Protein AF-A0AAD3H7U6-F1 (afdb_monomer)

Sequence (459 aa):
MSSILGSNFASPPKQENPKHHSEYPTRPTHEPAERKLKEIYSEMRSRQIKAITNQGTMRSDPFFIPDQKAQQAAQSLTDPVQKSAVSLNGDVTVDDRRCLAISAILNSPKMNRWTPEFYKLQERLKNEFGEYGLTFSEEQPEVGGGQLHWTLMQLVGFPDYEAEIESKQDPVYFSQEYLDCVKDSLMVGGLDSAMHITYVGVIAVGTGLLMVGVPSLDINEARDIVRNRLADHDLPLKEPFVNDIVHSTLYRVVGDAENMPKDLHVRLLALAKEYEDVVLGKTILSKFQIGPASWRVQREEIEKTPPALQWSVPVNTAHENYQQSVLDEEGHLGRQHHTISGALGVTLAKELRQKLSRQTSKYETNDGVVITPSPSKETKEGKEITEMQNVEHEVREMIDEVKIHDAVPHVDQAVGDVNMQDNAATITGVSGANLALELRKRLEEEQNQLNNLYYTDFY

Nearest PDB structures (foldseek):
  7aor-assembly1_ar  TM=6.256E-01  e=1.747E-05  Trypanosoma cruzi strain CL Brener
  2vfy-assembly1_A  TM=5.760E-01  e=9.917E-05  Homo sapiens
  3j4r-assembly1_A  TM=5.147E-01  e=3.929E-05  Homo sapiens
  8tuk-assembly1_A  TM=4.693E-01  e=2.776E-05  Alvinella pompejana
  6pfq-assembly1_C  TM=4.522E-01  e=6.039E-03  Kluyveromyces marxianus DMKU3-1042

Structure (mmCIF, N/CA/C/O backbone):
data_AF-A0AAD3H7U6-F1
#
_entry.id   AF-A0AAD3H7U6-F1
#
loop_
_atom_site.group_PDB
_atom_site.id
_atom_site.type_symbol
_atom_site.label_atom_id
_atom_site.label_alt_id
_atom_site.label_comp_id
_atom_site.label_asym_id
_atom_site.label_entity_id
_atom_site.label_seq_id
_atom_site.pdbx_PDB_ins_code
_atom_site.Cartn_x
_atom_site.Cartn_y
_atom_site.Cartn_z
_atom_site.occupancy
_atom_site.B_iso_or_equiv
_atom_site.auth_seq_id
_atom_site.auth_comp_id
_atom_site.auth_asym_id
_atom_site.auth_atom_id
_atom_site.pdbx_PDB_model_num
ATOM 1 N N . MET A 1 1 ? -51.188 63.583 -24.723 1.00 39.34 1 MET A N 1
ATOM 2 C CA . MET A 1 1 ? -50.008 64.316 -25.225 1.00 39.34 1 MET A CA 1
ATOM 3 C C . MET A 1 1 ? -48.839 63.343 -25.225 1.00 39.34 1 MET A C 1
ATOM 5 O O . MET A 1 1 ? -48.597 62.776 -24.174 1.00 39.34 1 MET A O 1
ATOM 9 N N . SER A 1 2 ? -48.278 63.101 -26.419 1.00 35.28 2 SER A N 1
ATOM 10 C CA . SER A 1 2 ? -46.917 62.662 -26.815 1.00 35.28 2 SER A CA 1
ATOM 11 C C . SER A 1 2 ? -46.059 61.826 -25.839 1.00 35.28 2 SER A C 1
ATOM 13 O O . SER A 1 2 ? -45.952 62.171 -24.678 1.00 35.28 2 SER A O 1
ATOM 15 N N . SER A 1 3 ? -45.313 60.786 -26.223 1.00 33.12 3 SER A N 1
ATOM 16 C CA . SER A 1 3 ? -44.928 60.263 -27.536 1.00 33.12 3 SER A CA 1
ATOM 17 C C . SER A 1 3 ? -44.481 58.804 -27.419 1.00 33.12 3 SER A C 1
ATOM 19 O O . SER A 1 3 ? -43.868 58.394 -26.437 1.00 33.12 3 SER A O 1
ATOM 21 N N . ILE A 1 4 ? -44.750 58.082 -28.496 1.00 45.19 4 ILE A N 1
ATOM 22 C CA . ILE A 1 4 ? -44.331 56.731 -28.845 1.00 45.19 4 ILE A CA 1
ATOM 23 C C . ILE A 1 4 ? -42.851 56.740 -29.254 1.00 45.19 4 ILE A C 1
ATOM 25 O O . ILE A 1 4 ? -42.471 57.550 -30.095 1.00 45.19 4 ILE A O 1
ATOM 29 N N . LEU A 1 5 ? -42.055 55.799 -28.745 1.00 44.91 5 LEU A N 1
ATOM 30 C CA . LEU A 1 5 ? -40.862 55.295 -29.431 1.00 44.91 5 LEU A CA 1
ATOM 31 C C . LEU A 1 5 ? -40.834 53.773 -29.289 1.00 44.91 5 LEU A C 1
ATOM 33 O O . LEU A 1 5 ? -40.579 53.234 -28.215 1.00 44.91 5 LEU A O 1
ATOM 37 N N . GLY A 1 6 ? -41.163 53.104 -30.392 1.00 40.69 6 GLY A N 1
ATOM 38 C CA . GLY A 1 6 ? -40.975 51.674 -30.574 1.00 40.69 6 GLY A CA 1
ATOM 39 C C . GLY A 1 6 ? -39.565 51.378 -31.075 1.00 40.69 6 GLY A C 1
ATOM 40 O O . GLY A 1 6 ? -39.030 52.101 -31.915 1.00 40.69 6 GLY A O 1
ATOM 41 N N . SER A 1 7 ? -38.991 50.285 -30.586 1.00 37.88 7 SER A N 1
ATOM 42 C CA . SER A 1 7 ? -37.808 49.651 -31.155 1.00 37.88 7 SER A CA 1
ATOM 43 C C . SER A 1 7 ? -38.177 48.236 -31.604 1.00 37.88 7 SER A C 1
ATOM 45 O O . SER A 1 7 ? -38.456 47.347 -30.805 1.00 37.88 7 SER A O 1
ATOM 47 N N . ASN A 1 8 ? -38.202 48.055 -32.924 1.00 45.22 8 ASN A N 1
ATOM 48 C CA . ASN A 1 8 ? -38.233 46.755 -33.581 1.00 45.22 8 ASN A CA 1
ATOM 49 C C . ASN A 1 8 ? -36.844 46.117 -33.459 1.00 45.22 8 ASN A C 1
ATOM 51 O O . ASN A 1 8 ? -35.895 46.619 -34.059 1.00 45.22 8 ASN A O 1
ATOM 55 N N . PHE A 1 9 ? -36.734 45.000 -32.742 1.00 42.53 9 PHE A N 1
ATOM 56 C CA . PHE A 1 9 ? -35.594 44.093 -32.858 1.00 42.53 9 PHE A CA 1
ATOM 57 C C . PHE A 1 9 ? -36.052 42.812 -33.550 1.00 42.53 9 PHE A C 1
ATOM 59 O O . PHE A 1 9 ? -36.850 42.043 -33.017 1.00 42.53 9 PHE A O 1
ATOM 66 N N . ALA A 1 10 ? -35.555 42.616 -34.770 1.00 43.38 10 ALA A N 1
ATOM 67 C CA . ALA A 1 10 ? -35.680 41.373 -35.509 1.00 43.38 10 ALA A CA 1
ATOM 68 C C . ALA A 1 10 ? -34.921 40.261 -34.770 1.00 43.38 10 ALA A C 1
ATOM 70 O O . ALA A 1 10 ? -33.760 40.433 -34.400 1.00 43.38 10 ALA A O 1
ATOM 71 N N . SER A 1 11 ? -35.577 39.123 -34.549 1.00 42.91 11 SER A N 1
ATOM 72 C CA . SER A 1 11 ? -34.922 37.929 -34.014 1.00 42.91 11 SER A CA 1
ATOM 73 C C . SER A 1 11 ? -34.003 37.310 -35.078 1.00 42.91 11 SER A C 1
ATOM 75 O O . SER A 1 11 ? -34.435 37.174 -36.225 1.00 42.91 11 SER A O 1
ATOM 77 N N . PRO A 1 12 ? -32.765 36.911 -34.736 1.00 43.84 12 PRO A N 1
ATOM 78 C CA . PRO A 1 12 ? -31.913 36.165 -35.654 1.00 43.84 12 PRO A CA 1
ATOM 79 C C . PRO A 1 12 ? -32.442 34.730 -35.845 1.00 43.84 12 PRO A C 1
ATOM 81 O O . PRO A 1 12 ? -33.135 34.203 -34.965 1.00 43.84 12 PRO A O 1
ATOM 84 N N . PRO A 1 13 ? -32.144 34.083 -36.986 1.00 42.72 13 PRO A N 1
ATOM 85 C CA . PRO A 1 13 ? -32.616 32.734 -37.269 1.00 42.72 13 PRO A CA 1
ATOM 86 C C . PRO A 1 13 ? -31.965 31.727 -36.315 1.00 42.72 13 PRO A C 1
ATOM 88 O O . PRO A 1 13 ? -30.764 31.779 -36.052 1.00 42.72 13 PRO A O 1
ATOM 91 N N . LYS A 1 14 ? -32.773 30.796 -35.799 1.00 40.31 14 LYS A N 1
ATOM 92 C CA . LYS A 1 14 ? -32.297 29.651 -35.018 1.00 40.31 14 LYS A CA 1
ATOM 93 C C . LYS A 1 14 ? -31.437 28.764 -35.921 1.00 40.31 14 LYS A C 1
ATOM 95 O O . LYS A 1 14 ? -31.958 28.181 -36.866 1.00 40.31 14 LYS A O 1
ATOM 100 N N . GLN A 1 15 ? -30.145 28.655 -35.621 1.00 36.75 15 GLN A N 1
ATOM 101 C CA . GLN A 1 15 ? -29.317 27.566 -36.134 1.00 36.75 15 GLN A CA 1
ATOM 102 C C . GLN A 1 15 ? -29.682 26.290 -35.370 1.00 36.75 15 GLN A C 1
ATOM 104 O O . GLN A 1 15 ? -29.501 26.204 -34.156 1.00 36.75 15 GLN A O 1
ATOM 109 N N . GLU A 1 16 ? -30.250 25.318 -36.079 1.00 38.75 16 GLU A N 1
ATOM 110 C CA . GLU A 1 16 ? -30.411 23.958 -35.577 1.00 38.75 16 GLU A CA 1
ATOM 111 C C . GLU A 1 16 ? -29.042 23.268 -35.589 1.00 38.75 16 GLU A C 1
ATOM 113 O O . GLU A 1 16 ? -28.446 23.064 -36.644 1.00 38.75 16 GLU A O 1
ATOM 118 N N . ASN A 1 17 ? -28.533 22.930 -34.402 1.00 36.06 17 ASN A N 1
ATOM 119 C CA . ASN A 1 17 ? -27.348 22.087 -34.258 1.00 36.06 17 ASN A CA 1
ATOM 120 C C . ASN A 1 17 ? -27.693 20.645 -34.668 1.00 36.06 17 ASN A C 1
ATOM 122 O O . ASN A 1 17 ? -28.615 20.065 -34.079 1.00 36.06 17 ASN A O 1
ATOM 126 N N . PRO A 1 18 ? -26.955 20.022 -35.604 1.00 37.41 18 PRO A N 1
ATOM 127 C CA . PRO A 1 18 ? -27.119 18.606 -35.883 1.00 37.41 18 PRO A CA 1
ATOM 128 C C . PRO A 1 18 ? -26.598 17.801 -34.687 1.00 37.41 18 PRO A C 1
ATOM 130 O O . PRO A 1 18 ? -25.433 17.892 -34.301 1.00 37.41 18 PRO A O 1
ATOM 133 N N . LYS A 1 19 ? -27.484 17.005 -34.079 1.00 38.34 19 LYS A N 1
ATOM 134 C CA . LYS A 1 19 ? -27.122 16.008 -33.068 1.00 38.34 19 LYS A CA 1
ATOM 135 C C . LYS A 1 19 ? -26.354 14.871 -33.744 1.00 38.34 19 LYS A C 1
ATOM 137 O O . LYS A 1 19 ? -26.955 13.892 -34.177 1.00 38.34 19 LYS A O 1
ATOM 142 N N . HIS A 1 20 ? -25.033 14.992 -33.826 1.00 35.91 20 HIS A N 1
ATOM 143 C CA . HIS A 1 20 ? -24.166 13.850 -34.094 1.00 35.91 20 HIS A CA 1
ATOM 144 C C . HIS A 1 20 ? -24.057 13.010 -32.815 1.00 35.91 20 HIS A C 1
ATOM 146 O O . HIS A 1 20 ? -23.283 13.316 -31.912 1.00 35.91 20 HIS A O 1
ATOM 152 N N . HIS A 1 21 ? -24.870 11.956 -32.721 1.00 35.59 21 HIS A N 1
ATOM 153 C CA . HIS A 1 21 ? -24.623 10.864 -31.785 1.00 35.59 21 HIS A CA 1
ATOM 154 C C . HIS A 1 21 ? -23.443 10.049 -32.323 1.00 35.59 21 HIS A C 1
ATOM 156 O O . HIS A 1 21 ? -23.609 9.196 -33.189 1.00 35.59 21 HIS A O 1
ATOM 162 N N . SER A 1 22 ? -22.240 10.378 -31.853 1.00 33.97 22 SER A N 1
ATOM 163 C CA . SER A 1 22 ? -21.062 9.530 -32.021 1.00 33.97 22 SER A CA 1
ATOM 164 C C . SER A 1 22 ? -21.173 8.364 -31.041 1.00 33.97 22 SER A C 1
ATOM 166 O O . SER A 1 22 ? -20.915 8.520 -29.846 1.00 33.97 22 SER A O 1
ATOM 168 N N . GLU A 1 23 ? -21.630 7.211 -31.525 1.00 35.59 23 GLU A N 1
ATOM 169 C CA . GLU A 1 23 ? -21.566 5.946 -30.793 1.00 35.59 23 GLU A CA 1
ATOM 170 C C . GLU A 1 23 ? -20.117 5.445 -30.815 1.00 35.59 23 GLU A C 1
ATOM 172 O O . GLU A 1 23 ? -19.721 4.651 -31.663 1.00 35.59 23 GLU A O 1
ATOM 177 N N . TYR A 1 24 ? -19.296 5.943 -29.888 1.00 29.42 24 TYR A N 1
ATOM 178 C CA . TYR A 1 24 ? -18.002 5.323 -29.623 1.00 29.42 24 TYR A CA 1
ATOM 179 C C . TYR A 1 24 ? -18.221 3.945 -28.981 1.00 29.42 24 TYR A C 1
ATOM 181 O O . TYR A 1 24 ? -19.062 3.824 -28.083 1.00 29.42 24 TYR A O 1
ATOM 189 N N . PRO A 1 25 ? -17.459 2.912 -29.380 1.00 32.22 25 PRO A N 1
ATOM 190 C CA . PRO A 1 25 ? -17.538 1.603 -28.752 1.00 32.22 25 PRO A CA 1
ATOM 191 C C . PRO A 1 25 ? -17.170 1.724 -27.269 1.00 32.22 25 PRO A C 1
ATOM 193 O O . PRO A 1 25 ? -16.044 2.065 -26.905 1.00 32.22 25 PRO A O 1
ATOM 196 N N . THR A 1 26 ? -18.140 1.455 -26.397 1.00 39.62 26 THR A N 1
ATOM 197 C CA . THR A 1 26 ? -17.927 1.334 -24.954 1.00 39.62 26 THR A CA 1
ATOM 198 C C . THR A 1 26 ? -16.887 0.247 -24.695 1.00 39.62 26 THR A C 1
ATOM 200 O O . THR A 1 26 ? -17.068 -0.884 -25.153 1.00 39.62 26 THR A O 1
ATOM 203 N N . ARG A 1 27 ? -15.803 0.577 -23.967 1.00 41.31 27 ARG A N 1
ATOM 204 C CA . ARG A 1 27 ? -14.823 -0.413 -23.479 1.00 41.31 27 ARG A CA 1
ATOM 205 C C . ARG A 1 27 ? -15.572 -1.603 -22.844 1.00 41.31 27 ARG A C 1
ATOM 207 O O . ARG A 1 27 ? -16.595 -1.367 -22.194 1.00 41.31 27 ARG A O 1
ATOM 214 N N . PRO A 1 28 ? -15.077 -2.847 -23.003 1.00 42.16 28 PRO A N 1
ATOM 215 C CA . PRO A 1 28 ? -15.644 -4.006 -22.323 1.00 42.16 28 PRO A CA 1
ATOM 216 C C . PRO A 1 28 ? -15.823 -3.687 -20.837 1.00 42.16 28 PRO A C 1
ATOM 218 O O . PRO A 1 28 ? -14.908 -3.169 -20.195 1.00 42.16 28 PRO A O 1
ATOM 221 N N . THR A 1 29 ? -17.017 -3.928 -20.305 1.00 45.88 29 THR A N 1
ATOM 222 C CA . THR A 1 29 ? -17.332 -3.636 -18.909 1.00 45.88 29 THR A CA 1
ATOM 223 C C . THR A 1 29 ? -16.407 -4.455 -18.003 1.00 45.88 29 THR A C 1
ATOM 225 O O . THR A 1 29 ? -16.300 -5.671 -18.144 1.00 45.88 29 THR A O 1
ATOM 228 N N . HIS A 1 30 ? -15.735 -3.798 -17.051 1.00 55.81 30 HIS A N 1
ATOM 229 C CA . HIS A 1 30 ? -14.826 -4.390 -16.047 1.00 55.81 30 HIS A CA 1
ATOM 230 C C . HIS A 1 30 ? -15.510 -5.374 -15.062 1.00 55.81 30 HIS A C 1
ATOM 232 O O . HIS A 1 30 ? -14.948 -5.749 -14.033 1.00 55.81 30 HIS A O 1
ATOM 238 N N . GLU A 1 31 ? -16.724 -5.822 -15.373 1.00 57.69 31 GLU A N 1
ATOM 239 C CA . GLU A 1 31 ? -17.605 -6.627 -14.529 1.00 57.69 31 GLU A CA 1
ATOM 240 C C . GLU A 1 31 ? -16.972 -7.949 -14.032 1.00 57.69 31 GLU A C 1
ATOM 242 O O . GLU A 1 31 ? -17.179 -8.297 -12.865 1.00 57.69 31 GLU A O 1
ATOM 247 N N . PRO A 1 32 ? -16.136 -8.669 -14.819 1.00 69.44 32 PRO A N 1
ATOM 248 C CA . PRO A 1 32 ? -15.462 -9.876 -14.331 1.00 69.44 32 PRO A CA 1
ATOM 249 C C . PRO A 1 32 ? -14.437 -9.596 -13.222 1.00 69.44 32 PRO A C 1
ATOM 251 O O . PRO A 1 32 ? -14.347 -10.359 -12.258 1.00 69.44 32 PRO A O 1
ATOM 254 N N . ALA A 1 33 ? -13.686 -8.496 -13.334 1.00 65.44 33 ALA A N 1
ATOM 255 C CA . ALA A 1 33 ? -12.643 -8.136 -12.376 1.00 65.44 33 ALA A CA 1
ATOM 256 C C . ALA A 1 33 ? -13.249 -7.655 -11.051 1.00 65.44 33 ALA A C 1
ATOM 258 O O . ALA A 1 33 ? -12.843 -8.106 -9.981 1.00 65.44 33 ALA A O 1
ATOM 259 N N . GLU A 1 34 ? -14.285 -6.816 -11.114 1.00 67.62 34 GLU A N 1
ATOM 260 C CA . GLU A 1 34 ? -15.003 -6.356 -9.921 1.00 67.62 34 GLU A CA 1
ATOM 261 C C . GLU A 1 34 ? -15.647 -7.513 -9.150 1.00 67.62 34 GLU A C 1
ATOM 263 O O . GLU A 1 34 ? -15.605 -7.544 -7.918 1.00 67.62 34 GLU A O 1
ATOM 268 N N . ARG A 1 35 ? -16.223 -8.493 -9.859 1.00 74.81 35 ARG A N 1
ATOM 269 C CA . ARG A 1 35 ? -16.817 -9.677 -9.231 1.00 74.81 35 ARG A CA 1
ATOM 270 C C . ARG A 1 35 ? -15.764 -10.538 -8.536 1.00 74.81 35 ARG A C 1
ATOM 272 O O . ARG A 1 35 ? -15.957 -10.889 -7.374 1.00 74.81 35 ARG A O 1
ATOM 279 N N . LYS A 1 36 ? -14.643 -10.824 -9.208 1.00 76.69 36 LYS A N 1
ATOM 280 C CA . LYS A 1 36 ? -13.533 -11.598 -8.629 1.00 76.69 36 LYS A CA 1
ATOM 281 C C . LYS A 1 36 ? -12.966 -10.909 -7.383 1.00 76.69 36 LYS A C 1
ATOM 283 O O . LYS A 1 36 ? -12.742 -11.562 -6.369 1.00 76.69 36 LYS A O 1
ATOM 288 N N . LEU A 1 37 ? -12.811 -9.584 -7.417 1.00 71.50 37 LEU A N 1
ATOM 289 C CA . LEU A 1 37 ? -12.345 -8.809 -6.264 1.00 71.50 37 LEU A CA 1
ATOM 290 C C . LEU A 1 37 ? -13.333 -8.855 -5.095 1.00 71.50 37 LEU A C 1
ATOM 292 O O . LEU A 1 37 ? -12.915 -9.076 -3.962 1.00 71.50 37 LEU A O 1
ATOM 296 N N . LYS A 1 38 ? -14.642 -8.736 -5.351 1.00 76.75 38 LYS A N 1
ATOM 297 C CA . LYS A 1 38 ? -15.670 -8.899 -4.307 1.00 76.75 38 LYS A CA 1
ATOM 298 C C . LYS A 1 38 ? -15.612 -10.276 -3.643 1.00 76.75 38 LYS A C 1
ATOM 300 O O . LYS A 1 38 ? -15.768 -10.364 -2.426 1.00 76.75 38 LYS A O 1
ATOM 305 N N . GLU A 1 39 ? -15.373 -11.337 -4.412 1.00 83.75 39 GLU A N 1
ATOM 306 C CA . GLU A 1 39 ? -15.227 -12.700 -3.885 1.00 83.75 39 GLU A CA 1
ATOM 307 C C . GLU A 1 39 ? -13.980 -12.829 -2.993 1.00 83.75 39 GLU A C 1
ATOM 309 O O . GLU A 1 39 ? -14.103 -13.270 -1.848 1.00 83.75 39 GLU A O 1
ATOM 314 N N . ILE A 1 40 ? -12.820 -12.340 -3.454 1.00 81.06 40 ILE A N 1
ATOM 315 C CA . ILE A 1 40 ? -11.568 -12.306 -2.673 1.00 81.06 40 ILE A CA 1
ATOM 316 C C . ILE A 1 40 ? -11.759 -11.514 -1.369 1.00 81.06 40 ILE A C 1
ATOM 318 O O . ILE A 1 40 ? -11.365 -11.960 -0.288 1.00 81.06 40 ILE A O 1
ATOM 322 N N . TYR A 1 41 ? -12.413 -10.352 -1.438 1.00 83.12 41 TYR A N 1
ATOM 323 C CA . TYR A 1 41 ? -12.674 -9.530 -0.256 1.00 83.12 41 TYR A CA 1
ATOM 324 C C . TYR A 1 41 ? -13.616 -10.207 0.727 1.00 83.12 41 TYR A C 1
ATOM 326 O O . TYR A 1 41 ? -13.371 -10.156 1.932 1.00 83.12 41 TYR A O 1
ATOM 334 N N . SER A 1 42 ? -14.669 -10.856 0.235 1.00 85.56 42 SER A N 1
ATOM 335 C CA . SER A 1 42 ? -15.619 -11.590 1.070 1.00 85.56 42 SER A CA 1
ATOM 336 C C . SER A 1 42 ? -14.949 -12.764 1.787 1.00 85.56 42 SER A C 1
ATOM 338 O O . SER A 1 42 ? -15.145 -12.964 2.992 1.00 85.56 42 SER A O 1
ATOM 340 N N . GLU A 1 43 ? -14.093 -13.505 1.082 1.00 87.06 43 GLU A N 1
ATOM 341 C CA . GLU A 1 43 ? -13.328 -14.605 1.659 1.00 87.06 43 GLU A CA 1
ATOM 342 C C . GLU A 1 43 ? -12.374 -14.112 2.754 1.00 87.06 43 GLU A C 1
ATOM 344 O O . GLU A 1 43 ? -12.411 -14.600 3.889 1.00 87.06 43 GLU A O 1
ATOM 349 N N . MET A 1 44 ? -11.536 -13.123 2.442 1.00 83.75 44 MET A N 1
ATOM 350 C CA . MET A 1 44 ? -10.588 -12.561 3.398 1.00 83.75 44 MET A CA 1
ATOM 351 C C . MET A 1 44 ? -11.308 -11.985 4.619 1.00 83.75 44 MET A C 1
ATOM 353 O O . MET A 1 44 ? -10.909 -12.262 5.751 1.00 83.75 44 MET A O 1
ATOM 357 N N . ARG A 1 45 ? -12.389 -11.225 4.409 1.00 86.12 45 ARG A N 1
ATOM 358 C CA . ARG A 1 45 ? -13.237 -10.693 5.482 1.00 86.12 45 ARG A CA 1
ATOM 359 C C . ARG A 1 45 ? -13.720 -11.826 6.383 1.00 86.12 45 ARG A C 1
ATOM 361 O O . ARG A 1 45 ? -13.570 -11.745 7.598 1.00 86.12 45 ARG A O 1
ATOM 368 N N . SER A 1 46 ? -14.223 -12.912 5.801 1.00 86.38 46 SER A N 1
ATOM 369 C CA . SER A 1 46 ? -14.692 -14.082 6.551 1.00 86.38 46 SER A CA 1
ATOM 370 C C . SER A 1 46 ? -13.575 -14.728 7.380 1.00 86.38 46 SER A C 1
ATOM 372 O O . SER A 1 46 ? -13.782 -15.051 8.553 1.00 86.38 46 SER A O 1
ATOM 374 N N . ARG A 1 47 ? -12.371 -14.874 6.808 1.00 84.44 47 ARG A N 1
ATOM 375 C CA . ARG A 1 47 ? -11.190 -15.401 7.514 1.00 84.44 47 ARG A CA 1
ATOM 376 C C . ARG A 1 47 ? -10.775 -14.496 8.681 1.00 84.44 47 ARG A C 1
ATOM 378 O O . ARG A 1 47 ? -10.562 -14.999 9.784 1.00 84.44 47 ARG A O 1
ATOM 385 N N . GLN A 1 48 ? -10.714 -13.181 8.464 1.00 86.38 48 GLN A N 1
ATOM 386 C CA . GLN A 1 48 ? -10.325 -12.200 9.484 1.00 86.38 48 GLN A CA 1
ATOM 387 C C . GLN A 1 48 ? -11.354 -12.106 10.613 1.00 86.38 48 GLN A C 1
ATOM 389 O O . GLN A 1 48 ? -10.982 -12.186 11.781 1.00 86.38 48 GLN A O 1
ATOM 394 N N . ILE A 1 49 ? -12.651 -12.044 10.293 1.00 86.44 49 ILE A N 1
ATOM 395 C CA . ILE A 1 49 ? -13.728 -12.056 11.295 1.00 86.44 49 ILE A CA 1
ATOM 396 C C . ILE A 1 49 ? -13.627 -13.309 12.163 1.00 86.44 49 ILE A C 1
ATOM 398 O O . ILE A 1 49 ? -13.697 -13.211 13.389 1.00 86.44 49 ILE A O 1
ATOM 402 N N . LYS A 1 50 ? -13.423 -14.485 11.553 1.00 86.00 50 LYS A N 1
ATOM 403 C CA . LYS A 1 50 ? -13.262 -15.742 12.292 1.00 86.00 50 LYS A CA 1
ATOM 404 C C . LYS A 1 50 ? -12.044 -15.700 13.219 1.00 86.00 50 LYS A C 1
ATOM 406 O O . LYS A 1 50 ? -12.164 -16.103 14.372 1.00 86.00 50 LYS A O 1
ATOM 411 N N . ALA A 1 51 ? -10.899 -15.207 12.744 1.00 83.12 51 ALA A N 1
ATOM 412 C CA . ALA A 1 51 ? -9.686 -15.083 13.552 1.00 83.12 51 ALA A CA 1
ATOM 413 C C . ALA A 1 51 ? -9.898 -14.149 14.757 1.00 83.12 51 ALA A C 1
ATOM 415 O O . ALA A 1 51 ? -9.740 -14.587 15.897 1.00 83.12 51 ALA A O 1
ATOM 416 N N . ILE A 1 52 ? -10.366 -12.920 14.510 1.00 84.25 52 ILE A N 1
ATOM 417 C CA . ILE A 1 52 ? -10.624 -11.904 15.543 1.00 84.25 52 ILE A CA 1
ATOM 418 C C . ILE A 1 52 ? -11.644 -12.416 16.567 1.00 84.25 52 ILE A C 1
ATOM 420 O O . ILE A 1 52 ? -11.430 -12.284 17.769 1.00 84.25 52 ILE A O 1
ATOM 424 N N . THR A 1 53 ? -12.732 -13.042 16.108 1.00 84.25 53 THR A N 1
ATOM 425 C CA . THR A 1 53 ? -13.784 -13.575 16.991 1.00 84.25 53 THR A CA 1
ATOM 426 C C . THR A 1 53 ? -13.255 -14.707 17.869 1.00 84.25 53 THR A C 1
ATOM 428 O O . THR A 1 53 ? -13.533 -14.733 19.064 1.00 84.25 53 THR A O 1
ATOM 431 N N . ASN A 1 54 ? -12.459 -15.621 17.305 1.00 83.75 54 ASN A N 1
ATOM 432 C CA . ASN A 1 54 ? -11.867 -16.723 18.063 1.00 83.75 54 ASN A CA 1
ATOM 433 C C . ASN A 1 54 ? -10.864 -16.233 19.116 1.00 83.75 54 ASN A C 1
ATOM 435 O O . ASN A 1 54 ? -10.743 -16.840 20.176 1.00 83.75 54 ASN A O 1
ATOM 439 N N . GLN A 1 55 ? -10.131 -15.161 18.818 1.00 83.44 55 GLN A N 1
ATOM 440 C CA . GLN A 1 55 ? -9.133 -14.589 19.722 1.00 83.44 55 GLN A CA 1
ATOM 441 C C . GLN A 1 55 ? -9.733 -13.619 20.741 1.00 83.44 55 GLN A C 1
ATOM 443 O O . GLN A 1 55 ? -9.108 -13.366 21.768 1.00 83.44 55 GLN A O 1
ATOM 448 N N . GLY A 1 56 ? -10.906 -13.046 20.457 1.00 81.69 56 GLY A N 1
ATOM 449 C CA . GLY A 1 56 ? -11.556 -12.036 21.294 1.00 81.69 56 GLY A CA 1
ATOM 450 C C . GLY A 1 56 ? -10.752 -10.739 21.446 1.00 81.69 56 GLY A C 1
ATOM 451 O O . GLY A 1 56 ? -11.011 -9.966 22.366 1.00 81.69 56 GLY A O 1
ATOM 452 N N . THR A 1 57 ? -9.739 -10.508 20.600 1.00 81.19 57 THR A N 1
ATOM 453 C CA . THR A 1 57 ? -8.841 -9.343 20.662 1.00 81.19 57 THR A CA 1
ATOM 454 C C . THR A 1 57 ? -8.344 -8.942 19.267 1.00 81.19 57 THR A C 1
ATOM 456 O O . THR A 1 57 ? -8.261 -9.773 18.365 1.00 81.19 57 THR A O 1
ATOM 459 N N . MET A 1 58 ? -7.975 -7.665 19.099 1.00 74.88 58 MET A N 1
ATOM 460 C CA . MET A 1 58 ? -7.348 -7.107 17.884 1.00 74.88 58 MET A CA 1
ATOM 461 C C . MET A 1 58 ? -5.818 -7.035 18.038 1.00 74.88 58 MET A C 1
ATOM 463 O O . MET A 1 58 ? -5.211 -5.993 17.794 1.00 74.88 58 MET A O 1
ATOM 467 N N . ARG A 1 59 ? -5.188 -8.122 18.510 1.00 65.88 59 ARG A N 1
ATOM 468 C CA . ARG A 1 59 ? -3.719 -8.222 18.673 1.00 65.88 59 ARG A CA 1
ATOM 469 C C . ARG A 1 59 ? -3.131 -9.508 18.128 1.00 65.88 59 ARG A C 1
ATOM 471 O O . ARG A 1 59 ? -2.079 -9.967 18.558 1.00 65.88 59 ARG A O 1
ATOM 478 N N . SER A 1 60 ? -3.829 -10.118 17.192 1.00 52.91 60 SER A N 1
ATOM 479 C CA . SER A 1 60 ? -3.476 -11.438 16.704 1.00 52.91 60 SER A CA 1
ATOM 480 C C . SER A 1 60 ? -2.363 -11.478 15.687 1.00 52.91 60 SER A C 1
ATOM 482 O O . SER A 1 60 ? -2.109 -12.537 15.127 1.00 52.91 60 SER A O 1
ATOM 484 N N . ASP A 1 61 ? -1.710 -10.338 15.498 1.00 58.03 61 ASP A N 1
ATOM 485 C CA . ASP A 1 61 ? -0.418 -10.220 14.869 1.00 58.03 61 ASP A CA 1
ATOM 486 C C . ASP A 1 61 ? 0.624 -11.155 15.543 1.00 58.03 61 ASP A C 1
ATOM 488 O O . ASP A 1 61 ? 1.141 -10.702 16.567 1.00 58.03 61 ASP A O 1
ATOM 492 N N . PRO A 1 62 ? 0.964 -12.405 15.142 1.00 51.59 62 PRO A N 1
ATOM 493 C CA . PRO A 1 62 ? 2.021 -13.139 15.855 1.00 51.59 62 PRO A CA 1
ATOM 494 C C . PRO A 1 62 ? 3.374 -12.410 15.780 1.00 51.59 62 PRO A C 1
ATOM 496 O O . PRO A 1 62 ? 4.218 -12.598 16.653 1.00 51.59 62 PRO A O 1
ATOM 499 N N . PHE A 1 63 ? 3.555 -11.521 14.799 1.00 46.44 63 PHE A N 1
ATOM 500 C CA . PHE A 1 63 ? 4.709 -10.634 14.677 1.00 46.44 63 PHE A CA 1
ATOM 501 C C . PHE A 1 63 ? 4.647 -9.428 15.631 1.00 46.44 63 PHE A C 1
ATOM 503 O O . PHE A 1 63 ? 5.600 -8.657 15.704 1.00 46.44 63 PHE A O 1
ATOM 510 N N . PHE A 1 64 ? 3.536 -9.241 16.349 1.00 51.06 64 PHE A N 1
ATOM 511 C CA . PHE A 1 64 ? 3.264 -8.144 17.286 1.00 51.06 64 PHE A CA 1
ATOM 512 C C . PHE A 1 64 ? 3.243 -8.589 18.749 1.00 51.06 64 PHE A C 1
ATOM 514 O O . PHE A 1 64 ? 2.907 -7.793 19.631 1.00 51.06 64 PHE A O 1
ATOM 521 N N . ILE A 1 65 ? 3.605 -9.842 19.034 1.00 51.97 65 ILE A N 1
ATOM 522 C CA . ILE A 1 65 ? 3.984 -10.214 20.395 1.00 51.97 65 ILE A CA 1
ATOM 523 C C . ILE A 1 65 ? 5.130 -9.262 20.765 1.00 51.97 65 ILE A C 1
ATOM 525 O O . ILE A 1 65 ? 6.104 -9.222 20.010 1.00 51.97 65 ILE A O 1
ATOM 529 N N . PRO A 1 66 ? 5.013 -8.455 21.843 1.00 50.22 66 PRO A N 1
ATOM 530 C CA . PRO A 1 66 ? 6.067 -7.532 22.235 1.00 50.22 66 PRO A CA 1
ATOM 531 C C . PRO A 1 66 ? 7.366 -8.314 22.263 1.00 50.22 66 PRO A C 1
ATOM 533 O O . PRO A 1 66 ? 7.419 -9.357 22.921 1.00 50.22 66 PRO A O 1
ATOM 536 N N . ASP A 1 67 ? 8.337 -7.853 21.477 1.00 51.22 67 ASP A N 1
ATOM 537 C CA . ASP A 1 67 ? 9.583 -8.562 21.239 1.00 51.22 67 ASP A CA 1
ATOM 538 C C . ASP A 1 67 ? 10.088 -9.108 22.577 1.00 51.22 67 ASP A C 1
ATOM 540 O O . ASP A 1 67 ? 10.219 -8.358 23.551 1.00 51.22 67 ASP A O 1
ATOM 544 N N . GLN A 1 68 ? 10.292 -10.424 22.681 1.00 53.19 68 GLN A N 1
ATOM 545 C CA . GLN A 1 68 ? 10.737 -11.019 23.942 1.00 53.19 68 GLN A CA 1
ATOM 546 C C . GLN A 1 68 ? 12.037 -10.351 24.407 1.00 53.19 68 GLN A C 1
ATOM 548 O O . GLN A 1 68 ? 12.266 -10.246 25.609 1.00 53.19 68 GLN A O 1
ATOM 553 N N . LYS A 1 69 ? 12.835 -9.807 23.474 1.00 53.00 69 LYS A N 1
ATOM 554 C CA . LYS A 1 69 ? 13.986 -8.948 23.765 1.00 53.00 69 LYS A CA 1
ATOM 555 C C . LYS A 1 69 ? 13.610 -7.619 24.422 1.00 53.00 69 LYS A C 1
ATOM 557 O O . LYS A 1 69 ? 14.272 -7.235 25.377 1.00 53.00 69 LYS A O 1
ATOM 562 N N . ALA A 1 70 ? 12.553 -6.934 23.982 1.00 52.41 70 ALA A N 1
ATOM 563 C CA . ALA A 1 70 ? 12.057 -5.716 24.629 1.00 52.41 70 ALA A CA 1
ATOM 564 C C . ALA A 1 70 ? 11.492 -6.011 26.029 1.00 52.41 70 ALA A C 1
ATOM 566 O O . ALA A 1 70 ? 11.748 -5.262 26.971 1.00 52.41 70 ALA A O 1
ATOM 567 N N . GLN A 1 71 ? 10.801 -7.144 26.204 1.00 55.78 71 GLN A N 1
ATOM 568 C CA . GLN A 1 71 ? 10.356 -7.602 27.525 1.00 55.78 71 GLN A CA 1
ATOM 569 C C . GLN A 1 71 ? 11.538 -7.974 28.437 1.00 55.78 71 GLN A C 1
ATOM 571 O O . GLN A 1 71 ? 11.538 -7.611 29.611 1.00 55.78 71 GLN A O 1
ATOM 576 N N . GLN A 1 72 ? 12.573 -8.635 27.910 1.00 57.75 72 GLN A N 1
ATOM 577 C CA . GLN A 1 72 ? 13.800 -8.961 28.649 1.00 57.75 72 GLN A CA 1
ATOM 578 C C . GLN A 1 72 ? 14.624 -7.706 28.986 1.00 57.75 72 GLN A C 1
ATOM 580 O O . GLN A 1 72 ? 15.123 -7.584 30.104 1.00 57.75 72 GLN A O 1
ATOM 585 N N . ALA A 1 73 ? 14.708 -6.730 28.077 1.00 56.94 73 ALA A N 1
ATOM 586 C CA . ALA A 1 73 ? 15.370 -5.447 28.311 1.00 56.94 73 ALA A CA 1
ATOM 587 C C . ALA A 1 73 ? 14.631 -4.615 29.373 1.00 56.94 73 ALA A C 1
ATOM 589 O O . ALA A 1 73 ? 15.259 -4.104 30.301 1.00 56.94 73 ALA A O 1
ATOM 590 N N . ALA A 1 74 ? 13.296 -4.561 29.323 1.00 57.50 74 ALA A N 1
ATOM 591 C CA . ALA A 1 74 ? 12.476 -3.900 30.339 1.00 57.50 74 ALA A CA 1
ATOM 592 C C . ALA A 1 74 ? 12.555 -4.585 31.718 1.00 57.50 74 ALA A C 1
ATOM 594 O O . ALA A 1 74 ? 12.461 -3.917 32.750 1.00 57.50 74 ALA A O 1
ATOM 595 N N . GLN A 1 75 ? 12.767 -5.905 31.756 1.00 60.72 75 GLN A N 1
ATOM 596 C CA . GLN A 1 75 ? 13.028 -6.653 32.992 1.00 60.72 75 GLN A CA 1
ATOM 597 C C . GLN A 1 75 ? 14.452 -6.436 33.533 1.00 60.72 75 GLN A C 1
ATOM 599 O O . GLN A 1 75 ? 14.661 -6.564 34.738 1.00 60.72 75 GLN A O 1
ATOM 604 N N . SER A 1 76 ? 15.413 -6.061 32.681 1.00 56.09 76 SER A N 1
ATOM 605 C CA . SER A 1 76 ? 16.796 -5.757 33.085 1.00 56.09 76 SER A CA 1
ATOM 606 C C . SER A 1 76 ? 16.984 -4.361 33.701 1.00 56.09 76 SER A C 1
ATOM 608 O O . SER A 1 76 ? 17.996 -4.105 34.352 1.00 56.09 76 SER A O 1
ATOM 610 N N . LEU A 1 77 ? 15.995 -3.468 33.566 1.00 54.06 77 LEU A N 1
ATOM 611 C CA . LEU A 1 77 ? 15.976 -2.158 34.222 1.00 54.06 77 LEU A CA 1
ATOM 612 C C . LEU A 1 77 ? 15.488 -2.305 35.675 1.00 54.06 77 LEU A C 1
ATOM 614 O O . LEU A 1 77 ? 14.294 -2.230 35.978 1.00 54.06 77 LEU A O 1
ATOM 618 N N . THR A 1 78 ? 16.433 -2.538 36.587 1.00 55.44 78 THR A N 1
ATOM 619 C CA . THR A 1 78 ? 16.182 -2.748 38.024 1.00 55.44 78 THR A CA 1
ATOM 620 C C . THR A 1 78 ? 15.984 -1.462 38.828 1.00 55.44 78 THR A C 1
ATOM 622 O O . THR A 1 78 ? 15.734 -1.549 40.027 1.00 55.44 78 THR A O 1
ATOM 625 N N . ASP A 1 79 ? 16.102 -0.281 38.215 1.00 52.72 79 ASP A N 1
ATOM 626 C CA . ASP A 1 79 ? 16.116 0.989 38.947 1.00 52.72 79 ASP A CA 1
ATOM 627 C C . ASP A 1 79 ? 14.699 1.605 39.080 1.00 52.72 79 ASP A C 1
ATOM 629 O O . ASP A 1 79 ? 14.119 2.058 38.084 1.00 52.72 79 ASP A O 1
ATOM 633 N N . PRO A 1 80 ? 14.093 1.651 40.288 1.00 55.47 80 PRO A N 1
ATOM 634 C CA . PRO A 1 80 ? 12.721 2.140 40.494 1.00 55.47 80 PRO A CA 1
ATOM 635 C C . PRO A 1 80 ? 12.544 3.628 40.156 1.00 55.47 80 PRO A C 1
ATOM 637 O O . PRO A 1 80 ? 11.426 4.090 39.919 1.00 55.47 80 PRO A O 1
ATOM 640 N N . VAL A 1 81 ? 13.646 4.383 40.121 1.00 49.94 81 VAL A N 1
ATOM 641 C CA . VAL A 1 81 ? 13.653 5.829 39.862 1.00 49.94 81 VAL A CA 1
ATOM 642 C C . VAL A 1 81 ? 13.525 6.132 38.365 1.00 49.94 81 VAL A C 1
ATOM 644 O O . VAL A 1 81 ? 12.869 7.105 37.999 1.00 49.94 81 VAL A O 1
ATOM 647 N N . GLN A 1 82 ? 14.028 5.260 37.483 1.00 49.53 82 GLN A N 1
ATOM 648 C CA . GLN A 1 82 ? 13.829 5.398 36.033 1.00 49.53 82 GLN A CA 1
ATOM 649 C C . GLN A 1 82 ? 12.411 5.011 35.585 1.00 49.53 82 GLN A C 1
ATOM 651 O O . GLN A 1 82 ? 11.936 5.512 34.571 1.00 49.53 82 GLN A O 1
ATOM 656 N N . LYS A 1 83 ? 11.686 4.204 36.372 1.00 46.06 83 LYS A N 1
ATOM 657 C CA . LYS A 1 83 ? 10.283 3.853 36.088 1.00 46.06 83 LYS A CA 1
ATOM 658 C C . LYS A 1 83 ? 9.284 4.983 36.372 1.00 46.06 83 LYS A C 1
ATOM 660 O O . LYS A 1 83 ? 8.192 4.964 35.816 1.00 46.06 83 LYS A O 1
ATOM 665 N N . SER A 1 84 ? 9.633 5.969 37.205 1.00 38.44 84 SER A N 1
ATOM 666 C CA . SER A 1 84 ? 8.672 6.988 37.673 1.00 38.44 84 SER A CA 1
ATOM 667 C C . SER A 1 84 ? 8.702 8.317 36.900 1.00 38.44 84 SER A C 1
ATOM 669 O O . SER A 1 84 ? 7.781 9.115 37.048 1.00 38.44 84 SER A O 1
ATOM 671 N N . ALA A 1 85 ? 9.703 8.564 36.045 1.00 35.66 85 ALA A N 1
ATOM 672 C CA . ALA A 1 85 ? 9.805 9.803 35.255 1.00 35.66 85 ALA A CA 1
ATOM 673 C C . ALA A 1 85 ? 9.110 9.742 33.874 1.00 35.66 85 ALA A C 1
ATOM 675 O O . ALA A 1 85 ? 9.082 10.740 33.161 1.00 35.66 85 ALA A O 1
ATOM 676 N N . VAL A 1 86 ? 8.516 8.601 33.510 1.00 41.12 86 VAL A N 1
ATOM 677 C CA . VAL A 1 86 ? 7.903 8.354 32.185 1.00 41.12 86 VAL A CA 1
ATOM 678 C C . VAL A 1 86 ? 6.361 8.473 32.215 1.00 41.12 86 VAL A C 1
ATOM 680 O O . VAL A 1 86 ? 5.683 8.411 31.197 1.00 41.12 86 VAL A O 1
ATOM 683 N N . SER A 1 87 ? 5.759 8.699 33.388 1.00 39.62 87 SER A N 1
ATOM 684 C CA . SER A 1 87 ? 4.369 8.281 33.643 1.00 39.62 87 SER A CA 1
ATOM 685 C C . SER A 1 87 ? 3.281 9.374 33.664 1.00 39.62 87 SER A C 1
ATOM 687 O O . SER A 1 87 ? 2.220 9.139 34.239 1.00 39.62 87 SER A O 1
ATOM 689 N N . LEU A 1 88 ? 3.458 10.543 33.036 1.00 38.56 88 LEU A N 1
ATOM 690 C CA . LEU A 1 88 ? 2.344 11.514 32.891 1.00 38.56 88 LEU A CA 1
ATOM 691 C C . LEU A 1 88 ? 2.144 12.101 31.481 1.00 38.56 88 LEU A C 1
ATOM 693 O O . LEU A 1 88 ? 1.169 12.813 31.277 1.00 38.56 88 LEU A O 1
ATOM 697 N N . ASN A 1 89 ? 2.974 11.720 30.502 1.00 43.25 89 ASN A N 1
ATOM 698 C CA . ASN A 1 89 ? 2.744 11.960 29.065 1.00 43.25 89 ASN A CA 1
ATOM 699 C C . ASN A 1 89 ? 2.676 10.647 28.261 1.00 43.25 89 ASN A C 1
ATOM 701 O O . ASN A 1 89 ? 2.954 10.657 27.069 1.00 43.25 89 ASN A O 1
ATOM 705 N N . GLY A 1 90 ? 2.330 9.541 28.939 1.00 44.50 90 GLY A N 1
ATOM 706 C CA . GLY A 1 90 ? 2.021 8.227 28.367 1.00 44.50 90 GLY A CA 1
ATOM 707 C C . GLY A 1 90 ? 2.887 7.858 27.171 1.00 44.50 90 GLY A C 1
ATOM 708 O O . GLY A 1 90 ? 2.422 7.979 26.043 1.00 44.50 90 GLY A O 1
ATOM 709 N N . ASP A 1 91 ? 4.127 7.438 27.426 1.00 49.06 91 ASP A N 1
ATOM 710 C CA . ASP A 1 91 ? 5.079 6.987 26.408 1.00 49.06 91 ASP A CA 1
ATOM 711 C C . ASP A 1 91 ? 4.506 5.741 25.710 1.00 49.06 91 ASP A C 1
ATOM 713 O O . ASP A 1 91 ? 4.717 4.598 26.121 1.00 49.06 91 ASP A O 1
ATOM 717 N N . VAL A 1 92 ? 3.645 5.972 24.714 1.00 54.91 92 VAL A N 1
ATOM 718 C CA . VAL A 1 92 ? 3.146 4.949 23.802 1.00 54.91 92 VAL A CA 1
ATOM 719 C C . VAL A 1 92 ? 4.399 4.360 23.194 1.00 54.91 92 VAL A C 1
ATOM 721 O O . VAL A 1 92 ? 5.046 5.045 22.410 1.00 54.91 92 VAL A O 1
ATOM 724 N N . THR A 1 93 ? 4.764 3.133 23.580 1.00 59.12 93 THR A N 1
ATOM 725 C CA . THR A 1 93 ? 5.922 2.437 23.015 1.00 59.12 93 THR A CA 1
ATOM 726 C C . THR A 1 93 ? 5.790 2.489 21.508 1.00 59.12 93 THR A C 1
ATOM 728 O O . THR A 1 93 ? 4.908 1.848 20.923 1.00 59.12 93 THR A O 1
ATOM 731 N N . VAL A 1 94 ? 6.598 3.350 20.907 1.00 66.94 94 VAL A N 1
ATOM 732 C CA . VAL A 1 94 ? 6.483 3.665 19.503 1.00 66.94 94 VAL A CA 1
ATOM 733 C C . VAL A 1 94 ? 6.939 2.426 18.746 1.00 66.94 94 VAL A C 1
ATOM 735 O O . VAL A 1 94 ? 8.067 1.972 18.901 1.00 66.94 94 VAL A O 1
ATOM 738 N N . ASP A 1 95 ? 6.033 1.820 17.980 1.00 75.88 95 ASP A N 1
ATOM 739 C CA . ASP A 1 95 ? 6.364 0.670 17.143 1.00 75.88 95 ASP A CA 1
ATOM 740 C C . ASP A 1 95 ? 7.236 1.139 15.974 1.00 75.88 95 ASP A C 1
ATOM 742 O O . ASP A 1 95 ? 6.737 1.519 14.909 1.00 75.88 95 ASP A O 1
ATOM 746 N N . ASP A 1 96 ? 8.544 1.132 16.219 1.00 84.31 96 ASP A N 1
ATOM 747 C CA . ASP A 1 96 ? 9.582 1.588 15.301 1.00 84.31 96 ASP A CA 1
ATOM 748 C C . ASP A 1 96 ? 9.952 0.551 14.241 1.00 84.31 96 ASP A C 1
ATOM 750 O O . ASP A 1 96 ? 10.835 0.812 13.422 1.00 84.31 96 ASP A O 1
ATOM 754 N N . ARG A 1 97 ? 9.262 -0.598 14.184 1.00 88.69 97 ARG A N 1
ATOM 755 C CA . ARG A 1 97 ? 9.548 -1.624 13.177 1.00 88.69 97 ARG A CA 1
ATOM 756 C C . ARG A 1 97 ? 9.494 -1.030 11.769 1.00 88.69 97 ARG A C 1
ATOM 758 O O . ARG A 1 97 ? 8.602 -0.248 11.414 1.00 88.69 97 ARG A O 1
ATOM 765 N N . ARG A 1 98 ? 10.475 -1.422 10.964 1.00 93.62 98 ARG A N 1
ATOM 766 C CA . ARG A 1 98 ? 10.654 -0.999 9.576 1.00 93.62 98 ARG A CA 1
ATOM 767 C C . ARG A 1 98 ? 10.567 -2.197 8.651 1.00 93.62 98 ARG A C 1
ATOM 769 O O . ARG A 1 98 ? 10.823 -3.324 9.051 1.00 93.62 98 ARG A O 1
ATOM 776 N N . CYS A 1 99 ? 10.176 -1.936 7.420 1.00 96.56 99 CYS A N 1
ATOM 777 C CA . CYS A 1 99 ? 10.218 -2.886 6.322 1.00 96.56 99 CYS A CA 1
ATOM 778 C C . CYS A 1 99 ? 10.877 -2.206 5.120 1.00 96.56 99 CYS A C 1
ATOM 780 O O . CYS A 1 99 ? 11.031 -0.984 5.105 1.00 96.56 99 CYS A O 1
ATOM 782 N N . LEU A 1 100 ? 11.251 -2.984 4.108 1.00 97.75 100 LEU A N 1
ATOM 783 C CA . LEU A 1 100 ? 11.587 -2.443 2.796 1.00 97.75 100 LEU A CA 1
ATOM 784 C C . LEU A 1 100 ? 10.378 -2.649 1.892 1.00 97.75 100 LEU A C 1
ATOM 786 O O . LEU A 1 100 ? 9.906 -3.778 1.753 1.00 97.75 100 LEU A O 1
ATOM 790 N N . ALA A 1 101 ? 9.858 -1.582 1.293 1.00 97.69 101 ALA A N 1
ATOM 791 C CA . ALA A 1 101 ? 8.614 -1.666 0.541 1.00 97.69 101 ALA A CA 1
ATOM 792 C C . ALA A 1 101 ? 8.605 -0.791 -0.708 1.00 97.69 101 ALA A C 1
ATOM 794 O O . ALA A 1 101 ? 9.255 0.253 -0.771 1.00 97.69 101 ALA A O 1
ATOM 795 N N . ILE A 1 102 ? 7.787 -1.222 -1.665 1.00 97.50 102 ILE A N 1
ATOM 796 C CA . ILE A 1 102 ? 7.303 -0.417 -2.777 1.00 97.50 102 ILE A CA 1
ATOM 797 C C . ILE A 1 102 ? 5.986 0.216 -2.338 1.00 97.50 102 ILE A C 1
ATOM 799 O O . ILE A 1 102 ? 5.025 -0.499 -2.033 1.00 97.50 102 ILE A O 1
ATOM 803 N N . SER A 1 103 ? 5.921 1.542 -2.285 1.00 96.94 103 SER A N 1
ATOM 804 C CA . SER A 1 103 ? 4.730 2.242 -1.806 1.00 96.94 103 SER A CA 1
ATOM 805 C C . SER A 1 103 ? 4.418 3.518 -2.578 1.00 96.94 103 SER A C 1
ATOM 807 O O . SER A 1 103 ? 5.239 4.056 -3.321 1.00 96.94 103 SER A O 1
ATOM 809 N N . ALA A 1 104 ? 3.189 3.991 -2.400 1.00 96.75 104 ALA A N 1
ATOM 810 C CA . ALA A 1 104 ? 2.699 5.270 -2.882 1.00 96.75 104 ALA A CA 1
ATOM 811 C C . ALA A 1 104 ? 2.010 6.002 -1.726 1.00 96.75 104 ALA A C 1
ATOM 813 O O . ALA A 1 104 ? 1.142 5.442 -1.054 1.00 96.75 104 ALA A O 1
ATOM 814 N N . ILE A 1 105 ? 2.393 7.255 -1.491 1.00 94.75 105 ILE A N 1
ATOM 815 C CA . ILE A 1 105 ? 1.811 8.091 -0.435 1.00 94.75 105 ILE A CA 1
ATOM 816 C C . ILE A 1 105 ? 0.619 8.861 -1.011 1.00 94.75 105 ILE A C 1
ATOM 818 O O . ILE A 1 105 ? 0.742 9.524 -2.042 1.00 94.75 105 ILE A O 1
ATOM 822 N N . LEU A 1 106 ? -0.530 8.817 -0.335 1.00 92.75 106 LEU A N 1
ATOM 823 C CA . LEU A 1 106 ? -1.756 9.490 -0.767 1.00 92.75 106 LEU A CA 1
ATOM 824 C C . LEU A 1 106 ? -1.794 10.924 -0.222 1.00 92.75 106 LEU A C 1
ATOM 826 O O . LEU A 1 106 ? -2.664 11.263 0.569 1.00 92.75 106 LEU A O 1
ATOM 830 N N . ASN A 1 107 ? -0.861 11.777 -0.648 1.00 86.44 107 ASN A N 1
ATOM 831 C CA . ASN A 1 107 ? -0.696 13.140 -0.118 1.00 86.44 107 ASN A CA 1
ATOM 832 C C . ASN A 1 107 ? -1.107 14.259 -1.089 1.00 86.44 107 ASN A C 1
ATOM 834 O O . ASN A 1 107 ? -0.692 15.407 -0.921 1.00 86.44 107 ASN A O 1
ATOM 838 N N . SER A 1 108 ? -1.861 13.941 -2.144 1.00 89.88 108 SER A N 1
ATOM 839 C CA . SER A 1 108 ? -2.227 14.920 -3.166 1.00 89.88 108 SER A CA 1
ATOM 840 C C . SER A 1 108 ? -3.736 15.175 -3.185 1.00 89.88 108 SER A C 1
ATOM 842 O O . SER A 1 108 ? -4.461 14.411 -3.826 1.00 89.88 108 SER A O 1
ATOM 844 N N . PRO A 1 109 ? -4.207 16.312 -2.631 1.00 87.81 109 PRO A N 1
ATOM 845 C CA . PRO A 1 109 ? -5.625 16.692 -2.651 1.00 87.81 109 PRO A CA 1
ATOM 846 C C . PRO A 1 109 ? -6.218 16.809 -4.058 1.00 87.81 109 PRO A C 1
ATOM 848 O O . PRO A 1 109 ? -7.428 16.777 -4.242 1.00 87.81 109 PRO A O 1
ATOM 851 N N . LYS A 1 110 ? -5.369 16.969 -5.081 1.00 90.12 110 LYS A N 1
ATOM 852 C CA . LYS A 1 110 ? -5.798 17.000 -6.487 1.00 90.12 110 LYS A CA 1
ATOM 853 C C . LYS A 1 110 ? -6.047 15.603 -7.060 1.00 90.12 110 LYS A C 1
ATOM 855 O O . LYS A 1 110 ? -6.846 15.471 -7.985 1.00 90.12 110 LYS A O 1
ATOM 860 N N . MET A 1 111 ? -5.357 14.595 -6.531 1.00 92.81 111 MET A N 1
ATOM 861 C CA . MET A 1 111 ? -5.451 13.200 -6.971 1.00 92.81 111 MET A CA 1
ATOM 862 C C . MET A 1 111 ? -6.429 12.383 -6.129 1.00 92.81 111 MET A C 1
ATOM 864 O O . MET A 1 111 ? -6.918 11.354 -6.590 1.00 92.81 111 MET A O 1
ATOM 868 N N . ASN A 1 112 ? -6.734 12.846 -4.919 1.00 95.19 112 ASN A N 1
ATOM 869 C CA . ASN A 1 112 ? -7.656 12.200 -4.001 1.00 95.19 112 ASN A CA 1
ATOM 870 C C . ASN A 1 112 ? -9.032 12.874 -4.043 1.00 95.19 112 ASN A C 1
ATOM 872 O O . ASN A 1 112 ? -9.158 14.096 -4.039 1.00 95.19 112 ASN A O 1
ATOM 876 N N . ARG A 1 113 ? -10.089 12.066 -4.085 1.00 96.56 113 ARG A N 1
ATOM 877 C CA . ARG A 1 113 ? -11.487 12.506 -4.049 1.00 96.56 113 ARG A CA 1
ATOM 878 C C . ARG A 1 113 ? -12.245 11.649 -3.048 1.00 96.56 113 ARG A C 1
ATOM 880 O O . ARG A 1 113 ? -12.770 10.594 -3.407 1.00 96.56 113 ARG A O 1
ATOM 887 N N . TRP A 1 114 ? -12.273 12.097 -1.800 1.00 97.31 114 TRP A N 1
ATOM 888 C CA . TRP A 1 114 ? -12.971 11.418 -0.711 1.00 97.31 114 TRP A CA 1
ATOM 889 C C . TRP A 1 114 ? -14.462 11.763 -0.686 1.00 97.31 114 TRP A C 1
ATOM 891 O O . TRP A 1 114 ? -14.862 12.881 -1.015 1.00 97.31 114 TRP A O 1
ATOM 901 N N . THR A 1 115 ? -15.293 10.794 -0.310 1.00 97.81 115 THR A N 1
ATOM 902 C CA . THR A 1 115 ? -16.742 10.972 -0.155 1.00 97.81 115 THR A CA 1
ATOM 903 C C . THR A 1 115 ? -17.083 11.525 1.236 1.00 97.81 115 THR A C 1
ATOM 905 O O . THR A 1 115 ? -16.274 11.425 2.163 1.00 97.81 115 THR A O 1
ATOM 908 N N . PRO A 1 116 ? -18.286 12.093 1.442 1.00 98.25 116 PRO A N 1
ATOM 909 C CA . PRO A 1 116 ? -18.757 12.464 2.778 1.00 98.25 116 PRO A CA 1
ATOM 910 C C . PRO A 1 116 ? -18.703 11.307 3.789 1.00 98.25 116 PRO A C 1
ATOM 912 O O . PRO A 1 116 ? -18.469 11.529 4.974 1.00 98.25 116 PRO A O 1
ATOM 915 N N . GLU A 1 117 ? -18.901 10.074 3.328 1.00 98.25 117 GLU A N 1
ATOM 916 C CA . GLU A 1 117 ? -18.856 8.852 4.131 1.00 98.25 117 GLU A CA 1
ATOM 917 C C . GLU A 1 117 ? -17.457 8.592 4.698 1.00 98.25 117 GLU A C 1
ATOM 919 O O . GLU A 1 117 ? -17.340 8.215 5.862 1.00 98.25 117 GLU A O 1
ATOM 924 N N . PHE A 1 118 ? -16.396 8.866 3.930 1.00 98.06 118 PHE A N 1
ATOM 925 C CA . PHE A 1 118 ? -15.024 8.787 4.436 1.00 98.06 118 PHE A CA 1
ATOM 926 C C . PHE A 1 118 ? -14.779 9.762 5.588 1.00 98.06 118 PHE A C 1
ATOM 928 O O . PHE A 1 118 ? -14.247 9.366 6.623 1.00 98.06 118 PHE A O 1
ATOM 935 N N . TYR A 1 119 ? -15.202 11.020 5.448 1.00 97.56 119 TYR A N 1
ATOM 936 C CA . TYR A 1 119 ? -15.005 12.017 6.503 1.00 97.56 119 TYR A CA 1
ATOM 937 C C . TYR A 1 119 ? -15.810 11.691 7.766 1.00 97.56 119 TYR A C 1
ATOM 939 O O . TYR A 1 119 ? -15.279 11.805 8.869 1.00 97.56 119 TYR A O 1
ATOM 947 N N . LYS A 1 120 ? -17.051 11.201 7.617 1.00 98.06 120 LYS A N 1
ATOM 948 C CA . LYS A 1 120 ? -17.853 10.690 8.744 1.00 98.06 120 LYS A CA 1
ATOM 949 C C . LYS A 1 120 ? -17.146 9.535 9.455 1.00 98.06 120 LYS A C 1
ATOM 951 O O . LYS A 1 120 ? -17.102 9.505 10.681 1.00 98.06 120 LYS A O 1
ATOM 956 N N . LEU A 1 121 ? -16.580 8.595 8.698 1.00 98.06 121 LEU A N 1
ATOM 957 C CA . LEU A 1 121 ? -15.838 7.471 9.259 1.00 98.06 121 LEU A CA 1
ATOM 958 C C . LEU A 1 121 ? -14.589 7.937 10.020 1.00 98.06 121 LEU A C 1
ATOM 960 O O . LEU A 1 121 ? -14.383 7.510 11.152 1.00 98.06 121 LEU A O 1
ATOM 964 N N . GLN A 1 122 ? -13.791 8.837 9.443 1.00 97.12 122 GLN A N 1
ATOM 965 C CA . GLN A 1 122 ? -12.615 9.429 10.098 1.00 97.12 122 GLN A CA 1
ATOM 966 C C . GLN A 1 122 ? -12.972 10.123 11.415 1.00 97.12 122 GLN A C 1
ATOM 968 O O . GLN A 1 122 ? -12.314 9.913 12.434 1.00 97.12 122 GLN A O 1
ATOM 973 N N . GLU A 1 123 ? -14.047 10.913 11.415 1.00 96.75 123 GLU A N 1
ATOM 974 C CA . GLU A 1 123 ? -14.542 11.587 12.613 1.00 96.75 123 GLU A CA 1
ATOM 975 C C . GLU A 1 123 ? -14.953 10.581 13.695 1.00 96.75 123 GLU A C 1
ATOM 977 O O . GLU A 1 123 ? -14.558 10.725 14.852 1.00 96.75 123 GLU A O 1
ATOM 982 N N . ARG A 1 124 ? -15.682 9.520 13.329 1.00 97.50 124 ARG A N 1
ATOM 983 C CA . ARG A 1 124 ? -16.050 8.451 14.268 1.00 97.50 124 ARG A CA 1
ATOM 984 C C . ARG A 1 124 ? -14.831 7.720 14.814 1.00 97.50 124 ARG A C 1
ATOM 986 O O . ARG A 1 124 ? -14.765 7.488 16.016 1.00 97.50 124 ARG A O 1
ATOM 993 N N . LEU A 1 125 ? -13.848 7.398 13.974 1.00 96.62 125 LEU A N 1
ATOM 994 C CA . LEU A 1 125 ? -12.608 6.755 14.417 1.00 96.62 125 LEU A CA 1
ATOM 995 C C . LEU A 1 125 ? -11.864 7.609 15.439 1.00 96.62 125 LEU A C 1
ATOM 997 O O . LEU A 1 125 ? -11.449 7.103 16.479 1.00 96.62 125 LEU A O 1
ATOM 1001 N N . LYS A 1 126 ? -11.766 8.914 15.183 1.00 94.50 126 LYS A N 1
ATOM 1002 C CA . LYS A 1 126 ? -11.153 9.861 16.109 1.00 94.50 126 LYS A CA 1
ATOM 1003 C C . LYS A 1 126 ? -11.936 9.974 17.421 1.00 94.50 126 LYS A C 1
ATOM 1005 O O . LYS A 1 126 ? -11.343 9.865 18.489 1.00 94.50 126 LYS A O 1
ATOM 1010 N N . ASN A 1 127 ? -13.252 10.164 17.347 1.00 95.94 127 ASN A N 1
ATOM 1011 C CA . ASN A 1 127 ? -14.084 10.475 18.512 1.00 95.94 127 ASN A CA 1
ATOM 1012 C C . ASN A 1 127 ? -14.405 9.247 19.378 1.00 95.94 127 ASN A C 1
ATOM 1014 O O . ASN A 1 127 ? -14.465 9.359 20.597 1.00 95.94 127 ASN A O 1
ATOM 1018 N N . GLU A 1 128 ? -14.634 8.081 18.771 1.00 96.00 128 GLU A N 1
ATOM 1019 C CA . GLU A 1 128 ? -15.050 6.866 19.487 1.00 96.00 128 GLU A CA 1
ATOM 1020 C C . GLU A 1 128 ? -13.880 5.943 19.857 1.00 96.00 128 GLU A C 1
ATOM 1022 O O . GLU A 1 128 ? -14.028 5.114 20.763 1.00 96.00 128 GLU A O 1
ATOM 1027 N N . PHE A 1 129 ? -12.757 6.041 19.131 1.00 94.94 129 PHE A N 1
ATOM 1028 C CA . PHE A 1 129 ? -11.649 5.083 19.205 1.00 94.94 129 PHE A CA 1
ATOM 1029 C C . PHE A 1 129 ? -10.253 5.724 19.293 1.00 94.94 129 PHE A C 1
ATOM 1031 O O . PHE A 1 129 ? -9.266 4.990 19.396 1.00 94.94 129 PHE A O 1
ATOM 1038 N N . GLY A 1 130 ? -10.139 7.057 19.267 1.00 91.81 130 GLY A N 1
ATOM 1039 C CA . GLY A 1 130 ? -8.851 7.761 19.236 1.00 91.81 130 GLY A CA 1
ATOM 1040 C C . GLY A 1 130 ? -7.973 7.529 20.469 1.00 91.81 130 GLY A C 1
ATOM 1041 O O . GLY A 1 130 ? -6.755 7.562 20.363 1.00 91.81 130 GLY A O 1
ATOM 1042 N N . GLU A 1 131 ? -8.567 7.217 21.623 1.00 91.00 131 GLU A N 1
ATOM 1043 C CA . GLU A 1 131 ? -7.818 6.875 22.844 1.00 91.00 131 GLU A CA 1
ATOM 1044 C C . GLU A 1 131 ? -7.147 5.490 22.779 1.00 91.00 131 GLU A C 1
ATOM 1046 O O . GLU A 1 131 ? -6.244 5.204 23.562 1.00 91.00 131 GLU A O 1
ATOM 1051 N N . TYR A 1 132 ? -7.575 4.622 21.856 1.00 91.12 132 TYR A N 1
ATOM 1052 C CA . TYR A 1 132 ? -7.149 3.215 21.781 1.00 91.12 132 TYR A CA 1
ATOM 1053 C C . TYR A 1 132 ? -6.356 2.885 20.514 1.00 91.12 132 TYR A C 1
ATOM 1055 O O . TYR A 1 132 ? -6.032 1.722 20.258 1.00 91.12 132 TYR A O 1
ATOM 1063 N N . GLY A 1 133 ? -6.099 3.877 19.665 1.00 91.00 133 GLY A N 1
ATOM 1064 C CA . GLY A 1 133 ? -5.522 3.633 18.356 1.00 91.00 133 GLY A CA 1
ATOM 1065 C C . GLY A 1 133 ? -5.100 4.890 17.624 1.00 91.00 133 GLY A C 1
ATOM 1066 O O . GLY A 1 133 ? -5.376 6.008 18.043 1.00 91.00 133 GLY A O 1
ATOM 1067 N N . LEU A 1 134 ? -4.432 4.680 16.497 1.00 92.31 134 LEU A N 1
ATOM 1068 C CA . LEU A 1 134 ? -3.970 5.731 15.604 1.00 92.31 134 LEU A CA 1
ATOM 1069 C C . LEU A 1 134 ? -4.814 5.732 14.337 1.00 92.31 134 LEU A C 1
ATOM 1071 O O . LEU A 1 134 ? -5.012 4.689 13.708 1.00 92.31 134 LEU A O 1
ATOM 1075 N N . THR A 1 135 ? -5.285 6.912 13.951 1.00 94.44 135 THR A N 1
ATOM 1076 C CA . THR A 1 135 ? -5.976 7.150 12.682 1.00 94.44 135 THR A CA 1
ATOM 1077 C C . THR A 1 135 ? -4.989 7.512 11.580 1.00 94.44 135 THR A C 1
ATOM 1079 O O . THR A 1 135 ? -3.957 8.139 11.836 1.00 94.44 135 THR A O 1
ATOM 1082 N N . PHE A 1 136 ? -5.340 7.152 10.350 1.00 95.88 136 PHE A N 1
ATOM 1083 C CA . PHE A 1 136 ? -4.578 7.470 9.150 1.00 95.88 136 PHE A CA 1
ATOM 1084 C C . PHE A 1 136 ? -5.312 8.497 8.300 1.00 95.88 136 PHE A C 1
ATOM 1086 O O . PHE A 1 136 ? -6.459 8.268 7.918 1.00 95.88 136 PHE A O 1
ATOM 1093 N N . SER A 1 137 ? -4.646 9.600 7.972 1.00 94.50 137 SER A N 1
ATOM 1094 C CA . SER A 1 137 ? -5.216 10.707 7.197 1.00 94.50 137 SER A CA 1
ATOM 1095 C C . SER A 1 137 ? -4.459 10.953 5.892 1.00 94.50 137 SER A C 1
ATOM 1097 O O . SER A 1 137 ? -3.312 10.544 5.732 1.00 94.50 137 SER A O 1
ATOM 1099 N N . GLU A 1 138 ? -5.116 11.607 4.932 1.00 92.44 138 GLU A N 1
ATOM 1100 C CA . GLU A 1 138 ? -4.475 12.075 3.692 1.00 92.44 138 GLU A CA 1
ATOM 1101 C C . GLU A 1 138 ? -3.355 13.077 4.003 1.00 92.44 138 GLU A C 1
ATOM 1103 O O . GLU A 1 138 ? -2.213 12.941 3.553 1.00 92.44 138 GLU A O 1
ATOM 1108 N N . GLU A 1 139 ? -3.695 14.079 4.812 1.00 89.81 139 GLU A N 1
ATOM 1109 C CA . GLU A 1 139 ? -2.728 15.032 5.328 1.00 89.81 139 GLU A CA 1
ATOM 1110 C C . GLU A 1 139 ? -1.879 14.372 6.406 1.00 89.81 139 GLU A C 1
ATOM 1112 O O . GLU A 1 139 ? -2.342 13.513 7.161 1.00 89.81 139 GLU A O 1
ATOM 1117 N N . GLN A 1 140 ? -0.619 14.782 6.466 1.00 82.88 140 GLN A N 1
ATOM 1118 C CA . GLN A 1 140 ? 0.299 14.287 7.470 1.00 82.88 140 GLN A CA 1
ATOM 1119 C C . GLN A 1 140 ? -0.137 14.795 8.853 1.00 82.88 140 GLN A C 1
ATOM 1121 O O . GLN A 1 140 ? -0.225 16.009 9.045 1.00 82.88 140 GLN A O 1
ATOM 1126 N N . PRO A 1 141 ? -0.440 13.902 9.807 1.00 79.50 141 PRO A N 1
ATOM 1127 C CA . PRO A 1 141 ? -0.903 14.317 11.123 1.00 79.50 141 PRO A CA 1
ATOM 1128 C C . PRO A 1 141 ? 0.238 14.962 11.915 1.00 79.50 141 PRO A C 1
ATOM 1130 O O . PRO A 1 141 ? 1.354 14.450 11.916 1.00 79.50 141 PRO A O 1
ATOM 1133 N N . GLU A 1 142 ? -0.053 16.056 12.626 1.00 72.19 142 GLU A N 1
ATOM 1134 C CA . GLU A 1 142 ? 0.952 16.792 13.413 1.00 72.19 142 GLU A CA 1
ATOM 1135 C C . GLU A 1 142 ? 1.492 15.983 14.602 1.00 72.19 142 GLU A C 1
ATOM 1137 O O . GLU A 1 142 ? 2.658 16.117 14.960 1.00 72.19 142 GLU A O 1
ATOM 1142 N N . VAL A 1 143 ? 0.660 15.143 15.232 1.00 77.00 143 VAL A N 1
ATOM 1143 C CA . VAL A 1 143 ? 1.057 14.327 16.389 1.00 77.00 143 VAL A CA 1
ATOM 1144 C C . VAL A 1 143 ? 0.365 12.969 16.345 1.00 77.00 143 VAL A C 1
ATOM 1146 O O . VAL A 1 143 ? -0.856 12.882 16.227 1.00 77.00 143 VAL A O 1
ATOM 1149 N N . GLY A 1 144 ? 1.150 11.898 16.476 1.00 77.50 144 GLY A N 1
ATOM 1150 C CA . GLY A 1 144 ? 0.667 10.557 16.816 1.00 77.50 144 GLY A CA 1
ATOM 1151 C C . GLY A 1 144 ? -0.107 9.796 15.735 1.00 77.50 144 GLY A C 1
ATOM 1152 O O . GLY A 1 144 ? -0.311 8.608 15.908 1.00 77.50 144 GLY A O 1
ATOM 1153 N N . GLY A 1 145 ? -0.519 10.400 14.620 1.00 88.75 145 GLY A N 1
ATOM 1154 C CA . GLY A 1 145 ? -1.232 9.683 13.554 1.00 88.75 145 GLY A CA 1
ATOM 1155 C C . GLY A 1 145 ? -0.316 8.997 12.532 1.00 88.75 145 GLY A C 1
ATOM 1156 O O . GLY A 1 145 ? 0.914 9.090 12.598 1.00 88.75 145 GLY A O 1
ATOM 1157 N N . GLY A 1 146 ? -0.939 8.331 11.558 1.00 93.00 146 GLY A N 1
ATOM 1158 C CA . GLY A 1 146 ? -0.279 7.847 10.346 1.00 93.00 146 GLY A CA 1
ATOM 1159 C C . GLY A 1 146 ? -0.753 8.577 9.087 1.00 93.00 146 GLY A C 1
ATOM 1160 O O . GLY A 1 146 ? -1.796 9.230 9.082 1.00 93.00 146 GLY A O 1
ATOM 1161 N N . GLN A 1 147 ? 0.002 8.453 8.002 1.00 95.06 147 GLN A N 1
ATOM 1162 C CA . GLN A 1 147 ? -0.374 8.966 6.691 1.00 95.06 147 GLN A CA 1
ATOM 1163 C C . GLN A 1 147 ? -0.932 7.845 5.815 1.00 95.06 147 GLN A C 1
ATOM 1165 O O . GLN A 1 147 ? -0.363 6.752 5.743 1.00 95.06 147 GLN A O 1
ATOM 1170 N N . LEU A 1 148 ? -2.040 8.116 5.125 1.00 96.50 148 LEU A N 1
ATOM 1171 C CA . LEU A 1 148 ? -2.597 7.204 4.136 1.00 96.50 148 LEU A CA 1
ATOM 1172 C C . LEU A 1 148 ? -1.564 6.929 3.043 1.00 96.50 148 LEU A C 1
ATOM 1174 O O . LEU A 1 148 ? -1.043 7.826 2.380 1.00 96.50 148 LEU A O 1
ATOM 1178 N N . HIS A 1 149 ? -1.291 5.651 2.851 1.00 96.44 149 HIS A N 1
ATOM 1179 C CA . HIS A 1 149 ? -0.405 5.142 1.823 1.00 96.44 149 HIS A CA 1
ATOM 1180 C C . HIS A 1 149 ? -0.962 3.819 1.308 1.00 96.44 149 HIS A C 1
ATOM 1182 O O . HIS A 1 149 ? -1.818 3.179 1.932 1.00 96.44 149 HIS A O 1
ATOM 1188 N N . TRP A 1 150 ? -0.478 3.419 0.146 1.00 96.19 150 TRP A N 1
ATOM 1189 C CA . TRP A 1 150 ? -0.675 2.091 -0.395 1.00 96.19 150 TRP A CA 1
ATOM 1190 C C . TRP A 1 150 ? 0.681 1.414 -0.520 1.00 96.19 150 TRP A C 1
ATOM 1192 O O . TRP A 1 150 ? 1.618 1.987 -1.077 1.00 96.19 150 TRP A O 1
ATOM 1202 N N . THR A 1 151 ? 0.778 0.196 -0.003 1.00 95.81 151 THR A N 1
ATOM 1203 C CA . THR A 1 151 ? 1.946 -0.659 -0.193 1.00 95.81 151 THR A CA 1
ATOM 1204 C C . THR A 1 151 ? 1.652 -1.604 -1.344 1.00 95.81 151 THR A C 1
ATOM 1206 O O . THR A 1 151 ? 0.789 -2.476 -1.230 1.00 95.81 151 THR A O 1
ATOM 1209 N N . LEU A 1 152 ? 2.371 -1.432 -2.452 1.00 95.44 152 LEU A N 1
ATOM 1210 C CA . LEU A 1 152 ? 2.291 -2.355 -3.573 1.00 95.44 152 LEU A CA 1
ATOM 1211 C C . LEU A 1 152 ? 2.888 -3.702 -3.165 1.00 95.44 152 LEU A C 1
ATOM 1213 O O . LEU A 1 152 ? 2.231 -4.722 -3.332 1.00 95.44 152 LEU A O 1
ATOM 1217 N N . MET A 1 153 ? 4.092 -3.714 -2.595 1.00 95.94 153 MET A N 1
ATOM 1218 C CA . MET A 1 153 ? 4.779 -4.945 -2.201 1.00 95.94 153 MET A CA 1
ATOM 1219 C C . MET A 1 153 ? 5.748 -4.670 -1.052 1.00 95.94 153 MET A C 1
ATOM 1221 O O . MET A 1 153 ? 6.416 -3.635 -1.042 1.00 95.94 153 MET A O 1
ATOM 1225 N N . GLN A 1 154 ? 5.841 -5.591 -0.092 1.00 96.56 154 GLN A N 1
ATOM 1226 C CA . GLN A 1 154 ? 6.928 -5.598 0.888 1.00 96.56 154 GLN A CA 1
ATOM 1227 C C . GLN A 1 154 ? 8.046 -6.492 0.354 1.00 96.56 154 GLN A C 1
ATOM 1229 O O . GLN A 1 154 ? 7.845 -7.686 0.163 1.00 96.56 154 GLN A O 1
ATOM 1234 N N . LEU A 1 155 ? 9.208 -5.899 0.100 1.00 97.62 155 LEU A N 1
ATOM 1235 C CA . LEU A 1 155 ? 10.392 -6.582 -0.423 1.00 97.62 155 LEU A CA 1
ATOM 1236 C C . LEU A 1 155 ? 11.174 -7.284 0.695 1.00 97.62 155 LEU A C 1
ATOM 1238 O O . LEU A 1 155 ? 11.739 -8.354 0.483 1.00 97.62 155 LEU A O 1
ATOM 1242 N N . VAL A 1 156 ? 11.160 -6.687 1.891 1.00 97.44 156 VAL A N 1
ATOM 1243 C CA . VAL A 1 156 ? 11.667 -7.272 3.139 1.00 97.44 156 VAL A CA 1
ATOM 1244 C C . VAL A 1 156 ? 10.663 -6.981 4.245 1.00 97.44 156 VAL A C 1
ATOM 1246 O O . VAL A 1 156 ? 10.335 -5.817 4.496 1.00 97.44 156 VAL A O 1
ATOM 1249 N N . GLY A 1 157 ? 10.161 -8.028 4.898 1.00 94.31 157 GLY A N 1
ATOM 1250 C CA . GLY A 1 157 ? 9.226 -7.907 6.016 1.00 94.31 157 GLY A CA 1
ATOM 1251 C C . GLY A 1 157 ? 9.849 -7.317 7.287 1.00 94.31 157 GLY A C 1
ATOM 1252 O O . GLY A 1 157 ? 11.065 -7.264 7.447 1.00 94.31 157 GLY A O 1
ATOM 1253 N N . PHE A 1 158 ? 8.994 -6.913 8.231 1.00 92.38 158 PHE A N 1
ATOM 1254 C CA . PHE A 1 158 ? 9.428 -6.398 9.539 1.00 92.38 158 PHE A CA 1
ATOM 1255 C C . PHE A 1 158 ? 10.401 -7.313 10.309 1.00 92.38 158 PHE A C 1
ATOM 1257 O O . PHE A 1 158 ? 11.339 -6.777 10.894 1.00 92.38 158 PHE A O 1
ATOM 1264 N N . PRO A 1 159 ? 10.223 -8.652 10.336 1.00 91.12 159 PRO A N 1
ATOM 1265 C CA . PRO A 1 159 ? 11.107 -9.535 11.104 1.00 91.12 159 PRO A CA 1
ATOM 1266 C C . PRO A 1 159 ? 12.534 -9.608 10.556 1.00 91.12 159 PRO A C 1
ATOM 1268 O O . PRO A 1 159 ? 13.471 -9.815 11.321 1.00 91.12 159 PRO A O 1
ATOM 1271 N N . ASP A 1 160 ? 12.689 -9.435 9.244 1.00 94.56 160 ASP A N 1
ATOM 1272 C CA . ASP A 1 160 ? 13.960 -9.631 8.545 1.00 94.56 160 ASP A CA 1
ATOM 1273 C C . ASP A 1 160 ? 14.698 -8.311 8.284 1.00 94.56 160 ASP A C 1
ATOM 1275 O O . ASP A 1 160 ? 15.866 -8.321 7.903 1.00 94.56 160 ASP A O 1
ATOM 1279 N N . TYR A 1 161 ? 14.049 -7.161 8.502 1.00 95.06 161 TYR A N 1
ATOM 1280 C CA . TYR A 1 161 ? 14.591 -5.851 8.138 1.00 95.06 161 TYR A CA 1
ATOM 1281 C C . TYR A 1 161 ? 15.944 -5.544 8.796 1.00 95.06 161 TYR A C 1
ATOM 1283 O O . TYR A 1 161 ? 16.871 -5.114 8.114 1.00 95.06 161 TYR A O 1
ATOM 1291 N N . GLU A 1 162 ? 16.102 -5.800 10.097 1.00 94.25 162 GLU A N 1
ATOM 1292 C CA . GLU A 1 162 ? 17.375 -5.556 10.795 1.00 94.25 162 GLU A CA 1
ATOM 1293 C C . GLU A 1 162 ? 18.507 -6.430 10.217 1.00 94.25 162 GLU A C 1
ATOM 1295 O O . GLU A 1 162 ? 19.604 -5.946 9.926 1.00 94.25 162 GLU A O 1
ATOM 1300 N N . ALA A 1 163 ? 18.230 -7.717 9.992 1.00 95.75 163 ALA A N 1
ATOM 1301 C CA . ALA A 1 163 ? 19.204 -8.687 9.490 1.00 95.75 163 ALA A CA 1
ATOM 1302 C C . ALA A 1 163 ? 19.583 -8.451 8.018 1.00 95.75 163 ALA A C 1
ATOM 1304 O O . ALA A 1 163 ? 20.716 -8.708 7.611 1.00 95.75 163 ALA A O 1
ATOM 1305 N N . GLU A 1 164 ? 18.642 -7.973 7.209 1.00 96.06 164 GLU A N 1
ATOM 1306 C CA . GLU A 1 164 ? 18.831 -7.810 5.769 1.00 96.06 164 GLU A CA 1
ATOM 1307 C C . GLU A 1 164 ? 19.259 -6.400 5.360 1.00 96.06 164 GLU A C 1
ATOM 1309 O O . GLU A 1 164 ? 19.940 -6.260 4.343 1.00 96.06 164 GLU A O 1
ATOM 1314 N N . ILE A 1 165 ? 18.881 -5.378 6.133 1.00 96.19 165 ILE A N 1
ATOM 1315 C CA . ILE A 1 165 ? 19.081 -3.964 5.796 1.00 96.19 165 ILE A CA 1
ATOM 1316 C C . ILE A 1 165 ? 19.992 -3.271 6.812 1.00 96.19 165 ILE A C 1
ATOM 1318 O O . ILE A 1 165 ? 21.062 -2.810 6.431 1.00 96.19 165 ILE A O 1
ATOM 1322 N N . GLU A 1 166 ? 19.612 -3.191 8.092 1.00 93.06 166 GLU A N 1
ATOM 1323 C CA . GLU A 1 166 ? 20.326 -2.328 9.059 1.00 93.06 166 GLU A CA 1
ATOM 1324 C C . GLU A 1 166 ? 21.709 -2.852 9.457 1.00 93.06 166 GLU A C 1
ATOM 1326 O O . GLU A 1 166 ? 22.635 -2.073 9.673 1.00 93.06 166 GLU A O 1
ATOM 1331 N N . SER A 1 167 ? 21.864 -4.171 9.561 1.00 93.50 167 SER A N 1
ATOM 1332 C CA . SER A 1 167 ? 23.116 -4.803 9.995 1.00 93.50 167 SER A CA 1
ATOM 1333 C C . SER A 1 167 ? 24.171 -4.930 8.889 1.00 93.50 167 SER A C 1
ATOM 1335 O O . SER A 1 167 ? 25.307 -5.323 9.169 1.00 93.50 167 SER A O 1
ATOM 1337 N N . LYS A 1 168 ? 23.829 -4.596 7.638 1.00 93.56 168 LYS A N 1
ATOM 1338 C CA . LYS A 1 168 ? 24.726 -4.689 6.478 1.00 93.56 168 LYS A CA 1
ATOM 1339 C C . LYS A 1 168 ? 25.217 -3.299 6.078 1.00 93.56 168 LYS A C 1
ATOM 1341 O O . LYS A 1 168 ? 24.440 -2.356 6.022 1.00 93.56 168 LYS A O 1
ATOM 1346 N N . GLN A 1 169 ? 26.508 -3.185 5.765 1.00 93.81 169 GLN A N 1
ATOM 1347 C CA . GLN A 1 169 ? 27.092 -1.920 5.306 1.00 93.81 169 GLN A CA 1
ATOM 1348 C C . GLN A 1 169 ? 26.557 -1.516 3.923 1.00 93.81 169 GLN A C 1
ATOM 1350 O O . GLN A 1 169 ? 26.198 -0.361 3.732 1.00 93.81 169 GLN A O 1
ATOM 1355 N N . ASP A 1 170 ? 26.443 -2.488 3.012 1.00 94.06 170 ASP A N 1
ATOM 1356 C CA . ASP A 1 170 ? 25.973 -2.302 1.637 1.00 94.06 170 ASP A CA 1
ATOM 1357 C C . ASP A 1 170 ? 24.950 -3.404 1.293 1.00 94.06 170 ASP A C 1
ATOM 1359 O O . ASP A 1 170 ? 25.297 -4.427 0.693 1.00 94.06 170 ASP A O 1
ATOM 1363 N N . PRO A 1 171 ? 23.690 -3.288 1.748 1.00 96.12 171 PRO A N 1
ATOM 1364 C CA . PRO A 1 171 ? 22.679 -4.299 1.462 1.00 96.12 171 PRO A CA 1
ATOM 1365 C C . PRO A 1 171 ? 22.346 -4.318 -0.038 1.00 96.12 171 PRO A C 1
ATOM 1367 O O . PRO A 1 171 ? 22.082 -3.278 -0.642 1.00 96.12 171 PRO A O 1
ATOM 1370 N N . VAL A 1 172 ? 22.282 -5.519 -0.630 1.00 97.69 172 VAL A N 1
ATOM 1371 C CA . VAL A 1 172 ? 21.968 -5.740 -2.062 1.00 97.69 172 VAL A CA 1
ATOM 1372 C C . VAL A 1 172 ? 20.683 -5.027 -2.496 1.00 97.69 172 VAL A C 1
ATOM 1374 O O . VAL A 1 172 ? 20.600 -4.527 -3.613 1.00 97.69 172 VAL A O 1
ATOM 1377 N N . TYR A 1 173 ? 19.718 -4.898 -1.587 1.00 98.06 173 TYR A N 1
ATOM 1378 C CA . TYR A 1 173 ? 18.451 -4.197 -1.793 1.00 98.06 173 TYR A CA 1
ATOM 1379 C C . TYR A 1 173 ? 18.577 -2.706 -2.163 1.00 98.06 173 TYR A C 1
ATOM 1381 O O . TYR A 1 173 ? 17.619 -2.127 -2.673 1.00 98.06 173 TYR A O 1
ATOM 1389 N N . PHE A 1 174 ? 19.726 -2.076 -1.895 1.00 97.69 174 PHE A N 1
ATOM 1390 C CA . PHE A 1 174 ? 20.025 -0.694 -2.294 1.00 97.69 174 PHE A CA 1
ATOM 1391 C C . PHE A 1 174 ? 21.022 -0.604 -3.454 1.00 97.69 174 PHE A C 1
ATOM 1393 O O . PHE A 1 174 ? 21.422 0.498 -3.828 1.00 97.69 174 PHE A O 1
ATOM 1400 N N . SER A 1 175 ? 21.425 -1.735 -4.040 1.00 98.06 175 SER A N 1
ATOM 1401 C CA . SER A 1 175 ? 22.211 -1.719 -5.272 1.00 98.06 175 SER A CA 1
ATOM 1402 C C . SER A 1 175 ? 21.384 -1.152 -6.428 1.00 98.06 175 SER A C 1
ATOM 1404 O O . SER A 1 175 ? 20.168 -1.342 -6.498 1.00 98.06 175 SER A O 1
ATOM 1406 N N . GLN A 1 176 ? 22.051 -0.458 -7.351 1.00 98.12 176 GLN A N 1
ATOM 1407 C CA . GLN A 1 176 ? 21.389 0.133 -8.514 1.00 98.12 176 GLN A CA 1
ATOM 1408 C C . GLN A 1 176 ? 20.718 -0.941 -9.382 1.00 98.12 176 GLN A C 1
ATOM 1410 O O . GLN A 1 176 ? 19.583 -0.757 -9.802 1.00 98.12 176 GLN A O 1
ATOM 1415 N N . GLU A 1 177 ? 21.382 -2.086 -9.560 1.00 98.19 177 GLU A N 1
ATOM 1416 C CA . GLU A 1 177 ? 20.842 -3.253 -10.262 1.00 98.19 177 GLU A CA 1
ATOM 1417 C C . GLU A 1 177 ? 19.505 -3.713 -9.668 1.00 98.19 177 GLU A C 1
ATOM 1419 O O . GLU A 1 177 ? 18.530 -3.888 -10.398 1.00 98.19 177 GLU A O 1
ATOM 1424 N N . TYR A 1 178 ? 19.424 -3.836 -8.340 1.00 98.56 178 TYR A N 1
ATOM 1425 C CA . TYR A 1 178 ? 18.191 -4.230 -7.664 1.00 98.56 178 TYR A CA 1
ATOM 1426 C C . TYR A 1 178 ? 17.070 -3.206 -7.868 1.00 98.56 178 TYR A C 1
ATOM 1428 O O . TYR A 1 178 ? 15.943 -3.560 -8.219 1.00 98.56 178 TYR A O 1
ATOM 1436 N N . LEU A 1 179 ? 17.376 -1.923 -7.659 1.00 98.38 179 LEU A N 1
ATOM 1437 C CA . LEU A 1 179 ? 16.399 -0.840 -7.770 1.00 98.38 179 LEU A CA 1
ATOM 1438 C C . LEU A 1 179 ? 15.875 -0.681 -9.205 1.00 98.38 179 LEU A C 1
ATOM 1440 O O . LEU A 1 179 ? 14.668 -0.499 -9.389 1.00 98.38 179 LEU A O 1
ATOM 1444 N N . ASP A 1 180 ? 16.753 -0.794 -10.204 1.00 97.50 180 ASP A N 1
ATOM 1445 C CA . ASP A 1 180 ? 16.386 -0.748 -11.620 1.00 97.50 180 ASP A CA 1
ATOM 1446 C C . ASP A 1 180 ? 15.574 -1.978 -12.018 1.00 97.50 180 ASP A C 1
ATOM 1448 O O . ASP A 1 180 ? 14.515 -1.822 -12.623 1.00 97.50 180 ASP A O 1
ATOM 1452 N N . CYS A 1 181 ? 15.974 -3.179 -11.583 1.00 98.06 181 CYS A N 1
ATOM 1453 C CA . CYS A 1 181 ? 15.202 -4.397 -11.818 1.00 98.06 181 CYS A CA 1
ATOM 1454 C C . CYS A 1 181 ? 13.765 -4.246 -11.304 1.00 98.06 181 CYS A C 1
ATOM 1456 O O . CYS A 1 181 ? 12.814 -4.488 -12.050 1.00 98.06 181 CYS A O 1
ATOM 1458 N N . VAL A 1 182 ? 13.572 -3.785 -10.062 1.00 97.75 182 VAL A N 1
ATOM 1459 C CA . VAL A 1 182 ? 12.227 -3.582 -9.502 1.00 97.75 182 VAL A CA 1
ATOM 1460 C C . VAL A 1 182 ? 11.456 -2.516 -10.283 1.00 97.75 182 VAL A C 1
ATOM 1462 O O . VAL A 1 182 ? 10.317 -2.758 -10.683 1.00 97.75 182 VAL A O 1
ATOM 1465 N N . LYS A 1 183 ? 12.046 -1.342 -10.530 1.00 97.06 183 LYS A N 1
ATOM 1466 C CA . LYS A 1 183 ? 11.361 -0.253 -11.241 1.00 97.06 183 LYS A CA 1
ATOM 1467 C C . LYS A 1 183 ? 10.969 -0.664 -12.661 1.00 97.06 183 LYS A C 1
ATOM 1469 O O . LYS A 1 183 ? 9.819 -0.467 -13.048 1.00 97.06 183 LYS A O 1
ATOM 1474 N N . ASP A 1 184 ? 11.882 -1.257 -13.420 1.00 95.06 184 ASP A N 1
ATOM 1475 C CA . ASP A 1 184 ? 11.637 -1.661 -14.804 1.00 95.06 184 ASP A CA 1
ATOM 1476 C C . ASP A 1 184 ? 10.624 -2.805 -14.885 1.00 95.06 184 ASP A C 1
ATOM 1478 O O . ASP A 1 184 ? 9.823 -2.856 -15.8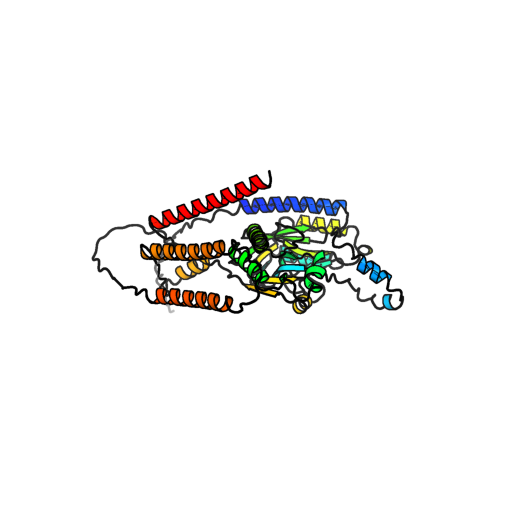19 1.00 95.06 184 ASP A O 1
ATOM 1482 N N . SER A 1 185 ? 10.610 -3.704 -13.895 1.00 95.69 185 SER A N 1
ATOM 1483 C CA . SER A 1 185 ? 9.569 -4.732 -13.744 1.00 95.69 185 SER A CA 1
ATOM 1484 C C . SER A 1 185 ? 8.183 -4.121 -13.607 1.00 95.69 185 SER A C 1
ATOM 1486 O O . SER A 1 185 ? 7.257 -4.554 -14.284 1.00 95.69 185 SER A O 1
ATOM 1488 N N . LEU A 1 186 ? 8.041 -3.079 -12.788 1.00 93.56 186 LEU A N 1
ATOM 1489 C CA . LEU A 1 186 ? 6.762 -2.397 -12.607 1.00 93.56 186 LEU A CA 1
ATOM 1490 C C . LEU A 1 186 ? 6.336 -1.640 -13.866 1.00 93.56 186 LEU A C 1
ATOM 1492 O O . LEU A 1 186 ? 5.186 -1.755 -14.283 1.00 93.56 186 LEU A O 1
ATOM 1496 N N . MET A 1 187 ? 7.260 -0.909 -14.494 1.00 89.81 187 MET A N 1
ATOM 1497 C CA . MET A 1 187 ? 6.974 -0.167 -15.726 1.00 89.81 187 MET A CA 1
ATOM 1498 C C . MET A 1 187 ? 6.539 -1.105 -16.859 1.00 89.81 187 MET A C 1
ATOM 1500 O O . MET A 1 187 ? 5.580 -0.812 -17.562 1.00 89.81 187 MET A O 1
ATOM 1504 N N . VAL A 1 188 ? 7.208 -2.251 -17.026 1.00 85.44 188 VAL A N 1
ATOM 1505 C CA . VAL A 1 188 ? 6.826 -3.250 -18.038 1.00 85.44 188 VAL A CA 1
ATOM 1506 C C . VAL A 1 188 ? 5.552 -3.998 -17.640 1.00 85.44 188 VAL A C 1
ATOM 1508 O O . VAL A 1 188 ? 4.742 -4.313 -18.506 1.00 85.44 188 VAL A O 1
ATOM 1511 N N . GLY A 1 189 ? 5.333 -4.234 -16.345 1.00 80.19 189 GLY A N 1
ATOM 1512 C CA . GLY A 1 189 ? 4.147 -4.899 -15.803 1.00 80.19 189 GLY A CA 1
ATOM 1513 C C . GLY A 1 189 ? 2.879 -4.049 -15.760 1.00 80.19 189 GLY A C 1
ATOM 1514 O O . GLY A 1 189 ? 2.001 -4.303 -14.941 1.00 80.19 189 GLY A O 1
ATOM 1515 N N . GLY A 1 190 ? 2.779 -3.026 -16.610 1.00 79.44 190 GLY A N 1
ATOM 1516 C CA . GLY A 1 190 ? 1.570 -2.220 -16.772 1.00 79.44 190 GLY A CA 1
ATOM 1517 C C . GLY A 1 190 ? 1.428 -1.047 -15.801 1.00 79.44 190 GLY A C 1
ATOM 1518 O O . GLY A 1 190 ? 0.445 -0.318 -15.891 1.00 79.44 190 GLY A O 1
ATOM 1519 N N . LEU A 1 191 ? 2.400 -0.803 -14.912 1.00 88.00 191 LEU A N 1
ATOM 1520 C CA . LEU A 1 191 ? 2.488 0.444 -14.137 1.00 88.00 191 LEU A CA 1
ATOM 1521 C C . LEU A 1 191 ? 3.307 1.507 -14.887 1.00 88.00 191 LEU A C 1
ATOM 1523 O O . LEU A 1 191 ? 4.093 2.237 -14.289 1.00 88.00 191 LEU A O 1
ATOM 1527 N N . ASP A 1 192 ? 3.118 1.613 -16.203 1.00 87.12 192 ASP A N 1
ATOM 1528 C CA . ASP A 1 192 ? 3.663 2.677 -17.058 1.00 87.12 192 ASP A CA 1
ATOM 1529 C C . ASP A 1 192 ? 2.795 3.950 -17.063 1.00 87.12 192 ASP A C 1
ATOM 1531 O O . ASP A 1 192 ? 3.148 4.964 -17.669 1.00 87.12 192 ASP A O 1
ATOM 1535 N N . SER A 1 193 ? 1.662 3.905 -16.365 1.00 91.00 193 SER A N 1
ATOM 1536 C CA . SER A 1 193 ? 0.682 4.976 -16.232 1.00 91.00 193 SER A CA 1
ATOM 1537 C C . SER A 1 193 ? 0.117 5.030 -14.814 1.00 91.00 193 SER A C 1
ATOM 1539 O O . SER A 1 193 ? 0.284 4.105 -14.014 1.00 91.00 193 SER A O 1
ATOM 1541 N N . ALA A 1 194 ? -0.519 6.149 -14.466 1.00 94.06 194 ALA A N 1
ATOM 1542 C CA . ALA A 1 194 ? -1.078 6.320 -13.137 1.00 94.06 194 ALA A CA 1
ATOM 1543 C C . ALA A 1 194 ? -2.210 5.324 -12.881 1.00 94.06 194 ALA A C 1
ATOM 1545 O O . ALA A 1 194 ? -3.124 5.144 -13.683 1.00 94.06 194 ALA A O 1
ATOM 1546 N N . MET A 1 195 ? -2.178 4.716 -11.702 1.00 94.38 195 MET A N 1
ATOM 1547 C CA . MET A 1 195 ? -3.180 3.746 -11.298 1.00 94.38 195 MET A CA 1
ATOM 1548 C C . MET A 1 195 ? -4.321 4.441 -10.565 1.00 94.38 195 MET A C 1
ATOM 1550 O O . MET A 1 195 ? -4.101 5.183 -9.608 1.00 94.38 195 MET A O 1
ATOM 1554 N N . HIS A 1 196 ? -5.558 4.173 -10.969 1.00 94.88 196 HIS A N 1
ATOM 1555 C CA . HIS A 1 196 ? -6.735 4.672 -10.271 1.00 94.88 196 HIS A CA 1
ATOM 1556 C C . HIS A 1 196 ? -7.208 3.613 -9.279 1.00 94.88 196 HIS A C 1
ATOM 1558 O O . HIS A 1 196 ? -7.380 2.457 -9.649 1.00 94.88 196 HIS A O 1
ATOM 1564 N N . ILE A 1 197 ? -7.466 3.994 -8.031 1.00 95.94 197 ILE A N 1
ATOM 1565 C CA . ILE A 1 197 ? -8.061 3.105 -7.027 1.00 95.94 197 ILE A CA 1
ATOM 1566 C C . ILE A 1 197 ? -9.396 3.692 -6.587 1.00 95.94 197 ILE A C 1
ATOM 1568 O O . ILE A 1 197 ? -9.476 4.865 -6.224 1.00 95.94 197 ILE A O 1
ATOM 1572 N N . THR A 1 198 ? -10.443 2.867 -6.573 1.00 96.12 198 THR A N 1
ATOM 1573 C CA . THR A 1 198 ? -11.719 3.198 -5.922 1.00 96.12 198 THR A CA 1
ATOM 1574 C C . THR A 1 198 ? -11.827 2.434 -4.609 1.00 96.12 198 THR A C 1
ATOM 1576 O O . THR A 1 198 ? -11.902 1.212 -4.632 1.00 96.12 198 THR A O 1
ATOM 1579 N N . TYR A 1 199 ? -11.858 3.125 -3.470 1.00 96.62 199 TYR A N 1
ATOM 1580 C CA . TYR A 1 199 ? -12.036 2.502 -2.156 1.00 96.62 199 TYR A CA 1
ATOM 1581 C C . TYR A 1 199 ? -13.513 2.196 -1.909 1.00 96.62 199 TYR A C 1
ATOM 1583 O O . TYR A 1 199 ? -14.321 3.118 -1.799 1.00 96.62 199 TYR A O 1
ATOM 1591 N N . VAL A 1 200 ? -13.862 0.909 -1.851 1.00 95.12 200 VAL A N 1
ATOM 1592 C CA . VAL A 1 200 ? -15.250 0.400 -1.892 1.00 95.12 200 VAL A CA 1
ATOM 1593 C C . VAL A 1 200 ? -15.739 -0.196 -0.573 1.00 95.12 200 VAL A C 1
ATOM 1595 O O . VAL A 1 200 ? -16.855 -0.704 -0.515 1.00 95.12 200 VAL A O 1
ATOM 1598 N N . GLY A 1 201 ? -14.927 -0.146 0.481 1.00 95.12 201 GLY A N 1
ATOM 1599 C CA . GLY A 1 201 ? -15.374 -0.542 1.807 1.00 95.12 201 GLY A CA 1
ATOM 1600 C C . GLY A 1 201 ? -14.255 -0.653 2.828 1.00 95.12 201 GLY A C 1
ATOM 1601 O O . GLY A 1 201 ? -13.093 -0.330 2.559 1.00 95.12 201 GLY A O 1
ATOM 1602 N N . VAL A 1 202 ? -14.628 -1.132 4.012 1.00 96.94 202 VAL A N 1
ATOM 1603 C CA . VAL A 1 202 ? -13.743 -1.340 5.160 1.00 96.94 202 VAL A CA 1
ATOM 1604 C C . VAL A 1 202 ? -13.758 -2.802 5.576 1.00 96.94 202 VAL A C 1
ATOM 1606 O O . VAL A 1 202 ? -14.790 -3.472 5.549 1.00 96.94 202 VAL A O 1
ATOM 1609 N N . ILE A 1 203 ? -12.604 -3.296 6.010 1.00 95.62 203 ILE A N 1
ATOM 1610 C CA . ILE A 1 203 ? -12.484 -4.583 6.692 1.00 95.62 203 ILE A CA 1
ATOM 1611 C C . ILE A 1 203 ? -11.770 -4.404 8.026 1.00 95.62 203 ILE A C 1
ATOM 1613 O O . ILE A 1 203 ? -10.888 -3.556 8.169 1.00 95.62 203 ILE A O 1
ATOM 1617 N N . ALA A 1 204 ? -12.137 -5.240 8.991 1.00 95.25 204 ALA A N 1
ATOM 1618 C CA . ALA A 1 204 ? -11.372 -5.410 10.213 1.00 95.25 204 ALA A CA 1
ATOM 1619 C C . ALA A 1 204 ? -10.304 -6.487 10.006 1.00 95.25 204 ALA A C 1
ATOM 1621 O O . ALA A 1 204 ? -10.579 -7.542 9.432 1.00 95.25 204 ALA A O 1
ATOM 1622 N N . VAL A 1 205 ? -9.102 -6.218 10.500 1.00 92.56 205 VAL A N 1
ATOM 1623 C CA . VAL A 1 205 ? -7.981 -7.162 10.553 1.00 92.56 205 VAL A CA 1
ATOM 1624 C C . VAL A 1 205 ? -7.469 -7.262 11.978 1.00 92.56 205 VAL A C 1
ATOM 1626 O O . VAL A 1 205 ? -7.779 -6.415 12.810 1.00 92.56 205 VAL A O 1
ATOM 1629 N N . GLY A 1 206 ? -6.643 -8.267 12.256 1.00 88.25 206 GLY A N 1
ATOM 1630 C CA . GLY A 1 206 ? -6.111 -8.532 13.594 1.00 88.25 206 GLY A CA 1
ATOM 1631 C C . GLY A 1 206 ? -5.381 -7.376 14.288 1.00 88.25 206 GLY A C 1
ATOM 1632 O O . GLY A 1 206 ? -5.058 -7.532 15.452 1.00 88.25 206 GLY A O 1
ATOM 1633 N N . THR A 1 207 ? -5.118 -6.246 13.625 1.00 90.31 207 THR A N 1
ATOM 1634 C CA . THR A 1 207 ? -4.435 -5.063 14.181 1.00 90.31 207 THR A CA 1
ATOM 1635 C C . THR A 1 207 ? -5.231 -3.756 14.052 1.00 90.31 207 THR A C 1
ATOM 1637 O O . THR A 1 207 ? -4.803 -2.726 14.575 1.00 90.31 207 THR A O 1
ATOM 1640 N N . GLY A 1 208 ? -6.388 -3.747 13.377 1.00 94.94 208 GLY A N 1
ATOM 1641 C CA . GLY A 1 208 ? -7.138 -2.513 13.125 1.00 94.94 208 GLY A CA 1
ATOM 1642 C C . GLY A 1 208 ? -8.136 -2.597 11.971 1.00 94.94 208 GLY A C 1
ATOM 1643 O O . GLY A 1 208 ? -8.774 -3.628 11.764 1.00 94.94 208 GLY A O 1
ATOM 1644 N N . LEU A 1 209 ? -8.283 -1.495 11.233 1.00 97.06 209 LEU A N 1
ATOM 1645 C CA . LEU A 1 209 ? -9.185 -1.362 10.089 1.00 97.06 209 LEU A CA 1
ATOM 1646 C C . LEU A 1 209 ? -8.422 -0.946 8.833 1.00 97.06 209 LEU A C 1
ATOM 1648 O O . LEU A 1 209 ? -7.571 -0.052 8.872 1.00 97.06 209 LEU A O 1
ATOM 1652 N N . LEU A 1 210 ? -8.790 -1.551 7.708 1.00 96.94 210 LEU A N 1
ATOM 1653 C CA . LEU A 1 210 ? -8.241 -1.250 6.390 1.00 96.94 210 LEU A CA 1
ATOM 1654 C C . LEU A 1 210 ? -9.359 -0.768 5.465 1.00 96.94 210 LEU A C 1
ATOM 1656 O O . LEU A 1 210 ? -10.436 -1.367 5.442 1.00 96.94 210 LEU A O 1
ATOM 1660 N N . MET A 1 211 ? -9.092 0.266 4.669 1.00 96.94 211 MET A N 1
ATOM 1661 C CA . MET A 1 211 ? -9.894 0.563 3.483 1.00 96.94 211 MET A CA 1
ATOM 1662 C C . MET A 1 211 ? -9.463 -0.361 2.358 1.00 96.94 211 MET A C 1
ATOM 1664 O O . MET A 1 211 ? -8.268 -0.484 2.094 1.00 96.94 211 MET A O 1
ATOM 1668 N N . VAL A 1 212 ? -10.423 -0.962 1.667 1.00 95.56 212 VAL A N 1
ATOM 1669 C CA . VAL A 1 212 ? -10.170 -1.863 0.543 1.00 95.56 212 VAL A CA 1
ATOM 1670 C C . VAL A 1 212 ? -10.499 -1.152 -0.761 1.00 95.56 212 VAL A C 1
ATOM 1672 O O . VAL A 1 212 ? -11.544 -0.507 -0.873 1.00 95.56 212 VAL A O 1
ATOM 1675 N N . GLY A 1 213 ? -9.596 -1.239 -1.734 1.00 94.12 213 GLY A N 1
ATOM 1676 C CA . GLY A 1 213 ? -9.704 -0.536 -3.006 1.00 94.12 213 GLY A CA 1
ATOM 1677 C C . GLY A 1 213 ? -9.713 -1.457 -4.215 1.00 94.12 213 GLY A C 1
ATOM 1678 O O . GLY A 1 213 ? -9.052 -2.480 -4.217 1.00 94.12 213 GLY A O 1
ATOM 1679 N N . VAL A 1 214 ? -10.431 -1.067 -5.262 1.00 92.81 214 VAL A N 1
ATOM 1680 C CA . VAL A 1 214 ? -10.412 -1.711 -6.578 1.00 92.81 214 VAL A CA 1
ATOM 1681 C C . VAL A 1 214 ? -9.487 -0.901 -7.490 1.00 92.81 214 VAL A C 1
ATOM 1683 O O . VAL A 1 214 ? -9.814 0.259 -7.772 1.00 92.81 214 VAL A O 1
ATOM 1686 N N . PRO A 1 215 ? -8.334 -1.451 -7.911 1.00 93.81 215 PRO A N 1
ATOM 1687 C CA . PRO A 1 215 ? -7.437 -0.783 -8.846 1.00 93.81 215 PRO A CA 1
ATOM 1688 C C . PRO A 1 215 ? -7.974 -0.846 -10.283 1.00 93.81 215 PRO A C 1
ATOM 1690 O O . PRO A 1 215 ? -8.700 -1.767 -10.652 1.00 93.81 215 PRO A O 1
ATOM 1693 N N . SER A 1 216 ? -7.583 0.119 -11.115 1.00 91.19 216 SER A N 1
ATOM 1694 C CA . SER A 1 216 ? -7.859 0.135 -12.557 1.00 91.19 216 SER A CA 1
ATOM 1695 C C . SER A 1 216 ? -6.941 -0.778 -13.372 1.00 91.19 216 SER A C 1
ATOM 1697 O O . SER A 1 216 ? -7.177 -0.952 -14.565 1.00 91.19 216 SER A O 1
ATOM 1699 N N . LEU A 1 217 ? -5.893 -1.313 -12.745 1.00 89.12 217 LEU A N 1
ATOM 1700 C CA . LEU A 1 217 ? -4.867 -2.172 -13.335 1.00 89.12 217 LEU A CA 1
ATOM 1701 C C . LEU A 1 217 ? -4.805 -3.496 -12.568 1.00 89.12 217 LEU A C 1
ATOM 1703 O O . LEU A 1 217 ? -5.115 -3.526 -11.372 1.00 89.12 217 LEU A O 1
ATOM 1707 N N . ASP A 1 218 ? -4.378 -4.573 -13.231 1.00 89.88 218 ASP A N 1
ATOM 1708 C CA . ASP A 1 218 ? -4.095 -5.837 -12.547 1.00 89.88 218 ASP A CA 1
ATOM 1709 C C . ASP A 1 218 ? -2.754 -5.741 -11.810 1.00 89.88 218 ASP A C 1
ATOM 1711 O O . ASP A 1 218 ? -1.675 -6.003 -12.335 1.00 89.88 218 ASP A O 1
ATOM 1715 N N . ILE A 1 219 ? -2.826 -5.313 -10.556 1.00 90.94 219 ILE A N 1
ATOM 1716 C CA . ILE A 1 219 ? -1.642 -5.150 -9.714 1.00 90.94 219 ILE A CA 1
ATOM 1717 C C . ILE A 1 219 ? -0.947 -6.472 -9.375 1.00 90.94 219 ILE A C 1
ATOM 1719 O O . ILE A 1 219 ? 0.201 -6.447 -8.934 1.00 90.94 219 ILE A O 1
ATOM 1723 N N . ASN A 1 220 ? -1.631 -7.610 -9.514 1.00 90.38 220 ASN A N 1
ATOM 1724 C CA . ASN A 1 220 ? -1.054 -8.905 -9.173 1.00 90.38 220 ASN A CA 1
ATOM 1725 C C . ASN A 1 220 ? -0.140 -9.380 -10.297 1.00 90.38 220 ASN A C 1
ATOM 1727 O O . ASN A 1 220 ? 0.962 -9.830 -10.004 1.00 90.38 220 ASN A O 1
ATOM 1731 N N . GLU A 1 221 ? -0.516 -9.127 -11.551 1.00 91.00 221 GLU A N 1
ATOM 1732 C CA . GLU A 1 221 ? 0.378 -9.304 -12.699 1.00 91.00 221 GLU A CA 1
ATOM 1733 C C . GLU A 1 221 ? 1.667 -8.481 -12.535 1.00 91.00 221 GLU A C 1
ATOM 1735 O O . GLU A 1 221 ? 2.769 -9.016 -12.654 1.00 91.00 221 GLU A O 1
ATOM 1740 N N . ALA A 1 222 ? 1.555 -7.204 -12.148 1.00 92.31 222 ALA A N 1
ATOM 1741 C CA . ALA A 1 222 ? 2.726 -6.359 -11.897 1.00 92.31 222 ALA A CA 1
ATOM 1742 C C . ALA A 1 222 ? 3.635 -6.911 -10.778 1.00 92.31 222 ALA A C 1
ATOM 1744 O O . ALA A 1 222 ? 4.862 -6.860 -10.885 1.00 92.31 222 ALA A O 1
ATOM 1745 N N . ARG A 1 223 ? 3.051 -7.452 -9.700 1.00 94.88 223 ARG A N 1
ATOM 1746 C CA . ARG A 1 223 ? 3.806 -8.086 -8.604 1.00 94.88 223 ARG A CA 1
ATOM 1747 C C . ARG A 1 223 ? 4.492 -9.369 -9.051 1.00 94.88 223 ARG A C 1
ATOM 1749 O O . ARG A 1 223 ? 5.646 -9.580 -8.692 1.00 94.88 223 ARG A O 1
ATOM 1756 N N . ASP A 1 224 ? 3.813 -10.203 -9.829 1.00 94.75 224 ASP A N 1
ATOM 1757 C CA . ASP A 1 224 ? 4.379 -11.448 -10.347 1.00 94.75 224 ASP A CA 1
ATOM 1758 C C . ASP A 1 224 ? 5.553 -11.175 -11.290 1.00 94.75 224 ASP A C 1
ATOM 1760 O O . ASP A 1 224 ? 6.578 -11.844 -11.200 1.00 94.75 224 ASP A O 1
ATOM 1764 N N . ILE A 1 225 ? 5.472 -10.124 -12.111 1.00 95.50 225 ILE A N 1
ATOM 1765 C CA . ILE A 1 225 ? 6.591 -9.691 -12.960 1.00 95.50 225 ILE A CA 1
ATOM 1766 C C . ILE A 1 225 ? 7.800 -9.263 -12.119 1.00 95.50 225 ILE A C 1
ATOM 1768 O O . ILE A 1 225 ? 8.922 -9.637 -12.454 1.00 95.50 225 ILE A O 1
ATOM 1772 N N . VAL A 1 226 ? 7.595 -8.537 -11.010 1.00 96.62 226 VAL A N 1
ATOM 1773 C CA . VAL A 1 226 ? 8.684 -8.207 -10.069 1.00 96.62 226 VAL A CA 1
ATOM 1774 C C . VAL A 1 226 ? 9.293 -9.472 -9.468 1.00 96.62 226 VAL A C 1
ATOM 1776 O O . VAL A 1 226 ? 10.514 -9.603 -9.461 1.00 96.62 226 VAL A O 1
ATOM 1779 N N . ARG A 1 227 ? 8.471 -10.413 -8.983 1.00 97.50 227 ARG A N 1
ATOM 1780 C CA . ARG A 1 227 ? 8.953 -11.676 -8.395 1.00 97.50 227 ARG A CA 1
ATOM 1781 C C . ARG A 1 227 ? 9.791 -12.474 -9.389 1.00 97.50 227 ARG A C 1
ATOM 1783 O O . ARG A 1 227 ? 10.898 -12.880 -9.048 1.00 97.50 227 ARG A O 1
ATOM 1790 N N . ASN A 1 228 ? 9.275 -12.653 -10.603 1.00 96.88 228 ASN A N 1
ATOM 1791 C CA . ASN A 1 228 ? 9.935 -13.431 -11.646 1.00 96.88 228 ASN A CA 1
ATOM 1792 C C . ASN A 1 228 ? 11.256 -12.783 -12.057 1.00 96.88 228 ASN A C 1
ATOM 1794 O O . ASN A 1 228 ? 12.279 -13.450 -12.040 1.00 96.88 228 ASN A O 1
ATOM 1798 N N . ARG A 1 229 ? 11.275 -11.468 -12.311 1.00 97.12 229 ARG A N 1
ATOM 1799 C CA . ARG A 1 229 ? 12.514 -10.780 -12.701 1.00 97.12 229 ARG A CA 1
ATOM 1800 C C . ARG A 1 229 ? 13.562 -10.751 -11.597 1.00 97.12 229 ARG A C 1
ATOM 1802 O O . ARG A 1 229 ? 14.737 -10.921 -11.888 1.00 97.12 229 ARG A O 1
ATOM 1809 N N . LEU A 1 230 ? 13.169 -10.579 -10.334 1.00 97.88 230 LEU A N 1
ATOM 1810 C CA . LEU A 1 230 ? 14.124 -10.710 -9.232 1.00 97.88 230 LEU A CA 1
ATOM 1811 C C . LEU A 1 230 ? 14.722 -12.124 -9.191 1.00 97.88 230 LEU A C 1
ATOM 1813 O O . LEU A 1 230 ? 15.931 -12.256 -9.039 1.00 97.88 230 LEU A O 1
ATOM 1817 N N . ALA A 1 231 ? 13.908 -13.165 -9.385 1.00 97.88 231 ALA A N 1
ATOM 1818 C CA . ALA A 1 231 ? 14.389 -14.545 -9.430 1.00 97.88 231 ALA A CA 1
ATOM 1819 C C . ALA A 1 231 ? 15.306 -14.820 -10.638 1.00 97.88 231 ALA A C 1
ATOM 1821 O O . ALA A 1 231 ? 16.361 -15.425 -10.463 1.00 97.88 231 ALA A O 1
ATOM 1822 N N . ASP A 1 232 ? 14.948 -14.335 -11.830 1.00 97.38 232 ASP A N 1
ATOM 1823 C CA . ASP A 1 232 ? 15.729 -14.497 -13.068 1.00 97.38 232 ASP A CA 1
ATOM 1824 C C . ASP A 1 232 ? 17.129 -13.868 -12.962 1.00 97.38 232 ASP A C 1
ATOM 1826 O O . ASP A 1 232 ? 18.076 -14.332 -13.594 1.00 97.38 232 ASP A O 1
ATOM 1830 N N . HIS A 1 233 ? 17.262 -12.824 -12.142 1.00 97.19 233 HIS A N 1
ATOM 1831 C CA . HIS A 1 233 ? 18.515 -12.118 -11.880 1.00 97.19 233 HIS A CA 1
ATOM 1832 C C . HIS A 1 233 ? 19.232 -12.579 -10.594 1.00 97.19 233 HIS A C 1
ATOM 1834 O O . HIS A 1 233 ? 20.206 -11.949 -10.189 1.00 97.19 233 HIS A O 1
ATOM 1840 N N . ASP A 1 234 ? 18.768 -13.649 -9.934 1.00 97.94 234 ASP A N 1
ATOM 1841 C CA . ASP A 1 234 ? 19.293 -14.134 -8.641 1.00 97.94 234 ASP A CA 1
ATOM 1842 C C . ASP A 1 234 ? 19.326 -13.042 -7.545 1.00 97.94 234 ASP A C 1
ATOM 1844 O O . ASP A 1 234 ? 20.210 -12.976 -6.687 1.00 97.94 234 ASP A O 1
ATOM 1848 N N . LEU A 1 235 ? 18.337 -12.143 -7.572 1.00 98.06 235 LEU A N 1
ATOM 1849 C CA . LEU A 1 235 ? 18.185 -11.048 -6.620 1.00 98.06 235 LEU A CA 1
ATOM 1850 C C . LEU A 1 235 ? 17.247 -11.440 -5.467 1.00 98.06 235 LEU A C 1
ATOM 1852 O O . LEU A 1 235 ? 16.213 -12.082 -5.668 1.00 98.06 235 LEU A O 1
ATOM 1856 N N . PRO A 1 236 ? 17.555 -11.028 -4.224 1.00 98.00 236 PRO A N 1
ATOM 1857 C CA . PRO A 1 236 ? 16.833 -11.511 -3.059 1.00 98.00 236 PRO A CA 1
ATOM 1858 C C . PRO A 1 236 ? 15.436 -10.889 -2.920 1.00 98.00 236 PRO A C 1
ATOM 1860 O O . PRO A 1 236 ? 15.226 -9.687 -3.089 1.00 98.00 236 PRO A O 1
ATOM 1863 N N . LEU A 1 237 ? 14.481 -11.711 -2.490 1.00 97.81 237 LEU A N 1
ATOM 1864 C CA . LEU A 1 237 ? 13.149 -11.275 -2.086 1.00 97.81 237 LEU A CA 1
ATOM 1865 C C . LEU A 1 237 ? 12.754 -11.974 -0.779 1.00 97.81 237 LEU A C 1
ATOM 1867 O O . LEU A 1 237 ? 12.783 -13.201 -0.681 1.00 97.81 237 LEU A O 1
ATOM 1871 N N . LYS A 1 238 ? 12.378 -11.186 0.231 1.00 96.94 238 LYS A N 1
ATOM 1872 C CA . LYS A 1 238 ? 11.898 -11.651 1.543 1.00 96.94 238 LYS A CA 1
ATOM 1873 C C . LYS A 1 238 ? 10.491 -11.117 1.794 1.00 96.94 238 LYS A C 1
ATOM 1875 O O . LYS A 1 238 ? 10.216 -10.464 2.803 1.00 96.94 238 LYS A O 1
ATOM 1880 N N . GLU A 1 239 ? 9.609 -11.368 0.828 1.00 94.75 239 GLU A N 1
ATOM 1881 C CA . GLU A 1 239 ? 8.204 -10.986 0.919 1.00 94.75 239 GLU A CA 1
ATOM 1882 C C . GLU A 1 239 ? 7.536 -11.767 2.064 1.00 94.75 239 GLU A C 1
ATOM 1884 O O . GLU A 1 239 ? 7.494 -12.998 2.020 1.00 94.75 239 GLU A O 1
ATOM 1889 N N . PRO A 1 240 ? 7.009 -11.088 3.100 1.00 89.06 240 PRO A N 1
ATOM 1890 C CA . PRO A 1 240 ? 6.438 -11.779 4.252 1.00 89.06 240 PRO A CA 1
ATOM 1891 C C . PRO A 1 240 ? 5.099 -12.445 3.912 1.00 89.06 240 PRO A C 1
ATOM 1893 O O . PRO A 1 240 ? 4.787 -13.509 4.444 1.00 89.06 240 PRO A O 1
ATOM 1896 N N . PHE A 1 241 ? 4.307 -11.826 3.027 1.00 86.06 241 PHE A N 1
ATOM 1897 C CA . PHE A 1 241 ? 3.007 -12.331 2.595 1.00 86.06 241 PHE A CA 1
ATOM 1898 C C . PHE A 1 241 ? 2.696 -11.889 1.168 1.00 86.06 241 PHE A C 1
ATOM 1900 O O . PHE A 1 241 ? 2.721 -10.695 0.873 1.00 86.06 241 PHE A O 1
ATOM 1907 N N . VAL A 1 242 ? 2.283 -12.840 0.333 1.00 86.06 242 VAL A N 1
ATOM 1908 C CA . VAL A 1 242 ? 1.632 -12.552 -0.948 1.00 86.06 242 VAL A CA 1
ATOM 1909 C C . VAL A 1 242 ? 0.203 -12.114 -0.642 1.00 86.06 242 VAL A C 1
ATOM 1911 O O . VAL A 1 242 ? -0.608 -12.907 -0.161 1.00 86.06 242 VAL A O 1
ATOM 1914 N N . ASN A 1 243 ? -0.089 -10.830 -0.833 1.00 79.19 243 ASN A N 1
ATOM 1915 C CA . ASN A 1 243 ? -1.400 -10.270 -0.525 1.00 79.19 243 ASN A CA 1
ATOM 1916 C C . ASN A 1 243 ? -2.043 -9.675 -1.770 1.00 79.19 243 ASN A C 1
ATOM 1918 O O . ASN A 1 243 ? -1.634 -8.604 -2.193 1.00 79.19 243 ASN A O 1
ATOM 1922 N N . ASP A 1 244 ? -3.107 -10.287 -2.277 1.00 84.62 244 ASP A N 1
ATOM 1923 C CA . ASP A 1 244 ? -3.746 -9.904 -3.544 1.00 84.62 244 ASP A CA 1
ATOM 1924 C C . ASP A 1 244 ? -4.680 -8.688 -3.448 1.00 84.62 244 ASP A C 1
ATOM 1926 O O . ASP A 1 244 ? -5.344 -8.326 -4.422 1.00 84.62 244 ASP A O 1
ATOM 1930 N N . ILE A 1 245 ? -4.765 -8.046 -2.279 1.00 87.19 245 ILE A N 1
ATOM 1931 C CA . ILE A 1 245 ? -5.676 -6.922 -2.058 1.00 87.19 245 ILE A CA 1
ATOM 1932 C C . ILE A 1 245 ? -4.951 -5.575 -2.163 1.00 87.19 245 ILE A C 1
ATOM 1934 O O . ILE A 1 245 ? -3.880 -5.351 -1.588 1.00 87.19 245 ILE A O 1
ATOM 1938 N N . VAL A 1 246 ? -5.611 -4.615 -2.803 1.00 91.75 246 VAL A N 1
ATOM 1939 C CA . VAL A 1 246 ? -5.292 -3.196 -2.634 1.00 91.75 246 VAL A CA 1
ATOM 1940 C C . VAL A 1 246 ? -5.969 -2.705 -1.366 1.00 91.75 246 VAL A C 1
ATOM 1942 O O . VAL A 1 246 ? -7.192 -2.775 -1.232 1.00 91.75 246 VAL A O 1
ATOM 1945 N N . HIS A 1 247 ? -5.176 -2.195 -0.432 1.00 95.81 247 HIS A N 1
ATOM 1946 C CA . HIS A 1 247 ? -5.698 -1.635 0.801 1.00 95.81 247 HIS A CA 1
ATOM 1947 C C . HIS A 1 247 ? -4.840 -0.486 1.322 1.00 95.81 247 HIS A C 1
ATOM 1949 O O . HIS A 1 247 ? -3.648 -0.399 1.037 1.00 95.81 247 HIS A O 1
ATOM 1955 N N . SER A 1 248 ? -5.455 0.363 2.136 1.00 96.75 248 SER A N 1
ATOM 1956 C CA . SER A 1 248 ? -4.765 1.382 2.923 1.00 96.75 248 SER A CA 1
ATOM 1957 C C . SER A 1 248 ? -5.206 1.270 4.373 1.00 96.75 248 SER A C 1
ATOM 1959 O O . SER A 1 248 ? -6.401 1.155 4.657 1.00 96.75 248 SER A O 1
ATOM 1961 N N . THR A 1 249 ? -4.250 1.290 5.298 1.00 96.38 249 THR A N 1
ATOM 1962 C CA . THR A 1 249 ? -4.550 1.286 6.734 1.00 96.38 249 THR A CA 1
ATOM 1963 C C . THR A 1 249 ? -5.317 2.549 7.089 1.00 96.38 249 THR A C 1
ATOM 1965 O O . THR A 1 249 ? -4.883 3.641 6.744 1.00 96.38 249 THR A O 1
ATOM 1968 N N . LEU A 1 250 ? -6.460 2.396 7.758 1.00 96.94 250 LEU A N 1
ATOM 1969 C CA . LEU A 1 250 ? -7.323 3.505 8.164 1.00 96.94 250 LEU A CA 1
ATOM 1970 C C . LEU A 1 250 ? -7.199 3.799 9.656 1.00 96.94 250 LEU A C 1
ATOM 1972 O O . LEU A 1 250 ? -7.193 4.949 10.092 1.00 96.94 250 LEU A O 1
ATOM 1976 N N . TYR A 1 251 ? -7.119 2.730 10.439 1.00 96.12 251 TYR A N 1
ATOM 1977 C CA . TYR A 1 251 ? -7.035 2.782 11.885 1.00 96.12 251 TYR A CA 1
ATOM 1978 C C . TYR A 1 251 ? -6.219 1.599 12.380 1.00 96.12 251 TYR A C 1
ATOM 1980 O O . TYR A 1 251 ? -6.376 0.484 11.880 1.00 96.12 251 TYR A O 1
ATOM 1988 N N . ARG A 1 252 ? -5.375 1.822 13.381 1.00 94.00 252 ARG A N 1
ATOM 1989 C CA . ARG A 1 252 ? -4.580 0.770 14.012 1.00 94.00 252 ARG A CA 1
ATOM 1990 C C . ARG A 1 252 ? -4.696 0.860 15.519 1.00 94.00 252 ARG A C 1
ATOM 1992 O O . ARG A 1 252 ? -4.484 1.923 16.088 1.00 94.00 252 ARG A O 1
ATOM 1999 N N . VAL A 1 253 ? -5.007 -0.261 16.154 1.00 92.06 253 VAL A N 1
ATOM 2000 C CA . VAL A 1 253 ? -5.086 -0.357 17.612 1.00 92.06 253 VAL A CA 1
ATOM 2001 C C . VAL A 1 253 ? -3.672 -0.242 18.188 1.00 92.06 253 VAL A C 1
ATOM 2003 O O . VAL A 1 253 ? -2.773 -0.972 17.767 1.00 92.06 253 VAL A O 1
ATOM 2006 N N . VAL A 1 254 ? -3.466 0.669 19.142 1.00 88.81 254 VAL A N 1
ATOM 2007 C CA . VAL A 1 254 ? -2.182 0.878 19.837 1.00 88.81 254 VAL A CA 1
ATOM 2008 C C . VAL A 1 254 ? -2.397 1.076 21.337 1.00 88.81 254 VAL A C 1
ATOM 2010 O O . VAL A 1 254 ? -3.500 1.382 21.773 1.00 88.81 254 VAL A O 1
ATOM 2013 N N . GLY A 1 255 ? -1.345 0.910 22.139 1.00 82.62 255 GLY A N 1
ATOM 2014 C CA . GLY A 1 255 ? -1.382 1.117 23.592 1.00 82.62 255 GLY A CA 1
ATOM 2015 C C . GLY A 1 255 ? -1.224 -0.182 24.378 1.00 82.62 255 GLY A C 1
ATOM 2016 O O . GLY A 1 255 ? -0.677 -1.154 23.863 1.00 82.62 255 GLY A O 1
ATOM 2017 N N . ASP A 1 256 ? -1.696 -0.220 25.621 1.00 79.50 256 ASP A N 1
ATOM 2018 C CA . ASP A 1 256 ? -1.659 -1.408 26.484 1.00 79.50 256 ASP A CA 1
ATOM 2019 C C . ASP A 1 256 ? -2.977 -2.194 26.386 1.00 79.50 256 ASP A C 1
ATOM 2021 O O . ASP A 1 256 ? -4.055 -1.605 26.417 1.00 79.50 256 ASP A O 1
ATOM 2025 N N . ALA A 1 257 ? -2.895 -3.521 26.263 1.00 80.19 257 ALA A N 1
ATOM 2026 C CA . ALA A 1 257 ? -4.064 -4.394 26.188 1.00 80.19 257 ALA A CA 1
ATOM 2027 C C . ALA A 1 257 ? -4.889 -4.357 27.480 1.00 80.19 257 ALA A C 1
ATOM 2029 O O . ALA A 1 257 ? -6.109 -4.494 27.422 1.00 80.19 257 ALA A O 1
ATOM 2030 N N . GLU A 1 258 ? -4.240 -4.154 28.629 1.00 82.62 258 GLU A N 1
ATOM 2031 C CA . GLU A 1 258 ? -4.918 -4.112 29.929 1.00 82.62 258 GLU A CA 1
ATOM 2032 C C . GLU A 1 258 ? -5.822 -2.881 30.075 1.00 82.62 258 GLU A C 1
ATOM 2034 O O . GLU A 1 258 ? -6.839 -2.936 30.768 1.00 82.62 258 GLU A O 1
ATOM 2039 N N . ASN A 1 259 ? -5.497 -1.800 29.360 1.00 84.81 259 ASN A N 1
ATOM 2040 C CA . ASN A 1 259 ? -6.237 -0.539 29.378 1.00 84.81 259 ASN A CA 1
ATOM 2041 C C . ASN A 1 259 ? -7.297 -0.439 28.268 1.00 84.81 259 ASN A C 1
ATOM 2043 O O . ASN A 1 259 ? -8.011 0.560 28.183 1.00 84.81 259 ASN A O 1
ATOM 2047 N N . MET A 1 260 ? -7.416 -1.452 27.404 1.00 88.19 260 MET A N 1
ATOM 2048 C CA . MET A 1 260 ? -8.382 -1.449 26.305 1.00 88.19 260 MET A CA 1
ATOM 2049 C C . MET A 1 260 ? -9.766 -1.933 26.762 1.00 88.19 260 MET A C 1
ATOM 2051 O O . MET A 1 260 ? -9.873 -2.910 27.510 1.00 88.19 260 MET A O 1
ATOM 2055 N N . PRO A 1 261 ? -10.859 -1.326 26.258 1.00 92.69 261 PRO A N 1
ATOM 2056 C CA . PRO A 1 261 ? -12.197 -1.862 26.456 1.00 92.69 261 PRO A CA 1
ATOM 2057 C C . PRO A 1 261 ? -12.288 -3.300 25.934 1.00 92.69 261 PRO A C 1
ATOM 2059 O O . PRO A 1 261 ? -11.896 -3.595 24.803 1.00 92.69 261 PRO A O 1
ATOM 2062 N N . LYS A 1 262 ? -12.843 -4.211 26.742 1.00 91.00 262 LYS A N 1
ATOM 2063 C CA . LYS A 1 262 ? -12.964 -5.636 26.378 1.00 91.00 262 LYS A CA 1
ATOM 2064 C C . LYS A 1 262 ? -13.803 -5.857 25.115 1.00 91.00 262 LYS A C 1
ATOM 2066 O O . LYS A 1 262 ? -13.600 -6.834 24.402 1.00 91.00 262 LYS A O 1
ATOM 2071 N N . ASP A 1 263 ? -14.729 -4.948 24.833 1.00 93.69 263 ASP A N 1
ATOM 2072 C CA . ASP A 1 263 ? -15.621 -4.958 23.676 1.00 93.69 263 ASP A CA 1
ATOM 2073 C C . ASP A 1 263 ? -15.080 -4.164 22.472 1.00 93.69 263 ASP A C 1
ATOM 2075 O O . ASP A 1 263 ? -15.761 -4.077 21.450 1.00 93.69 263 ASP A O 1
ATOM 2079 N N . LEU A 1 264 ? -13.857 -3.616 22.540 1.00 93.06 264 LEU A N 1
ATOM 2080 C CA . LEU A 1 264 ? -13.263 -2.811 21.464 1.00 93.06 264 LEU A CA 1
ATOM 2081 C C . LEU A 1 264 ? -13.288 -3.542 20.114 1.00 93.06 264 LEU A C 1
ATOM 2083 O O . LEU A 1 264 ? -13.704 -2.979 19.105 1.00 93.06 264 LEU A O 1
ATOM 2087 N N . HIS A 1 265 ? -12.893 -4.817 20.101 1.00 93.00 265 HIS A N 1
ATOM 2088 C CA . HIS A 1 265 ? -12.892 -5.642 18.892 1.00 93.00 265 HIS A CA 1
ATOM 2089 C C . HIS A 1 265 ? -14.305 -5.833 18.313 1.00 93.00 265 HIS A C 1
ATOM 2091 O O . HIS A 1 265 ? -14.479 -5.760 17.100 1.00 93.00 265 HIS A O 1
ATOM 2097 N N . VAL A 1 266 ? -15.327 -6.002 19.163 1.00 94.69 266 VAL A N 1
ATOM 2098 C CA . VAL A 1 266 ? -16.735 -6.116 18.742 1.00 94.69 266 VAL A CA 1
ATOM 2099 C C . VAL A 1 266 ? -17.209 -4.812 18.106 1.00 94.69 266 VAL A C 1
ATOM 2101 O O . VAL A 1 266 ? -17.825 -4.831 17.041 1.00 94.69 266 VAL A O 1
ATOM 2104 N N . ARG A 1 267 ? -16.883 -3.671 18.724 1.00 96.94 267 ARG A N 1
ATOM 2105 C CA . ARG A 1 267 ? -17.236 -2.340 18.211 1.00 96.94 267 ARG A CA 1
ATOM 2106 C C . ARG A 1 267 ? -16.564 -2.046 16.866 1.00 96.94 267 ARG A C 1
ATOM 2108 O O . ARG A 1 267 ? -17.228 -1.554 15.957 1.00 96.94 267 ARG A O 1
ATOM 2115 N N . LEU A 1 268 ? -15.287 -2.400 16.705 1.00 96.31 268 LEU A N 1
ATOM 2116 C CA . LEU A 1 268 ? -14.562 -2.245 15.437 1.00 96.31 268 LEU A CA 1
ATOM 2117 C C . LEU A 1 268 ? -15.104 -3.175 14.340 1.00 96.31 268 LEU A C 1
ATOM 2119 O O . LEU A 1 268 ? -15.242 -2.745 13.197 1.00 96.31 268 LEU A O 1
ATOM 2123 N N . LEU A 1 269 ? -15.465 -4.418 14.676 1.00 95.62 269 LEU A N 1
ATOM 2124 C CA . LEU A 1 269 ? -16.124 -5.340 13.744 1.00 95.62 269 LEU A CA 1
ATOM 2125 C C . LEU A 1 269 ? -17.484 -4.803 13.277 1.00 95.62 269 LEU A C 1
ATOM 2127 O O . LEU A 1 269 ? -17.795 -4.881 12.089 1.00 95.62 269 LEU A O 1
ATOM 2131 N N . ALA A 1 270 ? -18.276 -4.234 14.189 1.00 97.50 270 ALA A N 1
ATOM 2132 C CA . ALA A 1 270 ? -19.556 -3.616 13.853 1.00 97.50 270 ALA A CA 1
ATOM 2133 C C . ALA A 1 270 ? -19.375 -2.407 12.921 1.00 97.50 270 ALA A C 1
ATOM 2135 O O . ALA A 1 270 ? -20.093 -2.286 11.931 1.00 97.50 270 ALA A O 1
ATOM 2136 N N . LEU A 1 271 ? -18.375 -1.560 13.185 1.00 98.06 271 LEU A N 1
ATOM 2137 C CA . LEU A 1 271 ? -18.048 -0.428 12.318 1.00 98.06 271 LEU A CA 1
ATOM 2138 C C . LEU A 1 271 ? -17.578 -0.885 10.928 1.00 98.06 271 LEU A C 1
ATOM 2140 O O . LEU A 1 271 ? -18.038 -0.356 9.920 1.00 98.06 271 LEU A O 1
ATOM 2144 N N . ALA A 1 272 ? -16.711 -1.899 10.850 1.00 97.19 272 ALA A N 1
ATOM 2145 C CA . ALA A 1 272 ? -16.289 -2.469 9.570 1.00 97.19 272 ALA A CA 1
ATOM 2146 C C . ALA A 1 272 ? -17.479 -3.034 8.777 1.00 97.19 272 ALA A C 1
ATOM 2148 O O . ALA A 1 272 ? -17.539 -2.865 7.564 1.00 97.19 272 ALA A O 1
ATOM 2149 N N . LYS A 1 273 ? -18.445 -3.661 9.464 1.00 96.56 273 LYS A N 1
ATOM 2150 C CA . LYS A 1 273 ? -19.683 -4.175 8.863 1.00 96.56 273 LYS A CA 1
ATOM 2151 C C . LYS A 1 273 ? -20.581 -3.057 8.324 1.00 96.56 273 LYS A C 1
ATOM 2153 O O . LYS A 1 273 ? -21.179 -3.220 7.269 1.00 96.56 273 LYS A O 1
ATOM 2158 N N . GLU A 1 274 ? -20.664 -1.926 9.019 1.00 97.81 274 GLU A N 1
ATOM 2159 C CA . GLU A 1 274 ? -21.422 -0.752 8.566 1.00 97.81 274 GLU A CA 1
ATOM 2160 C C . GLU A 1 274 ? -20.849 -0.152 7.271 1.00 97.81 274 GLU A C 1
ATOM 2162 O O . GLU A 1 274 ? -21.606 0.232 6.383 1.00 97.81 274 GLU A O 1
ATOM 2167 N N . TYR A 1 275 ? -19.520 -0.119 7.139 1.00 97.69 275 TYR A N 1
ATOM 2168 C CA . TYR A 1 275 ? -18.815 0.448 5.981 1.00 97.69 275 TYR A CA 1
ATOM 2169 C C . TYR A 1 275 ? -18.347 -0.611 4.974 1.00 97.69 275 TYR A C 1
ATOM 2171 O O . TYR A 1 275 ? -17.434 -0.368 4.186 1.00 97.69 275 TYR A O 1
ATOM 2179 N N . GLU A 1 276 ? -18.938 -1.804 4.993 1.00 95.06 276 GLU A N 1
ATOM 2180 C CA . GLU A 1 276 ? -18.388 -2.956 4.275 1.00 95.06 276 GLU A CA 1
ATOM 2181 C C . GLU A 1 276 ? -18.491 -2.839 2.743 1.00 95.06 276 GLU A C 1
ATOM 2183 O O . GLU A 1 276 ? -17.637 -3.381 2.043 1.00 95.06 276 GLU A O 1
ATOM 2188 N N . ASP A 1 277 ? -19.511 -2.122 2.260 1.00 93.62 277 ASP A N 1
ATOM 2189 C CA . ASP A 1 277 ? -19.836 -1.904 0.840 1.00 93.62 277 ASP A CA 1
ATOM 2190 C C . ASP A 1 277 ? -20.036 -0.402 0.534 1.00 93.62 277 ASP A C 1
ATOM 2192 O O . ASP A 1 277 ? -20.808 -0.010 -0.347 1.00 93.62 277 ASP A O 1
ATOM 2196 N N . VAL A 1 278 ? -19.383 0.469 1.311 1.00 95.94 278 VAL A N 1
ATOM 2197 C CA . VAL A 1 278 ? -19.487 1.928 1.178 1.00 95.94 278 VAL A CA 1
ATOM 2198 C C . VAL A 1 278 ? -18.310 2.467 0.371 1.00 95.94 278 VAL A C 1
ATOM 2200 O O . VAL A 1 278 ? -17.151 2.254 0.720 1.00 95.94 278 VAL A O 1
ATOM 2203 N N . VAL A 1 279 ? -18.600 3.239 -0.680 1.00 96.38 279 VAL A N 1
ATOM 2204 C CA . VAL A 1 279 ? -17.562 3.942 -1.446 1.00 96.38 279 VAL A CA 1
ATOM 2205 C C . VAL A 1 279 ? -17.019 5.114 -0.628 1.00 96.38 279 VAL A C 1
ATOM 2207 O O . VAL A 1 279 ? -17.722 6.091 -0.373 1.00 96.38 279 VAL A O 1
ATOM 2210 N N . LEU A 1 280 ? -15.749 5.024 -0.239 1.00 97.94 280 LEU A N 1
ATOM 2211 C CA . LEU A 1 280 ? -15.055 6.015 0.591 1.00 97.94 280 LEU A CA 1
ATOM 2212 C C . LEU A 1 280 ? -14.346 7.085 -0.242 1.00 97.94 280 LEU A C 1
ATOM 2214 O O . LEU A 1 280 ? -14.135 8.208 0.207 1.00 97.94 280 LEU A O 1
ATOM 2218 N N . GLY A 1 281 ? -13.973 6.762 -1.475 1.00 97.38 281 GLY A N 1
ATOM 2219 C CA . GLY A 1 281 ? -13.322 7.727 -2.345 1.00 97.38 281 GLY A CA 1
ATOM 2220 C C . GLY A 1 281 ? -12.560 7.097 -3.488 1.00 97.38 281 GLY A C 1
ATOM 2221 O O . GLY A 1 281 ? -12.552 5.880 -3.677 1.00 97.38 281 GLY A O 1
ATOM 2222 N N . LYS A 1 282 ? -11.918 7.963 -4.263 1.00 97.19 282 LYS A N 1
ATOM 2223 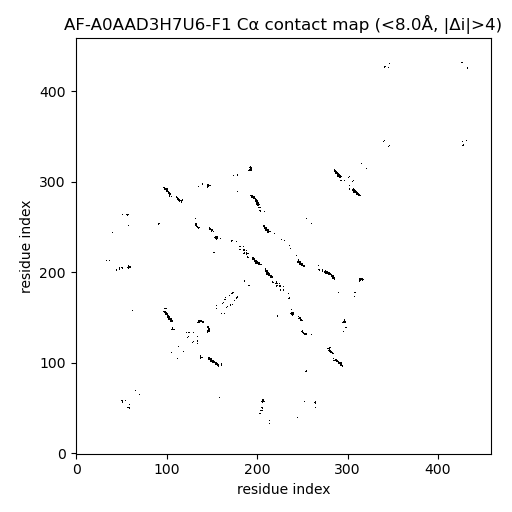C CA . LYS A 1 282 ? -11.037 7.590 -5.365 1.00 97.19 282 LYS A CA 1
ATOM 2224 C C . LYS A 1 282 ? -9.685 8.261 -5.194 1.00 97.19 282 LYS A C 1
ATOM 2226 O O . LYS A 1 282 ? -9.629 9.411 -4.769 1.00 97.19 282 LYS A O 1
ATOM 2231 N N . THR A 1 283 ? -8.620 7.566 -5.560 1.00 97.25 283 THR A N 1
ATOM 2232 C CA . THR A 1 283 ? -7.264 8.121 -5.607 1.00 97.25 283 THR A CA 1
ATOM 2233 C C . THR A 1 283 ? -6.602 7.782 -6.936 1.00 97.25 283 THR A C 1
ATOM 2235 O O . THR A 1 283 ? -6.929 6.767 -7.557 1.00 97.25 283 THR A O 1
ATOM 2238 N N . ILE A 1 284 ? -5.691 8.645 -7.373 1.00 96.56 284 ILE A N 1
ATOM 2239 C CA . ILE A 1 284 ? -4.822 8.432 -8.527 1.00 96.56 284 ILE A CA 1
ATOM 2240 C C . ILE A 1 284 ? -3.388 8.348 -8.010 1.00 96.56 284 ILE A C 1
ATOM 2242 O O . ILE A 1 284 ? -2.848 9.313 -7.465 1.00 96.56 284 ILE A O 1
ATOM 2246 N N . LEU A 1 285 ? -2.766 7.189 -8.194 1.00 95.88 285 LEU A N 1
ATOM 2247 C CA . LEU A 1 285 ? -1.393 6.929 -7.795 1.00 95.88 285 LEU A CA 1
ATOM 2248 C C . LEU A 1 285 ? -0.477 7.112 -8.997 1.00 95.88 285 LEU A C 1
ATOM 2250 O O . LEU A 1 285 ? -0.468 6.298 -9.915 1.00 95.88 285 LEU A O 1
ATOM 2254 N N . SER A 1 286 ? 0.295 8.195 -8.979 1.00 95.56 286 SER A N 1
ATOM 2255 C CA . SER A 1 286 ? 1.252 8.519 -10.041 1.00 95.56 286 SER A CA 1
ATOM 2256 C C . SER A 1 286 ? 2.689 8.644 -9.541 1.00 95.56 286 SER A C 1
ATOM 2258 O O . SER A 1 286 ? 3.578 8.962 -10.324 1.00 95.56 286 SER A O 1
ATOM 2260 N N . LYS A 1 287 ? 2.917 8.484 -8.235 1.00 96.62 287 LYS A N 1
ATOM 2261 C CA . LYS A 1 287 ? 4.223 8.617 -7.590 1.00 96.62 287 LYS A CA 1
ATOM 2262 C C . LYS A 1 287 ? 4.478 7.383 -6.752 1.00 96.62 287 LYS A C 1
ATOM 2264 O O . LYS A 1 287 ? 3.685 7.075 -5.863 1.00 96.62 287 LYS A O 1
ATOM 2269 N N . PHE A 1 288 ? 5.588 6.725 -7.030 1.00 96.94 288 PHE A N 1
ATOM 2270 C CA . PHE A 1 288 ? 5.996 5.505 -6.358 1.00 96.94 288 PHE A CA 1
ATOM 2271 C C . PHE A 1 288 ? 7.381 5.685 -5.763 1.00 96.94 288 PHE A C 1
ATOM 2273 O O . PHE A 1 288 ? 8.183 6.501 -6.229 1.00 96.94 288 PHE A O 1
ATOM 2280 N N . GLN A 1 289 ? 7.643 4.918 -4.716 1.00 97.50 289 GLN A N 1
ATOM 2281 C CA . GLN A 1 289 ? 8.930 4.896 -4.054 1.00 97.50 289 GLN A CA 1
ATOM 2282 C C . GLN A 1 289 ? 9.295 3.485 -3.609 1.00 97.50 289 GLN A C 1
ATOM 2284 O O . GLN A 1 289 ? 8.418 2.695 -3.260 1.00 97.50 289 GLN A O 1
ATOM 2289 N N . ILE A 1 290 ? 10.594 3.202 -3.598 1.00 98.00 290 ILE A N 1
ATOM 2290 C CA . ILE A 1 290 ? 11.192 2.007 -3.005 1.00 98.00 290 ILE A CA 1
ATOM 2291 C C . ILE A 1 290 ? 12.126 2.469 -1.899 1.00 98.00 290 ILE A C 1
ATOM 2293 O O . ILE A 1 290 ? 12.977 3.333 -2.115 1.00 98.00 290 ILE A O 1
ATOM 2297 N N . GLY A 1 291 ? 11.985 1.890 -0.714 1.00 97.38 291 GLY A N 1
ATOM 2298 C CA . GLY A 1 291 ? 12.918 2.132 0.376 1.00 97.38 291 GLY A CA 1
ATOM 2299 C C . GLY A 1 291 ? 12.387 1.709 1.737 1.00 97.38 291 GLY A C 1
ATOM 2300 O O . GLY A 1 291 ? 11.348 1.040 1.819 1.00 97.38 291 GLY A O 1
ATOM 2301 N N . PRO A 1 292 ? 13.117 2.072 2.803 1.00 96.75 292 PRO A N 1
ATOM 2302 C CA . PRO A 1 292 ? 12.663 1.895 4.171 1.00 96.75 292 PRO A CA 1
ATOM 2303 C C . PRO A 1 292 ? 11.284 2.515 4.381 1.00 96.75 292 PRO A C 1
ATOM 2305 O O . PRO A 1 292 ? 11.040 3.670 4.034 1.00 96.75 292 PRO A O 1
ATOM 2308 N N . ALA A 1 293 ? 10.379 1.748 4.972 1.00 94.56 293 ALA A N 1
ATOM 2309 C CA . ALA A 1 293 ? 9.032 2.189 5.273 1.00 94.56 293 ALA A CA 1
ATOM 2310 C C . ALA A 1 293 ? 8.642 1.768 6.687 1.00 94.56 293 ALA A C 1
ATOM 231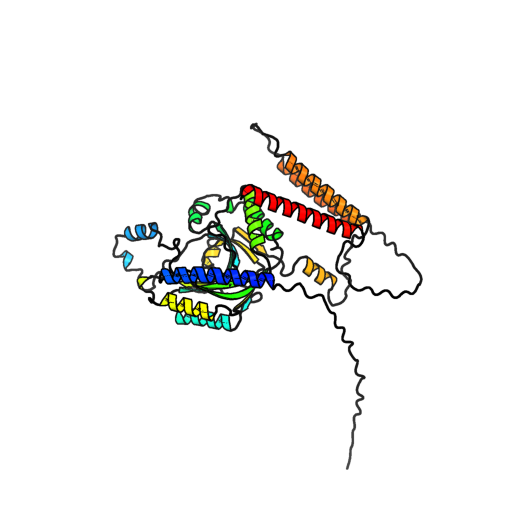2 O O . ALA A 1 293 ? 8.848 0.626 7.111 1.00 94.56 293 ALA A O 1
ATOM 2313 N N . SER A 1 294 ? 8.040 2.704 7.412 1.00 92.75 294 SER A N 1
ATOM 2314 C CA . SER A 1 294 ? 7.258 2.399 8.601 1.00 92.75 294 SER A CA 1
ATOM 2315 C C . SER A 1 294 ? 5.798 2.207 8.199 1.00 92.75 294 SER A C 1
ATOM 2317 O O . SER A 1 294 ? 5.343 2.664 7.152 1.00 92.75 294 SER A O 1
ATOM 2319 N N . TRP A 1 295 ? 5.028 1.588 9.081 1.00 90.19 295 TRP A N 1
ATOM 2320 C CA . TRP A 1 295 ? 3.585 1.482 8.906 1.00 90.19 295 TRP A CA 1
ATOM 2321 C C . TRP A 1 295 ? 2.842 2.808 9.146 1.00 90.19 295 TRP A C 1
ATOM 2323 O O . TRP A 1 295 ? 1.651 2.864 8.858 1.00 90.19 295 TRP A O 1
ATOM 2333 N N . ARG A 1 296 ? 3.494 3.849 9.692 1.00 92.44 296 ARG A N 1
ATOM 2334 C CA . ARG A 1 296 ? 2.886 5.171 9.949 1.00 92.44 296 ARG A CA 1
ATOM 2335 C C . ARG A 1 296 ? 3.182 6.181 8.852 1.00 92.44 296 ARG A C 1
ATOM 2337 O O . ARG A 1 296 ? 2.350 7.048 8.618 1.00 92.44 296 ARG A O 1
ATOM 2344 N N . VAL A 1 297 ? 4.338 6.066 8.197 1.00 91.69 297 VAL A N 1
ATOM 2345 C CA . VAL A 1 297 ? 4.794 6.979 7.140 1.00 91.69 297 VAL A CA 1
ATOM 2346 C C . VAL A 1 297 ? 4.843 8.431 7.655 1.00 91.69 297 VAL A C 1
ATOM 2348 O O . VAL A 1 297 ? 4.322 9.359 7.041 1.00 91.69 297 VAL A O 1
ATOM 2351 N N . GLN A 1 298 ? 5.433 8.637 8.840 1.00 90.38 298 GLN A N 1
ATOM 2352 C CA . GLN A 1 298 ? 5.614 9.981 9.405 1.00 90.38 298 GLN A CA 1
ATOM 2353 C C . GLN A 1 298 ? 6.787 10.712 8.749 1.00 90.38 298 GLN A C 1
ATOM 2355 O O . GLN A 1 298 ? 7.686 10.098 8.171 1.00 90.38 298 GLN A O 1
ATOM 2360 N N . ARG A 1 299 ? 6.788 12.044 8.847 1.00 90.44 299 ARG A N 1
ATOM 2361 C CA . ARG A 1 299 ? 7.758 12.899 8.158 1.00 90.44 299 ARG A CA 1
ATOM 2362 C C . ARG A 1 299 ? 9.163 12.622 8.643 1.00 90.44 299 ARG A C 1
ATOM 2364 O O . ARG A 1 299 ? 10.061 12.411 7.844 1.00 90.44 299 ARG A O 1
ATOM 2371 N N . GLU A 1 300 ? 9.308 12.578 9.956 1.00 91.12 300 GLU A N 1
ATOM 2372 C CA . GLU A 1 300 ? 10.558 12.374 10.666 1.00 91.12 300 GLU A CA 1
ATOM 2373 C C . GLU A 1 300 ? 11.120 10.982 10.360 1.00 91.12 300 GLU A C 1
ATOM 2375 O O . GLU A 1 300 ? 12.330 10.795 10.269 1.00 91.12 300 GLU A O 1
ATOM 2380 N N . GLU A 1 301 ? 10.241 9.997 10.148 1.00 90.88 301 GLU A N 1
ATOM 2381 C CA . GLU A 1 301 ? 10.634 8.645 9.753 1.00 90.88 301 GLU A CA 1
ATOM 2382 C C . GLU A 1 301 ? 11.152 8.611 8.314 1.00 90.88 301 GLU A C 1
ATOM 2384 O O . GLU A 1 301 ? 12.191 8.005 8.066 1.00 90.88 301 GLU A O 1
ATOM 2389 N N . ILE A 1 302 ? 10.473 9.294 7.386 1.00 91.81 302 ILE A N 1
ATOM 2390 C CA . ILE A 1 302 ? 10.914 9.423 5.990 1.00 91.81 302 ILE A CA 1
ATOM 2391 C C . ILE A 1 302 ? 12.216 10.227 5.907 1.00 91.81 302 ILE A C 1
ATOM 2393 O O . ILE A 1 302 ? 13.108 9.869 5.152 1.00 91.81 302 ILE A O 1
ATOM 2397 N N . GLU A 1 303 ? 12.355 11.302 6.681 1.00 93.44 303 GLU A N 1
ATOM 2398 C CA . GLU A 1 303 ? 13.575 12.115 6.717 1.00 93.44 303 GLU A CA 1
ATOM 2399 C C . GLU A 1 303 ? 14.761 11.326 7.291 1.00 93.44 303 GLU A C 1
ATOM 2401 O O . GLU A 1 303 ? 15.880 11.451 6.794 1.00 93.44 303 GLU A O 1
ATOM 2406 N N . LYS A 1 304 ? 14.524 10.477 8.302 1.00 93.25 304 LYS A N 1
ATOM 2407 C CA . LYS A 1 304 ? 15.551 9.605 8.892 1.00 93.25 304 LYS A CA 1
ATOM 2408 C C . LYS A 1 304 ? 15.971 8.478 7.949 1.00 93.25 304 LYS A C 1
ATOM 2410 O O . LYS A 1 304 ? 17.147 8.126 7.908 1.00 93.25 304 LYS A O 1
ATOM 2415 N N . THR A 1 305 ? 15.020 7.891 7.230 1.00 92.81 305 THR A N 1
ATOM 2416 C CA . THR A 1 305 ? 15.266 6.794 6.291 1.00 92.81 305 THR A CA 1
ATOM 2417 C C . THR A 1 305 ? 14.581 7.101 4.960 1.00 92.81 305 THR A C 1
ATOM 2419 O O . THR A 1 305 ? 13.482 6.594 4.712 1.00 92.81 305 THR A O 1
ATOM 2422 N N . PRO A 1 306 ? 15.187 7.963 4.120 1.00 96.00 306 PRO A N 1
ATOM 2423 C CA . PRO A 1 306 ? 14.584 8.364 2.859 1.00 96.00 306 PRO A CA 1
ATOM 2424 C C . PRO A 1 306 ? 14.471 7.175 1.901 1.00 96.00 306 PRO A C 1
ATOM 2426 O O . PRO A 1 306 ? 15.257 6.225 1.989 1.00 96.00 306 PRO A O 1
ATOM 2429 N N . PRO A 1 307 ? 13.507 7.209 0.967 1.00 97.19 307 PRO A N 1
ATOM 2430 C CA . PRO A 1 307 ? 13.408 6.183 -0.055 1.00 97.19 307 PRO A CA 1
ATOM 2431 C C . PRO A 1 307 ? 14.669 6.164 -0.920 1.00 97.19 307 PRO A C 1
ATOM 2433 O O . PRO A 1 307 ? 15.192 7.213 -1.292 1.00 97.19 307 PRO A O 1
ATOM 2436 N N . ALA A 1 308 ? 15.128 4.962 -1.261 1.00 97.69 308 ALA A N 1
ATOM 2437 C CA . ALA A 1 308 ? 16.298 4.754 -2.104 1.00 97.69 308 ALA A CA 1
ATOM 2438 C C . ALA A 1 308 ? 16.036 5.190 -3.553 1.00 97.69 308 ALA A C 1
ATOM 2440 O O . ALA A 1 308 ? 16.921 5.720 -4.219 1.00 97.69 308 ALA A O 1
ATOM 2441 N N . LEU A 1 309 ? 14.802 5.001 -4.030 1.00 97.75 309 LEU A N 1
ATOM 2442 C CA . LEU A 1 309 ? 14.380 5.406 -5.364 1.00 97.75 309 LEU A CA 1
ATOM 2443 C C . LEU A 1 309 ? 12.957 5.962 -5.331 1.00 97.75 309 LEU A C 1
ATOM 2445 O O . LEU A 1 309 ? 12.074 5.404 -4.682 1.00 97.75 309 LEU A O 1
ATOM 2449 N N . GLN A 1 310 ? 12.726 7.044 -6.072 1.00 97.38 310 GLN A N 1
ATOM 2450 C CA . GLN A 1 310 ? 11.403 7.606 -6.327 1.00 97.38 310 GLN A CA 1
ATOM 2451 C C . GLN A 1 310 ? 11.222 7.813 -7.827 1.00 97.38 310 GLN A C 1
ATOM 2453 O O . GLN A 1 310 ? 12.144 8.243 -8.519 1.00 97.38 310 GLN A O 1
ATOM 2458 N N . TRP A 1 311 ? 10.023 7.547 -8.334 1.00 96.62 311 TRP A N 1
ATOM 2459 C CA . TRP A 1 311 ? 9.677 7.848 -9.718 1.00 96.62 311 TRP A CA 1
ATOM 2460 C C . TRP A 1 311 ? 8.222 8.277 -9.833 1.00 96.62 311 TRP A C 1
ATOM 2462 O O . TRP A 1 311 ? 7.410 8.126 -8.918 1.00 96.62 311 TRP A O 1
ATOM 2472 N N . SER A 1 312 ? 7.907 8.888 -10.968 1.00 95.31 312 SER A N 1
ATOM 2473 C CA . SER A 1 312 ? 6.546 9.262 -11.316 1.00 95.31 312 SER A CA 1
ATOM 2474 C C . SER A 1 312 ? 6.184 8.665 -12.660 1.00 95.31 312 SER A C 1
ATOM 2476 O O . SER A 1 312 ? 7.017 8.613 -13.563 1.00 95.31 312 SER A O 1
ATOM 2478 N N . VAL A 1 313 ? 4.935 8.245 -12.774 1.00 93.19 313 VAL A N 1
ATOM 2479 C CA . VAL A 1 313 ? 4.338 7.758 -14.015 1.00 93.19 313 VAL A CA 1
ATOM 2480 C C . VAL A 1 313 ? 3.377 8.821 -14.547 1.00 93.19 313 VAL A C 1
ATOM 2482 O O . VAL A 1 313 ? 2.789 9.572 -13.755 1.00 93.19 313 VAL A O 1
ATOM 2485 N N . PRO A 1 314 ? 3.236 8.955 -15.873 1.00 91.06 314 PRO A N 1
ATOM 2486 C CA . PRO A 1 314 ? 2.282 9.887 -16.453 1.00 91.06 314 PRO A CA 1
ATOM 2487 C C . PRO A 1 314 ? 0.851 9.515 -16.045 1.00 91.06 314 PRO A C 1
ATOM 2489 O O . PRO A 1 314 ? 0.524 8.344 -15.883 1.00 91.06 314 PRO A O 1
ATOM 2492 N N . VAL A 1 315 ? -0.018 10.518 -15.884 1.00 89.50 315 VAL A N 1
ATOM 2493 C CA . VAL A 1 315 ? -1.436 10.278 -15.547 1.00 89.50 315 VAL A CA 1
ATOM 2494 C C . VAL A 1 315 ? -2.138 9.482 -16.642 1.00 89.50 315 VAL A C 1
ATOM 2496 O O . VAL A 1 315 ? -2.925 8.592 -16.348 1.00 89.50 315 VAL A O 1
ATOM 2499 N N . ASN A 1 316 ? -1.808 9.786 -17.893 1.00 84.56 316 ASN A N 1
ATOM 2500 C CA . ASN A 1 316 ? -2.339 9.098 -19.055 1.00 84.56 316 ASN A CA 1
ATOM 2501 C C . ASN A 1 316 ? -1.323 8.071 -19.560 1.00 84.56 316 ASN A C 1
ATOM 2503 O O . ASN A 1 316 ? -0.112 8.320 -19.527 1.00 84.56 316 ASN A O 1
ATOM 2507 N N . THR A 1 317 ? -1.820 6.974 -20.120 1.00 79.81 317 THR A N 1
ATOM 2508 C CA . THR A 1 317 ? -1.000 6.001 -20.855 1.00 79.81 317 THR A CA 1
ATOM 2509 C C . THR A 1 317 ? -0.293 6.649 -22.050 1.00 79.81 317 THR A C 1
ATOM 2511 O O . THR A 1 317 ? -0.719 7.687 -22.569 1.00 79.81 317 THR A O 1
ATOM 2514 N N . ALA A 1 318 ? 0.777 6.023 -22.549 1.00 77.06 318 ALA A N 1
ATOM 2515 C CA . ALA A 1 318 ? 1.440 6.470 -23.779 1.00 77.06 318 ALA A CA 1
ATOM 2516 C C . ALA A 1 318 ? 0.455 6.560 -24.962 1.00 77.06 318 ALA A C 1
ATOM 2518 O O . ALA A 1 318 ? 0.501 7.509 -25.744 1.00 77.06 318 ALA A O 1
ATOM 2519 N N . HIS A 1 319 ? -0.483 5.612 -25.043 1.00 77.06 319 HIS A N 1
ATOM 2520 C CA . HIS A 1 319 ? -1.540 5.598 -26.048 1.00 77.06 319 HIS A CA 1
ATOM 2521 C C . HIS A 1 319 ? -2.530 6.762 -25.886 1.00 77.06 319 HIS A C 1
ATOM 2523 O O . HIS A 1 319 ? -2.875 7.408 -26.870 1.00 77.06 319 HIS A O 1
ATOM 2529 N N . GLU A 1 320 ? -2.967 7.075 -24.666 1.00 80.50 320 GLU A N 1
ATOM 2530 C CA . GLU A 1 320 ? -3.873 8.205 -24.411 1.00 80.50 320 GLU A CA 1
ATOM 2531 C C . GLU A 1 320 ? -3.194 9.552 -24.665 1.00 80.50 320 GLU A C 1
ATOM 2533 O O . GLU A 1 320 ? -3.795 10.424 -25.287 1.00 80.50 320 GLU A O 1
ATOM 2538 N N . ASN A 1 321 ? -1.928 9.711 -24.265 1.00 79.62 321 ASN A N 1
ATOM 2539 C CA . ASN A 1 321 ? -1.142 10.900 -24.606 1.00 79.62 321 ASN A CA 1
ATOM 2540 C C . ASN A 1 321 ? -1.001 11.050 -26.124 1.00 79.62 321 ASN A C 1
ATOM 2542 O O . ASN A 1 321 ? -1.138 12.154 -26.650 1.00 79.62 321 ASN A O 1
ATOM 2546 N N . TYR A 1 322 ? -0.767 9.943 -26.835 1.00 77.50 322 TYR A N 1
ATOM 2547 C CA . TYR A 1 322 ? -0.738 9.937 -28.292 1.00 77.50 322 TYR A CA 1
ATOM 2548 C C . TYR A 1 322 ? -2.086 10.376 -28.874 1.00 77.50 322 TYR A C 1
ATOM 2550 O O . TYR A 1 322 ? -2.124 11.324 -29.653 1.00 77.50 322 TYR A O 1
ATOM 2558 N N . GLN A 1 323 ? -3.197 9.766 -28.453 1.00 77.88 323 GLN A N 1
ATOM 2559 C CA . GLN A 1 323 ? -4.535 10.133 -28.921 1.00 77.88 323 GLN A CA 1
ATOM 2560 C C . GLN A 1 323 ? -4.866 11.603 -28.652 1.00 77.88 323 GLN A C 1
ATOM 2562 O O . GLN A 1 323 ? -5.336 12.279 -29.558 1.00 77.88 323 GLN A O 1
ATOM 2567 N N . GLN A 1 324 ? -4.572 12.117 -27.455 1.00 79.06 324 GLN A N 1
ATOM 2568 C CA . GLN A 1 324 ? -4.765 13.532 -27.120 1.00 79.06 324 GLN A CA 1
ATOM 2569 C C . GLN A 1 324 ? -3.908 14.444 -28.002 1.00 79.06 324 GLN A C 1
ATOM 2571 O O . GLN A 1 324 ? -4.400 15.450 -28.495 1.00 79.06 324 GLN A O 1
ATOM 2576 N N . SER A 1 325 ? -2.651 14.071 -28.261 1.00 74.06 325 SER A N 1
ATOM 2577 C CA . SER A 1 325 ? -1.767 14.854 -29.132 1.00 74.06 325 SER A CA 1
ATOM 2578 C C . SER A 1 325 ? -2.192 14.851 -30.604 1.00 74.06 325 SER A C 1
ATOM 2580 O O . SER A 1 325 ? -1.899 15.799 -31.326 1.00 74.06 325 SER A O 1
ATOM 2582 N N . VAL A 1 326 ? -2.878 13.794 -31.046 1.00 69.69 326 VAL A N 1
ATOM 2583 C CA . VAL A 1 326 ? -3.383 13.650 -32.418 1.00 69.69 326 VAL A CA 1
ATOM 2584 C C . VAL A 1 326 ? -4.740 14.336 -32.592 1.00 69.69 326 VAL A C 1
ATOM 2586 O O . VAL A 1 326 ? -5.031 14.836 -33.676 1.00 69.69 326 VAL A O 1
ATOM 2589 N N . LEU A 1 327 ? -5.568 14.356 -31.546 1.00 63.78 327 LEU A N 1
ATOM 2590 C CA . LEU A 1 327 ? -6.957 14.824 -31.581 1.00 63.78 327 LEU A CA 1
ATOM 2591 C C . LEU A 1 327 ? -7.161 16.208 -30.952 1.00 63.78 327 LEU A C 1
ATOM 2593 O O . LEU A 1 327 ? -8.305 16.547 -30.660 1.00 63.78 327 LEU A O 1
ATOM 2597 N N . ASP A 1 328 ? -6.093 16.979 -30.720 1.00 61.84 328 ASP A N 1
ATOM 2598 C CA . ASP A 1 328 ? -6.173 18.250 -29.993 1.00 61.84 328 ASP A CA 1
ATOM 2599 C C . ASP A 1 328 ? -7.312 19.127 -30.555 1.00 61.84 328 ASP A C 1
ATOM 2601 O O . ASP A 1 328 ? -7.383 19.392 -31.762 1.00 61.84 328 ASP A O 1
ATOM 2605 N N . GLU A 1 329 ? -8.255 19.494 -29.678 1.00 55.75 329 GLU A N 1
ATOM 2606 C CA . GLU A 1 329 ? -9.644 19.880 -30.006 1.00 55.75 329 GLU A CA 1
ATOM 2607 C C . GLU A 1 329 ? -9.759 21.124 -30.900 1.00 55.75 329 GLU A C 1
ATOM 2609 O O . GLU A 1 329 ? -10.810 21.397 -31.481 1.00 55.75 329 GLU A O 1
ATOM 2614 N N . GLU A 1 330 ? -8.673 21.875 -31.052 1.00 59.06 330 GLU A N 1
ATOM 2615 C CA . GLU A 1 330 ? -8.617 23.049 -31.915 1.00 59.06 330 GLU A CA 1
ATOM 2616 C C . GLU A 1 330 ? -8.273 22.728 -33.381 1.00 59.06 330 GLU A C 1
ATOM 2618 O O . GLU A 1 330 ? -8.164 23.641 -34.198 1.00 59.06 330 GLU A O 1
ATOM 2623 N N . GLY A 1 331 ? -8.092 21.453 -33.754 1.00 53.94 331 GLY A N 1
ATOM 2624 C CA . GLY A 1 331 ? -7.847 21.054 -35.147 1.00 53.94 331 GLY A CA 1
ATOM 2625 C C . GLY A 1 331 ? -6.534 21.594 -35.729 1.00 53.94 331 GLY A C 1
ATOM 2626 O O . GLY A 1 331 ? -6.326 21.571 -36.946 1.00 53.94 331 GLY A O 1
ATOM 2627 N N . HIS A 1 332 ? -5.628 22.081 -34.880 1.00 56.59 332 HIS A N 1
ATOM 2628 C CA . HIS A 1 332 ? -4.314 22.535 -35.300 1.00 56.59 332 HIS A CA 1
ATOM 2629 C C . HIS A 1 332 ? -3.442 21.313 -35.620 1.00 56.59 332 HIS A C 1
ATOM 2631 O O . HIS A 1 332 ? -2.795 20.742 -34.748 1.00 56.59 332 HIS A O 1
ATOM 2637 N N . LEU A 1 333 ? -3.374 20.961 -36.908 1.00 52.12 333 LEU A N 1
ATOM 2638 C CA . LEU A 1 333 ? -2.438 20.015 -37.549 1.00 52.12 333 LEU A CA 1
ATOM 2639 C C . LEU A 1 333 ? -0.943 20.415 -37.400 1.00 52.12 333 LEU A C 1
ATOM 2641 O O . LEU A 1 333 ? -0.129 20.193 -38.293 1.00 52.12 333 LEU A O 1
ATOM 2645 N N . GLY A 1 334 ? -0.560 21.065 -36.300 1.00 49.53 334 GLY A N 1
ATOM 2646 C CA . GLY A 1 334 ? 0.733 21.729 -36.133 1.00 49.53 334 GLY A CA 1
ATOM 2647 C C . GLY A 1 334 ? 1.896 20.802 -35.784 1.00 49.53 334 GLY A C 1
ATOM 2648 O O . GLY A 1 334 ? 3.048 21.206 -35.924 1.00 49.53 334 GLY A O 1
ATOM 2649 N N . ARG A 1 335 ? 1.637 19.561 -35.357 1.00 52.84 335 ARG A N 1
ATOM 2650 C CA . ARG A 1 335 ? 2.690 18.545 -35.250 1.00 52.84 335 ARG A CA 1
ATOM 2651 C C . ARG A 1 335 ? 2.592 17.622 -36.453 1.00 52.84 335 ARG A C 1
ATOM 2653 O O . ARG A 1 335 ? 1.677 16.810 -36.548 1.00 52.84 335 ARG A O 1
ATOM 2660 N N . GLN A 1 336 ? 3.547 17.761 -37.375 1.00 50.41 336 GLN A N 1
ATOM 2661 C CA . GLN A 1 336 ? 3.790 16.777 -38.427 1.00 50.41 336 GLN A CA 1
ATOM 2662 C C . GLN A 1 336 ? 4.166 15.450 -37.761 1.00 50.41 336 GLN A C 1
ATOM 2664 O O . GLN A 1 336 ? 5.326 15.176 -37.467 1.00 50.41 336 GLN A O 1
ATOM 2669 N N . HIS A 1 337 ? 3.170 14.624 -37.464 1.00 50.31 337 HIS A N 1
ATOM 2670 C CA . HIS A 1 337 ? 3.411 13.244 -37.091 1.00 50.31 337 HIS A CA 1
ATOM 2671 C C . HIS A 1 337 ? 3.762 12.486 -38.372 1.00 50.31 337 HIS A C 1
ATOM 2673 O O . HIS A 1 337 ? 2.894 12.173 -39.187 1.00 50.31 337 HIS A O 1
ATOM 2679 N N . HIS A 1 338 ? 5.052 12.220 -38.572 1.00 48.78 338 HIS A N 1
ATOM 2680 C CA . HIS A 1 338 ? 5.513 11.375 -39.665 1.00 48.78 338 HIS A CA 1
ATOM 2681 C C . HIS A 1 338 ? 5.051 9.940 -39.408 1.00 48.78 338 HIS A C 1
ATOM 2683 O O . HIS A 1 338 ? 5.538 9.247 -38.517 1.00 48.78 338 HIS A O 1
ATOM 2689 N N . THR A 1 339 ? 4.068 9.497 -40.182 1.00 48.50 339 THR A N 1
ATOM 2690 C CA . THR A 1 339 ? 3.638 8.103 -40.211 1.00 48.50 339 THR A CA 1
ATOM 2691 C C . THR A 1 339 ? 4.521 7.346 -41.194 1.00 48.50 339 THR A C 1
ATOM 2693 O O . THR A 1 339 ? 4.533 7.627 -42.390 1.00 48.50 339 THR A O 1
ATOM 2696 N N . ILE A 1 340 ? 5.266 6.355 -40.704 1.00 50.12 340 ILE A N 1
ATOM 2697 C CA . ILE A 1 340 ? 5.995 5.429 -41.572 1.00 50.12 340 ILE A CA 1
ATOM 2698 C C . ILE A 1 340 ? 5.024 4.306 -41.951 1.00 50.12 340 ILE A C 1
ATOM 2700 O O . ILE A 1 340 ? 4.892 3.307 -41.247 1.00 50.12 340 ILE A O 1
ATOM 2704 N N . SER A 1 341 ? 4.294 4.491 -43.050 1.00 46.69 341 SER A N 1
ATOM 2705 C CA . SER A 1 341 ? 3.391 3.477 -43.606 1.00 46.69 341 SER A CA 1
ATOM 2706 C C . SER A 1 341 ? 4.023 2.745 -44.802 1.00 46.69 341 SER A C 1
ATOM 2708 O O . SER A 1 341 ? 5.024 3.177 -45.379 1.00 46.69 341 SER A O 1
ATOM 2710 N N . GLY A 1 342 ? 3.467 1.584 -45.162 1.00 59.59 342 GLY A N 1
ATOM 2711 C CA . GLY A 1 342 ? 3.878 0.822 -46.346 1.00 59.59 342 GLY A CA 1
ATOM 2712 C C . GLY A 1 342 ? 5.231 0.106 -46.221 1.00 59.59 342 GLY A C 1
ATOM 2713 O O . GLY A 1 342 ? 5.600 -0.400 -45.161 1.00 59.59 342 GLY A O 1
ATOM 2714 N N . ALA A 1 343 ? 5.970 0.017 -47.332 1.00 55.12 343 ALA A N 1
ATOM 2715 C CA . ALA A 1 343 ? 7.221 -0.745 -47.425 1.00 55.12 343 ALA A CA 1
ATOM 2716 C C . ALA A 1 343 ? 8.316 -0.247 -46.462 1.00 55.12 343 ALA A C 1
ATOM 2718 O O . ALA A 1 343 ? 9.104 -1.051 -45.961 1.00 55.12 343 ALA A O 1
ATOM 2719 N N . LEU A 1 344 ? 8.332 1.054 -46.157 1.00 54.09 344 LEU A N 1
ATOM 2720 C CA . LEU A 1 344 ? 9.265 1.649 -45.197 1.00 54.09 344 LEU A CA 1
ATOM 2721 C C . LEU A 1 344 ? 8.968 1.188 -43.765 1.00 54.09 344 LEU A C 1
ATOM 2723 O O . LEU A 1 344 ? 9.891 0.834 -43.039 1.00 54.09 344 LEU A O 1
ATOM 2727 N N . GLY A 1 345 ? 7.690 1.077 -43.388 1.00 67.88 345 GLY A N 1
ATOM 2728 C CA . GLY A 1 345 ? 7.297 0.575 -42.067 1.00 67.88 345 GLY A CA 1
ATOM 2729 C C . GLY A 1 345 ? 7.638 -0.906 -41.896 1.00 67.88 345 GLY A C 1
ATOM 2730 O O . GLY A 1 345 ? 8.119 -1.323 -40.846 1.00 67.88 345 GLY A O 1
ATOM 2731 N N . VAL A 1 346 ? 7.472 -1.699 -42.960 1.00 58.91 346 VAL A N 1
ATOM 2732 C CA . VAL A 1 346 ? 7.880 -3.115 -42.987 1.00 58.91 346 VAL A CA 1
ATOM 2733 C C . VAL A 1 346 ? 9.398 -3.260 -42.879 1.00 58.91 346 VAL A C 1
ATOM 2735 O O . VAL A 1 346 ? 9.875 -4.145 -42.172 1.00 58.91 346 VAL A O 1
ATOM 2738 N N . THR A 1 347 ? 10.154 -2.395 -43.556 1.00 68.12 347 THR A N 1
ATOM 2739 C CA . THR A 1 347 ? 11.622 -2.408 -43.511 1.00 68.12 347 THR A CA 1
ATOM 2740 C C . THR A 1 347 ? 12.116 -2.044 -42.118 1.00 68.12 347 THR A C 1
ATOM 2742 O O . THR A 1 347 ? 12.879 -2.812 -41.539 1.00 68.12 347 THR A O 1
ATOM 2745 N N . LEU A 1 348 ? 11.580 -0.975 -41.522 1.00 69.06 348 LEU A N 1
ATOM 2746 C CA . LEU A 1 348 ? 11.907 -0.571 -40.157 1.00 69.06 348 LEU A CA 1
ATOM 2747 C C . LEU A 1 348 ? 11.550 -1.662 -39.137 1.00 69.06 348 LEU A C 1
ATOM 2749 O O . LEU A 1 348 ? 12.370 -2.023 -38.298 1.00 69.06 348 LEU A O 1
ATOM 2753 N N . ALA A 1 349 ? 10.358 -2.255 -39.235 1.00 68.94 349 ALA A N 1
ATOM 2754 C CA . ALA A 1 349 ? 9.961 -3.352 -38.355 1.00 68.94 349 ALA A CA 1
ATOM 2755 C C . ALA A 1 349 ? 10.876 -4.580 -38.513 1.00 68.94 349 ALA A C 1
ATOM 2757 O O . ALA A 1 349 ? 11.210 -5.237 -37.527 1.00 68.94 349 ALA A O 1
ATOM 2758 N N . LYS A 1 350 ? 11.302 -4.897 -39.742 1.00 70.00 350 LYS A N 1
ATOM 2759 C CA . LYS A 1 350 ? 12.227 -6.003 -40.021 1.00 70.00 350 LYS A CA 1
ATOM 2760 C C . LYS A 1 350 ? 13.627 -5.721 -39.476 1.00 70.00 350 LYS A C 1
ATOM 2762 O O . LYS A 1 350 ? 14.232 -6.621 -38.899 1.00 70.00 350 LYS A O 1
ATOM 2767 N N . GLU A 1 351 ? 14.118 -4.495 -39.616 1.00 72.56 351 GLU A N 1
ATOM 2768 C CA . GLU A 1 351 ? 15.402 -4.066 -39.059 1.00 72.56 351 GLU A CA 1
ATOM 2769 C C . GLU A 1 351 ? 15.393 -4.087 -37.531 1.00 72.56 351 GLU A C 1
ATOM 2771 O O . GLU A 1 351 ? 16.319 -4.633 -36.931 1.00 72.56 351 GLU A O 1
ATOM 2776 N N . LEU A 1 352 ? 14.324 -3.596 -36.896 1.00 67.12 352 LEU A N 1
ATOM 2777 C CA . LEU A 1 352 ? 14.148 -3.666 -35.444 1.00 67.12 352 LEU A CA 1
ATOM 2778 C C . LEU A 1 352 ? 14.133 -5.117 -34.953 1.00 67.12 352 LEU A C 1
ATOM 2780 O O . LEU A 1 352 ? 14.866 -5.452 -34.024 1.00 67.12 352 LEU A O 1
ATOM 2784 N N . ARG A 1 353 ? 13.390 -6.012 -35.622 1.00 68.88 353 ARG A N 1
ATOM 2785 C CA . ARG A 1 353 ? 13.413 -7.453 -35.307 1.00 68.88 353 ARG A CA 1
ATOM 2786 C C . ARG A 1 353 ? 14.804 -8.055 -35.460 1.00 68.88 353 ARG A C 1
ATOM 2788 O O . ARG A 1 353 ? 15.222 -8.845 -34.619 1.00 68.88 353 ARG A O 1
ATOM 2795 N N . GLN A 1 354 ? 15.522 -7.705 -36.526 1.00 78.50 354 GLN A N 1
ATOM 2796 C CA . GLN A 1 354 ? 16.857 -8.239 -36.771 1.00 78.50 354 GLN A CA 1
ATOM 2797 C C . GLN A 1 354 ? 17.866 -7.733 -35.733 1.00 78.50 354 GLN A C 1
ATOM 2799 O O . GLN A 1 354 ? 18.705 -8.511 -35.282 1.00 78.50 354 GLN A O 1
ATOM 2804 N N . LYS A 1 355 ? 17.779 -6.462 -35.320 1.00 71.94 355 LYS A N 1
ATOM 2805 C CA . LYS A 1 355 ? 18.617 -5.901 -34.251 1.00 71.94 355 LYS A CA 1
ATOM 2806 C C . LYS A 1 355 ? 18.302 -6.543 -32.893 1.00 71.94 355 LYS A C 1
ATOM 2808 O O . LYS A 1 355 ? 19.233 -7.007 -32.240 1.00 71.94 355 LYS A O 1
ATOM 2813 N N . LEU A 1 356 ? 17.025 -6.682 -32.528 1.00 66.81 356 LEU A N 1
ATOM 2814 C CA . LEU A 1 356 ? 16.601 -7.336 -31.280 1.00 66.81 356 LEU A CA 1
ATOM 2815 C C . LEU A 1 356 ? 17.016 -8.816 -31.219 1.00 66.81 356 LEU A C 1
ATOM 2817 O O . LEU A 1 356 ? 17.520 -9.277 -30.198 1.00 66.81 356 LEU A O 1
ATOM 2821 N N . SER A 1 357 ? 16.880 -9.553 -32.327 1.00 70.56 357 SER A N 1
ATOM 2822 C CA . SER A 1 357 ? 17.308 -10.959 -32.423 1.00 70.56 357 SER A CA 1
ATOM 2823 C C . SER A 1 357 ? 18.829 -11.124 -32.294 1.00 70.56 357 SER A C 1
ATOM 2825 O O . SER A 1 357 ? 19.310 -12.092 -31.705 1.00 70.56 357 SER A O 1
ATOM 2827 N N . ARG A 1 358 ? 19.609 -10.166 -32.812 1.00 73.50 358 ARG A N 1
ATOM 2828 C CA . ARG A 1 358 ? 21.071 -10.151 -32.647 1.00 73.50 358 ARG A CA 1
ATOM 2829 C C . ARG A 1 358 ? 21.493 -9.827 -31.215 1.00 73.50 358 ARG A C 1
ATOM 2831 O O . ARG A 1 358 ? 22.522 -10.337 -30.787 1.00 73.50 358 ARG A O 1
ATOM 2838 N N .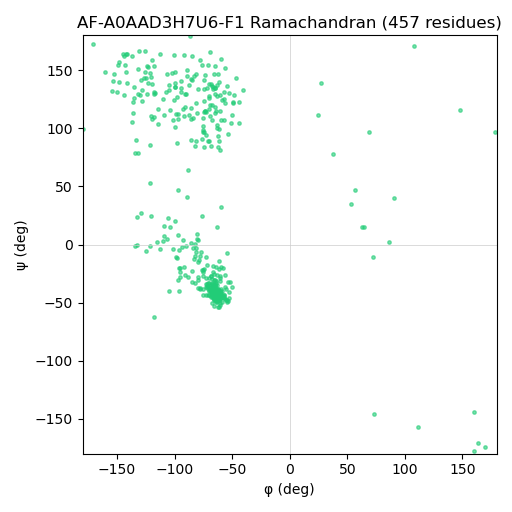 GLN A 1 359 ? 20.737 -8.993 -30.498 1.00 67.75 359 GLN A N 1
ATOM 2839 C CA . GLN A 1 359 ? 20.988 -8.721 -29.081 1.00 67.75 359 GLN A CA 1
ATOM 2840 C C . GLN A 1 359 ? 20.748 -9.979 -28.244 1.00 67.75 359 GLN A C 1
ATOM 2842 O O . GLN A 1 359 ? 21.670 -10.428 -27.577 1.00 67.75 359 GLN A O 1
ATOM 2847 N N . THR A 1 360 ? 19.583 -10.614 -28.377 1.00 62.47 360 THR A N 1
ATOM 2848 C CA . THR A 1 360 ? 19.245 -11.860 -27.654 1.00 62.47 360 THR A CA 1
ATOM 2849 C C . THR A 1 360 ? 20.246 -12.989 -27.923 1.00 62.47 360 THR A C 1
ATOM 2851 O O . THR A 1 360 ? 20.753 -13.590 -26.982 1.00 62.47 360 THR A O 1
ATOM 2854 N N . SER A 1 361 ? 20.661 -13.190 -29.180 1.00 66.12 361 SER A N 1
ATOM 2855 C CA . SER A 1 361 ? 21.652 -14.230 -29.521 1.00 66.12 361 SER A CA 1
ATOM 2856 C C . SER A 1 361 ? 23.043 -13.986 -28.911 1.00 66.12 361 SER A C 1
ATOM 2858 O O . SER A 1 361 ? 23.774 -14.942 -28.652 1.00 66.12 361 SER A O 1
ATOM 2860 N N . LYS A 1 362 ? 23.443 -12.718 -28.704 1.00 61.78 362 LYS A N 1
ATOM 2861 C CA . LYS A 1 362 ? 24.728 -12.366 -28.069 1.00 61.78 362 LYS A CA 1
ATOM 2862 C C . LYS A 1 362 ? 24.733 -12.652 -26.564 1.00 61.78 362 LYS A C 1
ATOM 2864 O O . LYS A 1 362 ? 25.799 -12.942 -26.032 1.00 61.78 362 LYS A O 1
ATOM 2869 N N . TYR A 1 363 ? 23.577 -12.592 -25.904 1.00 52.91 363 TYR A N 1
ATOM 2870 C CA . TYR A 1 363 ? 23.452 -12.968 -24.494 1.00 52.91 363 TYR A CA 1
ATOM 2871 C C . TYR A 1 363 ? 23.486 -14.494 -24.324 1.00 52.91 363 TYR A C 1
ATOM 2873 O O . TYR A 1 363 ? 24.272 -14.996 -23.527 1.00 52.91 363 TYR A O 1
ATOM 2881 N N . GLU A 1 364 ? 22.778 -15.246 -25.171 1.00 55.38 364 GLU A N 1
ATOM 2882 C CA . GLU A 1 364 ? 22.744 -16.719 -25.095 1.00 55.38 364 GLU A CA 1
ATOM 2883 C C . GLU A 1 364 ? 24.096 -17.399 -25.387 1.00 55.38 364 GLU A C 1
ATOM 2885 O O . GLU A 1 364 ? 24.359 -18.503 -24.915 1.00 55.38 364 GLU A O 1
ATOM 2890 N N . THR A 1 365 ? 24.993 -16.761 -26.150 1.00 53.56 365 THR A N 1
ATOM 2891 C CA . THR A 1 365 ? 26.322 -17.336 -26.440 1.00 53.56 365 THR A CA 1
ATOM 2892 C C . THR A 1 365 ? 27.363 -17.103 -25.342 1.00 53.56 365 THR A C 1
ATOM 2894 O O . THR A 1 365 ? 28.425 -17.728 -25.396 1.00 53.56 365 THR A O 1
ATOM 2897 N N . ASN A 1 366 ? 27.080 -16.262 -24.340 1.00 49.16 366 ASN A N 1
ATOM 2898 C CA . ASN A 1 366 ? 28.006 -16.004 -23.232 1.00 49.16 366 ASN A CA 1
ATOM 2899 C C . ASN A 1 366 ? 27.795 -16.925 -22.014 1.00 49.16 366 ASN A C 1
ATOM 2901 O O . ASN A 1 366 ? 28.756 -17.137 -21.278 1.00 49.16 366 ASN A O 1
ATOM 2905 N N . ASP A 1 367 ? 26.632 -17.566 -21.860 1.00 47.41 367 ASP A N 1
ATOM 2906 C CA . ASP A 1 367 ? 26.348 -18.481 -20.733 1.00 47.41 367 ASP A CA 1
ATOM 2907 C C . ASP A 1 367 ? 26.882 -19.916 -20.918 1.00 47.41 367 ASP A C 1
ATOM 2909 O O . ASP A 1 367 ? 26.758 -20.769 -20.041 1.00 47.41 367 ASP A O 1
ATOM 2913 N N . GLY A 1 368 ? 27.538 -20.204 -22.047 1.00 46.88 368 GLY A N 1
ATOM 2914 C CA . GLY A 1 368 ? 28.114 -21.523 -22.339 1.00 46.88 368 GLY A CA 1
ATOM 2915 C C . GLY A 1 368 ? 29.603 -21.689 -22.012 1.00 46.88 368 GLY A C 1
ATOM 2916 O O . GLY A 1 368 ? 30.143 -22.784 -22.186 1.00 46.88 368 GLY A O 1
ATOM 2917 N N . VAL A 1 369 ? 30.309 -20.636 -21.584 1.00 46.50 369 VAL A N 1
ATOM 2918 C CA . VAL A 1 369 ? 31.759 -20.709 -21.345 1.00 46.50 369 VAL A CA 1
ATOM 2919 C C . VAL A 1 369 ? 32.037 -20.895 -19.857 1.00 46.50 369 VAL A C 1
ATOM 2921 O O . VAL A 1 369 ? 32.045 -19.950 -19.079 1.00 46.50 369 VAL A O 1
ATOM 2924 N N . VAL A 1 370 ? 32.338 -22.135 -19.469 1.00 47.75 370 VAL A N 1
ATOM 2925 C CA . VAL A 1 370 ? 32.946 -22.469 -18.173 1.00 47.75 370 VAL A CA 1
ATOM 2926 C C . VAL A 1 370 ? 34.321 -21.790 -18.092 1.00 47.75 370 VAL A C 1
ATOM 2928 O O . VAL A 1 370 ? 35.299 -22.265 -18.672 1.00 47.75 370 VAL A O 1
ATOM 2931 N N 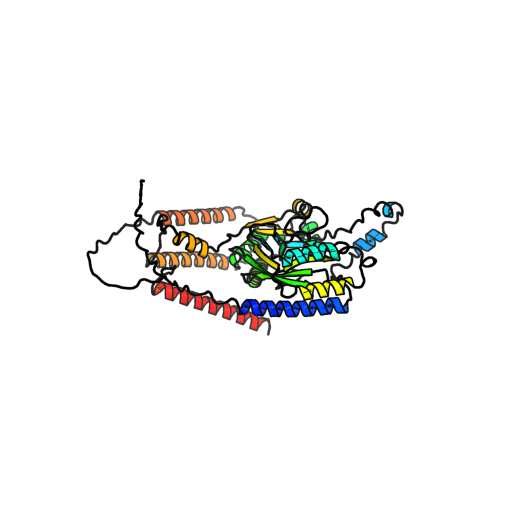. ILE A 1 371 ? 34.402 -20.651 -17.400 1.00 43.03 371 ILE A N 1
ATOM 2932 C CA . ILE A 1 371 ? 35.650 -19.907 -17.190 1.00 43.03 371 ILE A CA 1
ATOM 2933 C C . ILE A 1 371 ? 36.375 -20.475 -15.963 1.00 43.03 371 ILE A C 1
ATOM 2935 O O . ILE A 1 371 ? 35.995 -20.239 -14.819 1.00 43.03 371 ILE A O 1
ATOM 2939 N N . THR A 1 372 ? 37.479 -21.187 -16.194 1.00 43.94 372 THR A N 1
ATOM 2940 C CA . THR A 1 372 ? 38.546 -21.342 -15.193 1.00 43.94 372 THR A CA 1
ATOM 2941 C C . THR A 1 372 ? 39.218 -19.985 -14.941 1.00 43.94 372 THR A C 1
ATOM 2943 O O . THR A 1 372 ? 39.531 -19.292 -15.915 1.00 43.94 372 THR A O 1
ATOM 2946 N N . PRO A 1 373 ? 39.487 -19.587 -13.684 1.00 42.53 373 PRO A N 1
ATOM 2947 C CA . PRO A 1 373 ? 39.911 -18.229 -13.376 1.00 42.53 373 PRO A CA 1
ATOM 2948 C C . PRO A 1 373 ? 41.364 -17.997 -13.799 1.00 42.53 373 PRO A C 1
ATOM 2950 O O . PRO A 1 373 ? 42.279 -18.689 -13.354 1.00 42.53 373 PRO A O 1
ATOM 2953 N N . SER A 1 374 ? 41.571 -16.982 -14.636 1.00 38.50 374 SER A N 1
ATOM 2954 C CA . SER A 1 374 ? 42.889 -16.454 -14.981 1.00 38.50 374 SER A CA 1
ATOM 2955 C C . SER A 1 374 ? 42.910 -14.955 -14.661 1.00 38.50 374 SER A C 1
ATOM 2957 O O . SER A 1 374 ? 41.994 -14.242 -15.077 1.00 38.50 374 SER A O 1
ATOM 2959 N N . PRO A 1 375 ? 43.910 -14.441 -13.923 1.00 45.94 375 PRO A N 1
ATOM 2960 C CA . PRO A 1 375 ? 43.897 -13.068 -13.449 1.00 45.94 375 PRO A CA 1
ATOM 2961 C C . PRO A 1 375 ? 44.503 -12.150 -14.509 1.00 45.94 375 PRO A C 1
ATOM 2963 O O . PRO A 1 375 ? 45.696 -12.224 -14.798 1.00 45.94 375 PRO A O 1
ATOM 2966 N N . SER A 1 376 ? 43.658 -11.313 -15.105 1.00 50.12 376 SER A N 1
ATOM 2967 C CA . SER A 1 376 ? 43.932 -9.964 -15.633 1.00 50.12 376 SER A CA 1
ATOM 2968 C C . SER A 1 376 ? 43.043 -9.693 -16.843 1.00 50.12 376 SER A C 1
ATOM 2970 O O . SER A 1 376 ? 43.176 -10.348 -17.876 1.00 50.12 376 SER A O 1
ATOM 2972 N N . LYS A 1 377 ? 42.152 -8.703 -16.713 1.00 44.59 377 LYS A N 1
ATOM 2973 C CA . LYS A 1 377 ? 41.847 -7.702 -17.748 1.00 44.59 377 LYS A CA 1
ATOM 2974 C C . LYS A 1 377 ? 40.753 -6.757 -17.262 1.00 44.59 377 LYS A C 1
ATOM 2976 O O . LYS A 1 377 ? 39.566 -7.022 -17.408 1.00 44.59 377 LYS A O 1
ATOM 2981 N N . GLU A 1 378 ? 41.198 -5.618 -16.751 1.00 51.62 378 GLU A N 1
ATOM 2982 C CA . GLU A 1 378 ? 40.475 -4.361 -16.915 1.00 51.62 378 GLU A CA 1
ATOM 2983 C C . GLU A 1 378 ? 40.268 -4.075 -18.418 1.00 51.62 378 GLU A C 1
ATOM 2985 O O . GLU A 1 378 ? 41.104 -4.449 -19.247 1.00 51.62 378 GLU A O 1
ATOM 2990 N N . THR A 1 379 ? 39.186 -3.352 -18.740 1.00 52.91 379 THR A N 1
ATOM 2991 C CA . THR A 1 379 ? 38.820 -2.730 -20.041 1.00 52.91 379 THR A CA 1
ATOM 2992 C C . THR A 1 379 ? 37.984 -3.528 -21.061 1.00 52.91 379 THR A C 1
ATOM 2994 O O . THR A 1 379 ? 38.186 -3.389 -22.268 1.00 52.91 379 THR A O 1
ATOM 2997 N N . LYS A 1 380 ? 36.968 -4.291 -20.624 1.00 51.78 380 LYS A N 1
ATOM 2998 C CA . LYS A 1 380 ? 35.874 -4.729 -21.528 1.00 51.78 380 LYS A CA 1
ATOM 2999 C C . LYS A 1 380 ? 34.619 -3.843 -21.465 1.00 51.78 380 LYS A C 1
ATOM 3001 O O . LYS A 1 380 ? 34.106 -3.476 -22.517 1.00 51.78 380 LYS A O 1
ATOM 3006 N N . GLU A 1 381 ? 34.215 -3.389 -20.281 1.00 48.38 381 GLU A N 1
ATOM 3007 C CA . GLU A 1 381 ? 32.957 -2.637 -20.082 1.00 48.38 381 GLU A CA 1
ATOM 3008 C C . GLU A 1 381 ? 32.921 -1.272 -20.794 1.00 48.38 381 GLU A C 1
ATOM 3010 O O . GLU A 1 381 ? 31.904 -0.882 -21.361 1.00 48.38 381 GLU A O 1
ATOM 3015 N N . GLY A 1 382 ? 34.054 -0.567 -20.879 1.00 43.22 382 GLY A N 1
ATOM 3016 C CA . GLY A 1 382 ? 34.117 0.725 -21.577 1.00 43.22 382 GLY A CA 1
ATOM 3017 C C . GLY A 1 382 ? 33.900 0.635 -23.095 1.00 43.22 382 GLY A C 1
ATOM 3018 O O . GLY A 1 382 ? 33.475 1.611 -23.713 1.00 43.22 382 GLY A O 1
ATOM 3019 N N . LYS A 1 383 ? 34.159 -0.526 -23.718 1.00 50.97 383 LYS A N 1
ATOM 3020 C CA . LYS A 1 383 ? 33.9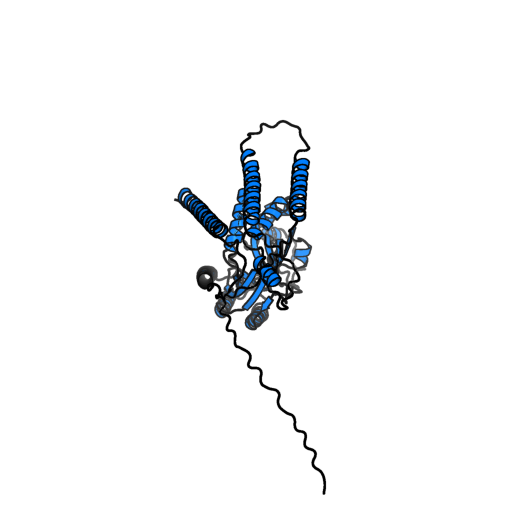22 -0.714 -25.159 1.00 50.97 383 LYS A CA 1
ATOM 3021 C C . LYS A 1 383 ? 32.449 -0.944 -25.473 1.00 50.97 383 LYS A C 1
ATOM 3023 O O . LYS A 1 383 ? 31.978 -0.395 -26.459 1.00 50.97 383 LYS A O 1
ATOM 3028 N N . GLU A 1 384 ? 31.732 -1.680 -24.631 1.00 50.03 384 GLU A N 1
ATOM 3029 C CA . GLU A 1 384 ? 30.322 -2.021 -24.860 1.00 50.03 384 GLU A CA 1
ATOM 3030 C C . GLU A 1 384 ? 29.403 -0.802 -24.676 1.00 50.03 384 GLU A C 1
ATOM 3032 O O . GLU A 1 384 ? 28.502 -0.582 -25.485 1.00 50.03 384 GLU A O 1
ATOM 3037 N N . ILE A 1 385 ? 29.703 0.074 -23.708 1.00 48.12 385 ILE A N 1
ATOM 3038 C CA . ILE A 1 385 ? 28.975 1.342 -23.513 1.00 48.12 385 ILE A CA 1
ATOM 3039 C C . ILE A 1 385 ? 29.202 2.301 -24.695 1.00 48.12 385 ILE A C 1
ATOM 3041 O O . ILE A 1 385 ? 28.257 2.922 -25.184 1.00 48.12 385 ILE A O 1
ATOM 3045 N N . THR A 1 386 ? 30.435 2.377 -25.209 1.00 48.81 386 THR A N 1
ATOM 3046 C CA . THR A 1 386 ? 30.760 3.204 -26.386 1.00 48.81 386 THR A CA 1
ATOM 3047 C C . THR A 1 386 ? 30.096 2.651 -27.657 1.00 48.81 386 THR A C 1
ATOM 3049 O O . THR A 1 386 ? 29.669 3.413 -28.521 1.00 48.81 386 THR A O 1
ATOM 3052 N N . GLU A 1 387 ? 29.962 1.326 -27.773 1.00 52.38 387 GLU A N 1
ATOM 3053 C CA . GLU A 1 387 ? 29.290 0.675 -28.903 1.00 52.38 387 GLU A CA 1
ATOM 3054 C C . GLU A 1 387 ? 27.768 0.916 -28.876 1.00 52.38 387 GLU A C 1
ATOM 3056 O O . GLU A 1 387 ? 27.191 1.194 -29.923 1.00 52.38 387 GLU A O 1
ATOM 3061 N N . MET A 1 388 ? 27.121 0.932 -27.700 1.00 45.88 388 MET A N 1
ATOM 3062 C CA . MET A 1 388 ? 25.703 1.322 -27.584 1.00 45.88 388 MET A CA 1
ATOM 3063 C C . MET A 1 388 ? 25.455 2.797 -27.926 1.00 45.88 388 MET A C 1
ATOM 3065 O O . MET A 1 388 ? 24.515 3.095 -28.663 1.00 45.88 388 MET A O 1
ATOM 3069 N N . GLN A 1 389 ? 26.299 3.714 -27.440 1.00 46.94 389 GLN A N 1
ATOM 3070 C CA . GLN A 1 389 ? 26.162 5.152 -27.723 1.00 46.94 389 GLN A CA 1
ATOM 3071 C C . GLN A 1 389 ? 26.359 5.473 -29.213 1.00 46.94 389 GLN A C 1
ATOM 3073 O O . GLN A 1 389 ? 25.654 6.318 -29.765 1.00 46.94 389 GLN A O 1
ATOM 3078 N N . ASN A 1 390 ? 27.257 4.751 -29.894 1.00 53.84 390 ASN A N 1
ATOM 3079 C CA . ASN A 1 390 ? 27.437 4.869 -31.342 1.00 53.84 390 ASN A CA 1
ATOM 3080 C C . ASN A 1 390 ? 26.212 4.370 -32.127 1.00 53.84 390 ASN A C 1
ATOM 3082 O O . ASN A 1 390 ? 25.861 4.960 -33.144 1.00 53.84 390 ASN A O 1
ATOM 3086 N N . VAL A 1 391 ? 25.528 3.326 -31.647 1.00 52.19 391 VAL A N 1
ATOM 3087 C CA . VAL A 1 391 ? 24.316 2.794 -32.295 1.00 52.19 391 VAL A CA 1
ATOM 3088 C C . VAL A 1 391 ? 23.117 3.727 -32.111 1.00 52.19 391 VAL A C 1
ATOM 3090 O O . VAL A 1 391 ? 22.322 3.882 -33.037 1.00 52.19 391 VAL A O 1
ATOM 3093 N N . GLU A 1 392 ? 22.980 4.373 -30.952 1.00 47.06 392 GLU A N 1
ATOM 3094 C CA . GLU A 1 392 ? 21.935 5.380 -30.725 1.00 47.06 392 GLU A CA 1
ATOM 3095 C C . GLU A 1 392 ? 22.130 6.599 -31.643 1.00 47.06 392 GLU A C 1
ATOM 3097 O O . GLU A 1 392 ? 21.170 7.089 -32.239 1.00 47.06 392 GLU A O 1
ATOM 3102 N N . HIS A 1 393 ? 23.383 7.028 -31.836 1.00 47.38 393 HIS A N 1
ATOM 3103 C CA . HIS A 1 393 ? 23.742 8.084 -32.784 1.00 47.38 393 HIS A CA 1
ATOM 3104 C C . HIS A 1 393 ? 23.451 7.686 -34.242 1.00 47.38 393 HIS A C 1
ATOM 3106 O O . HIS A 1 393 ? 22.866 8.471 -34.982 1.00 47.38 393 HIS A O 1
ATOM 3112 N N . GLU A 1 394 ? 23.793 6.460 -34.650 1.00 50.09 394 GLU A N 1
ATOM 3113 C CA . GLU A 1 394 ? 23.580 5.958 -36.018 1.00 50.09 394 GLU A CA 1
ATOM 3114 C C . GLU A 1 394 ? 22.087 5.797 -36.358 1.00 50.09 394 GLU A C 1
ATOM 3116 O O . GLU A 1 394 ? 21.647 6.140 -37.453 1.00 50.09 394 GLU A O 1
ATOM 3121 N N . VAL A 1 395 ? 21.267 5.342 -35.402 1.00 48.97 395 VAL A N 1
ATOM 3122 C CA . VAL A 1 395 ? 19.803 5.284 -35.574 1.00 48.97 395 VAL A CA 1
ATOM 3123 C C . VAL A 1 395 ? 19.211 6.689 -35.706 1.00 48.97 395 VAL A C 1
ATOM 3125 O O . VAL A 1 395 ? 18.284 6.886 -36.490 1.00 48.97 395 VAL A O 1
ATOM 3128 N N . ARG A 1 396 ? 19.751 7.669 -34.977 1.00 47.00 396 ARG A N 1
ATOM 3129 C CA . ARG A 1 396 ? 19.302 9.063 -35.033 1.00 47.00 396 ARG A CA 1
ATOM 3130 C C . ARG A 1 396 ? 19.677 9.736 -36.356 1.00 47.00 396 ARG A C 1
ATOM 3132 O O . ARG A 1 396 ? 18.812 10.358 -36.962 1.00 47.00 396 ARG A O 1
ATOM 3139 N N . GLU A 1 397 ? 20.898 9.526 -36.853 1.00 49.31 397 GLU A N 1
ATOM 3140 C CA . GLU A 1 397 ? 21.309 9.996 -38.186 1.00 49.31 397 GLU A CA 1
ATOM 3141 C C . GLU A 1 397 ? 20.488 9.345 -39.302 1.00 49.31 397 GLU A C 1
ATOM 3143 O O . GLU A 1 397 ? 20.059 10.036 -40.219 1.00 49.31 397 GLU A O 1
ATOM 3148 N N . MET A 1 398 ? 20.173 8.049 -39.206 1.00 48.75 398 MET A N 1
ATOM 3149 C CA . MET A 1 398 ? 19.298 7.392 -40.183 1.00 48.75 398 MET A CA 1
ATOM 3150 C C . MET A 1 398 ? 17.875 7.962 -40.190 1.00 48.75 398 MET A C 1
ATOM 3152 O O . MET A 1 398 ? 17.258 8.026 -41.250 1.00 48.75 398 MET A O 1
ATOM 3156 N N . ILE A 1 399 ? 17.338 8.368 -39.036 1.00 48.12 399 ILE A N 1
ATOM 3157 C CA . ILE A 1 399 ? 16.030 9.036 -38.956 1.00 48.12 399 ILE A CA 1
ATOM 3158 C C . ILE A 1 399 ? 16.092 10.419 -39.620 1.00 48.12 399 ILE A C 1
ATOM 3160 O O . ILE A 1 399 ? 15.169 10.776 -40.353 1.00 48.12 399 ILE A O 1
ATOM 3164 N N . ASP A 1 400 ? 17.188 11.155 -39.424 1.00 40.62 400 ASP A N 1
ATOM 3165 C CA . ASP A 1 400 ? 17.397 12.488 -40.001 1.00 40.62 400 ASP A CA 1
ATOM 3166 C C . ASP A 1 400 ? 17.743 12.450 -41.512 1.00 40.62 400 ASP A C 1
ATOM 3168 O O . ASP A 1 400 ? 17.429 13.389 -42.249 1.00 40.62 400 ASP A O 1
ATOM 3172 N N . GLU A 1 401 ? 18.345 11.362 -42.013 1.00 41.97 401 GLU A N 1
ATOM 3173 C CA . GLU A 1 401 ? 18.719 11.180 -43.427 1.00 41.97 401 GLU A CA 1
ATOM 3174 C C . GLU A 1 401 ? 17.586 10.674 -44.331 1.00 41.97 401 GLU A C 1
ATOM 3176 O O . GLU A 1 401 ? 17.708 10.745 -45.563 1.00 41.97 401 GLU A O 1
ATOM 3181 N N . VAL A 1 402 ? 16.462 10.210 -43.772 1.00 41.16 402 VAL A N 1
ATOM 3182 C CA . VAL A 1 402 ? 15.256 9.905 -44.556 1.00 41.16 402 VAL A CA 1
ATOM 3183 C C . VAL A 1 402 ? 14.679 11.218 -45.092 1.00 41.16 402 VAL A C 1
ATOM 3185 O O . VAL A 1 402 ? 13.769 11.829 -44.535 1.00 41.16 402 VAL A O 1
ATOM 3188 N N . LYS A 1 403 ? 15.218 11.665 -46.231 1.00 36.88 403 LYS A N 1
ATOM 3189 C CA . LYS A 1 403 ? 14.664 12.755 -47.031 1.00 36.88 403 LYS A CA 1
ATOM 3190 C C . LYS A 1 403 ? 13.296 12.331 -47.539 1.00 36.88 403 LYS A C 1
ATOM 3192 O O . LYS A 1 403 ? 13.178 11.575 -48.504 1.00 36.88 403 LYS A O 1
ATOM 3197 N N . ILE A 1 404 ? 12.262 12.853 -46.893 1.00 37.38 404 ILE A N 1
ATOM 3198 C CA . ILE A 1 404 ? 10.895 12.817 -47.392 1.00 37.38 404 ILE A CA 1
ATOM 3199 C C . ILE A 1 404 ? 10.889 13.628 -48.689 1.00 37.38 404 ILE A C 1
ATOM 3201 O O . ILE A 1 404 ? 10.919 14.857 -48.683 1.00 37.38 404 ILE A O 1
ATOM 3205 N N . HIS A 1 405 ? 10.923 12.937 -49.825 1.00 30.89 405 HIS A N 1
ATOM 3206 C CA . HIS A 1 405 ? 10.566 13.563 -51.084 1.00 30.89 405 HIS A CA 1
ATOM 3207 C C . HIS A 1 405 ? 9.063 13.833 -51.042 1.00 30.89 405 HIS A C 1
ATOM 3209 O O . HIS A 1 405 ? 8.270 12.893 -51.091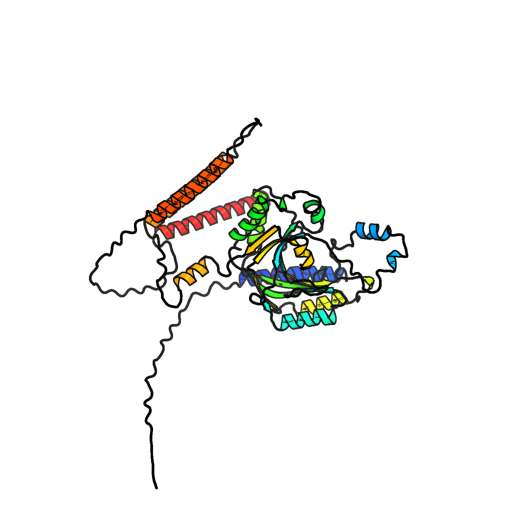 1.00 30.89 405 HIS A O 1
ATOM 3215 N N . ASP A 1 406 ? 8.692 15.113 -50.969 1.00 34.03 406 ASP A N 1
ATOM 3216 C CA . ASP A 1 406 ? 7.345 15.597 -51.271 1.00 34.03 406 ASP A CA 1
ATOM 3217 C C . ASP A 1 406 ? 7.015 15.260 -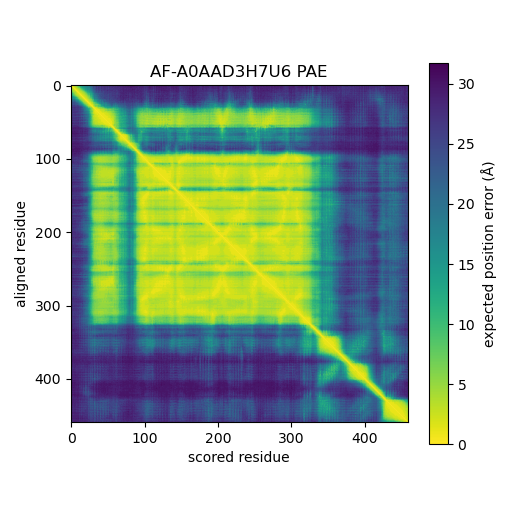52.731 1.00 34.03 406 ASP A C 1
ATOM 3219 O O . ASP A 1 406 ? 7.155 16.067 -53.651 1.00 34.03 406 ASP A O 1
ATOM 3223 N N . ALA A 1 407 ? 6.599 14.022 -52.967 1.00 31.91 407 ALA A N 1
ATOM 3224 C CA . ALA A 1 407 ? 5.916 13.650 -54.185 1.00 31.91 407 ALA A CA 1
ATOM 3225 C C . ALA A 1 407 ? 4.448 14.033 -53.999 1.00 31.91 407 ALA A C 1
ATOM 3227 O O . ALA A 1 407 ? 3.630 13.213 -53.597 1.00 31.91 407 ALA A O 1
ATOM 3228 N N . VAL A 1 408 ? 4.128 15.299 -54.274 1.00 32.28 408 VAL A N 1
ATOM 3229 C CA . VAL A 1 408 ? 2.754 15.726 -54.550 1.00 32.28 408 VAL A CA 1
ATOM 3230 C C . VAL A 1 408 ? 2.330 15.046 -55.855 1.00 32.28 408 VAL A C 1
ATOM 3232 O O . VAL A 1 408 ? 2.883 15.383 -56.906 1.00 32.28 408 VAL A O 1
ATOM 3235 N N . PRO A 1 409 ? 1.364 14.112 -55.861 1.00 34.81 409 PRO A N 1
ATOM 3236 C CA . PRO A 1 409 ? 0.740 13.704 -57.099 1.00 34.81 409 PRO A CA 1
ATOM 3237 C C . PRO A 1 409 ? -0.369 14.715 -57.388 1.00 34.81 409 PRO A C 1
ATOM 3239 O O . PRO A 1 409 ? -1.400 14.744 -56.716 1.00 34.81 409 PRO A O 1
ATOM 3242 N N . HIS A 1 410 ? -0.164 15.554 -58.402 1.00 34.53 410 HIS A N 1
ATOM 3243 C CA . HIS A 1 410 ? -1.282 16.204 -59.074 1.00 34.53 410 HIS A CA 1
ATOM 3244 C C . HIS A 1 410 ? -2.183 15.107 -59.656 1.00 34.53 410 HIS A C 1
ATOM 3246 O O . HIS A 1 410 ? -1.819 14.459 -60.637 1.00 34.53 410 HIS A O 1
ATOM 3252 N N . VAL A 1 411 ? -3.347 14.895 -59.044 1.00 32.00 411 VAL A N 1
ATOM 3253 C CA . VAL A 1 411 ? -4.451 14.134 -59.633 1.00 32.00 411 VAL A CA 1
ATOM 3254 C C . VAL A 1 411 ? -5.644 15.071 -59.732 1.00 32.00 411 VAL A C 1
ATOM 3256 O O . VAL A 1 411 ? -6.243 15.455 -58.729 1.00 32.00 411 VAL A O 1
ATOM 3259 N N . ASP A 1 412 ? -5.950 15.455 -60.967 1.00 34.75 412 ASP A N 1
ATOM 3260 C CA . ASP A 1 412 ? -7.213 16.074 -61.336 1.00 34.75 412 ASP A CA 1
ATOM 3261 C C . ASP A 1 412 ? -8.373 15.088 -61.123 1.00 34.75 412 ASP A C 1
ATOM 3263 O O . ASP A 1 412 ? -8.302 13.921 -61.502 1.00 34.75 412 ASP A O 1
ATOM 3267 N N . GLN A 1 413 ? -9.437 15.612 -60.512 1.00 38.41 413 GLN A N 1
ATOM 3268 C CA . GLN A 1 413 ? -10.848 15.217 -60.592 1.00 38.41 413 GLN A CA 1
ATOM 3269 C C . GLN A 1 413 ? -11.199 13.765 -60.985 1.00 38.41 413 GLN A C 1
ATOM 3271 O O . GLN A 1 413 ? -11.232 13.416 -62.162 1.00 38.41 413 GLN A O 1
ATOM 3276 N N . ALA A 1 414 ? -11.734 13.008 -60.020 1.00 30.98 414 ALA A N 1
ATOM 3277 C CA . ALA A 1 414 ? -12.906 12.161 -60.255 1.00 30.98 414 ALA A CA 1
ATOM 3278 C C . ALA A 1 414 ? -13.686 11.923 -58.951 1.00 30.98 414 ALA A C 1
ATOM 3280 O O . ALA A 1 414 ? -13.129 11.608 -57.906 1.00 30.98 414 ALA A O 1
ATOM 3281 N N . VAL A 1 415 ? -14.996 12.116 -59.060 1.00 40.44 415 VAL A N 1
ATOM 3282 C CA . VAL A 1 415 ? -16.039 11.975 -58.043 1.00 40.44 415 VAL A CA 1
ATOM 3283 C C . VAL A 1 415 ? -16.140 10.529 -57.546 1.00 40.44 415 VAL A C 1
ATOM 3285 O O . VAL A 1 415 ? -16.163 9.603 -58.353 1.00 40.44 415 VAL A O 1
ATOM 3288 N N . GLY A 1 416 ? -16.291 10.348 -56.234 1.00 29.42 416 GLY A N 1
ATOM 3289 C CA . GLY A 1 416 ? -16.672 9.070 -55.638 1.00 29.42 416 GLY A CA 1
ATOM 3290 C C . GLY A 1 416 ? -16.782 9.157 -54.120 1.00 29.42 416 GLY A C 1
ATOM 3291 O O . GLY A 1 416 ? -15.771 9.093 -53.429 1.00 29.42 416 GLY A O 1
ATOM 3292 N N . ASP A 1 417 ? -18.013 9.295 -53.625 1.00 38.31 417 ASP A N 1
ATOM 3293 C CA . ASP A 1 417 ? -18.381 9.083 -52.224 1.00 38.31 417 ASP A CA 1
ATOM 3294 C C . ASP A 1 417 ? -17.850 7.731 -51.730 1.00 38.31 417 ASP A C 1
ATOM 3296 O O . ASP A 1 417 ? -18.348 6.677 -52.133 1.00 38.31 417 ASP A O 1
ATOM 3300 N N . VAL A 1 418 ? -16.878 7.753 -50.817 1.00 34.06 418 VAL A N 1
ATOM 3301 C CA . VAL A 1 418 ? -16.628 6.637 -49.904 1.00 34.06 418 VAL A CA 1
ATOM 3302 C C . VAL A 1 418 ? -16.392 7.201 -48.511 1.00 34.06 418 VAL A C 1
ATOM 3304 O O . VAL A 1 418 ? -15.420 7.895 -48.229 1.00 34.06 418 VAL A O 1
ATOM 3307 N N . ASN A 1 419 ? -17.350 6.871 -47.660 1.00 37.94 419 ASN A N 1
ATOM 3308 C CA . ASN A 1 419 ? -17.386 7.015 -46.218 1.00 37.94 419 ASN A CA 1
ATOM 3309 C C . ASN A 1 419 ? -16.045 6.575 -45.580 1.00 37.94 419 ASN A C 1
ATOM 3311 O O . ASN A 1 419 ? -15.765 5.380 -45.500 1.00 37.94 419 ASN A O 1
ATOM 3315 N N . MET A 1 420 ? -15.211 7.525 -45.146 1.00 31.69 420 MET A N 1
ATOM 3316 C CA . MET A 1 420 ? -14.041 7.268 -44.294 1.00 31.69 420 MET A CA 1
ATOM 3317 C C . MET A 1 420 ? -14.434 7.550 -42.843 1.00 31.69 420 MET A C 1
ATOM 3319 O O . MET A 1 420 ? -14.285 8.664 -42.347 1.00 31.69 420 MET A O 1
ATOM 3323 N N . GLN A 1 421 ? -14.978 6.531 -42.179 1.00 34.22 421 GLN A N 1
ATOM 3324 C CA . GLN A 1 421 ? -14.995 6.454 -40.721 1.00 34.22 421 GLN A CA 1
ATOM 3325 C C . GLN A 1 421 ? -13.715 5.752 -40.245 1.00 34.22 421 GLN A C 1
ATOM 3327 O O . GLN A 1 421 ? -13.227 4.837 -40.904 1.00 34.22 421 GLN A O 1
ATOM 3332 N N . ASP A 1 422 ? -13.224 6.211 -39.095 1.00 39.84 422 ASP A N 1
ATOM 3333 C CA . ASP A 1 422 ? -12.197 5.621 -38.230 1.00 39.84 422 ASP A CA 1
ATOM 3334 C C . ASP A 1 422 ? -10.749 5.585 -38.746 1.00 39.84 422 ASP A C 1
ATOM 3336 O O . ASP A 1 422 ? -10.305 4.644 -39.393 1.00 39.84 422 ASP A O 1
ATOM 3340 N N . ASN A 1 423 ? -9.956 6.576 -38.322 1.00 29.92 423 ASN A N 1
ATOM 3341 C CA . ASN A 1 423 ? -8.495 6.480 -38.291 1.00 29.92 423 ASN A CA 1
ATOM 3342 C C . ASN A 1 423 ? -7.990 6.697 -36.858 1.00 29.92 423 ASN A C 1
ATOM 3344 O O . ASN A 1 423 ? -7.607 7.798 -36.468 1.00 29.92 423 ASN A O 1
ATOM 3348 N N . ALA A 1 424 ? -7.976 5.609 -36.090 1.00 32.09 424 ALA A N 1
ATOM 3349 C CA . ALA A 1 424 ? -7.024 5.398 -35.007 1.00 32.09 424 ALA A CA 1
ATOM 3350 C C . ALA A 1 424 ? -5.942 4.422 -35.506 1.00 32.09 424 ALA A C 1
ATOM 3352 O O . ALA A 1 424 ? -6.205 3.567 -36.348 1.00 32.09 424 ALA A O 1
ATOM 3353 N N . ALA A 1 425 ? -4.717 4.598 -35.015 1.00 39.25 425 ALA A N 1
ATOM 3354 C CA . ALA A 1 425 ? -3.487 3.961 -35.475 1.00 39.25 425 ALA A CA 1
ATOM 3355 C C . ALA A 1 425 ? -3.601 2.467 -35.842 1.00 39.25 425 ALA A C 1
ATOM 3357 O O . ALA A 1 425 ? -4.093 1.638 -35.079 1.00 39.25 425 ALA A O 1
ATOM 3358 N N . THR A 1 426 ? -3.052 2.090 -36.995 1.00 37.94 426 THR A N 1
ATOM 3359 C CA . THR A 1 426 ? -2.739 0.694 -37.320 1.00 37.94 426 THR A CA 1
ATOM 3360 C C . THR A 1 426 ? -1.577 0.674 -38.309 1.00 37.94 426 THR A C 1
ATOM 3362 O O . THR A 1 426 ? -1.484 1.532 -39.186 1.00 37.94 426 THR A O 1
ATOM 3365 N N . ILE A 1 427 ? -0.715 -0.341 -38.229 1.00 41.69 427 ILE A N 1
ATOM 3366 C CA . ILE A 1 427 ? -0.012 -0.819 -39.423 1.00 41.69 427 ILE A CA 1
ATOM 3367 C C . ILE A 1 427 ? -1.126 -1.314 -40.356 1.00 41.69 427 ILE A C 1
ATOM 3369 O O . ILE A 1 427 ? -1.623 -2.423 -40.187 1.00 41.69 427 ILE A O 1
ATOM 3373 N N . THR A 1 428 ? -1.624 -0.476 -41.261 1.00 41.97 428 THR A N 1
ATOM 3374 C CA . THR A 1 428 ? -2.718 -0.871 -42.155 1.00 41.97 428 THR A CA 1
ATOM 3375 C C . THR A 1 428 ? -2.184 -1.669 -43.345 1.00 41.97 428 THR A C 1
ATOM 3377 O O . THR A 1 428 ? -1.064 -1.467 -43.822 1.00 41.97 428 THR A O 1
ATOM 3380 N N . GLY A 1 429 ? -2.996 -2.624 -43.809 1.00 47.97 429 GLY A N 1
ATOM 3381 C CA . GLY A 1 429 ? -2.695 -3.524 -44.925 1.00 47.97 429 GLY A CA 1
ATOM 3382 C C . GLY A 1 429 ? -2.409 -4.970 -44.505 1.00 47.97 429 GLY A C 1
ATOM 3383 O O . GLY A 1 429 ? -2.265 -5.290 -43.326 1.00 47.97 429 GLY A O 1
ATOM 3384 N N . VAL A 1 430 ? -2.310 -5.858 -45.500 1.00 48.44 430 VAL A N 1
ATOM 3385 C CA . VAL A 1 430 ? -2.094 -7.312 -45.329 1.00 48.44 430 VAL A CA 1
ATOM 3386 C C . VAL A 1 430 ? -0.910 -7.611 -44.397 1.00 48.44 430 VAL A C 1
ATOM 3388 O O . VAL A 1 430 ? -0.967 -8.525 -43.580 1.00 48.44 430 VAL A O 1
ATOM 3391 N N . SER A 1 431 ? 0.142 -6.795 -44.456 1.00 46.41 431 SER A N 1
ATOM 3392 C CA . SER A 1 431 ? 1.346 -6.950 -43.636 1.00 46.41 431 SER A CA 1
ATOM 3393 C C . SER A 1 431 ? 1.123 -6.671 -42.146 1.00 46.41 431 SER A C 1
ATOM 3395 O O . SER A 1 431 ? 1.708 -7.355 -41.311 1.00 46.41 431 SER A O 1
ATOM 3397 N N . GLY A 1 432 ? 0.279 -5.696 -41.796 1.00 47.69 432 GLY A N 1
ATOM 3398 C CA . GLY A 1 432 ? -0.046 -5.398 -40.400 1.00 47.69 432 GLY A CA 1
ATOM 3399 C C . GLY A 1 432 ? -0.992 -6.423 -39.790 1.00 47.69 432 GLY A C 1
ATOM 3400 O O . GLY A 1 432 ? -0.781 -6.852 -38.658 1.00 47.69 432 GLY A O 1
ATOM 3401 N N . ALA A 1 433 ? -1.958 -6.904 -40.578 1.00 49.72 433 ALA A N 1
ATOM 3402 C CA . ALA A 1 433 ? -2.813 -8.021 -40.188 1.00 49.72 433 ALA A CA 1
ATOM 3403 C C . ALA A 1 433 ? -1.996 -9.304 -39.947 1.00 49.72 433 ALA A C 1
ATOM 3405 O O . ALA A 1 433 ? -2.202 -9.980 -38.942 1.00 49.72 433 ALA A O 1
ATOM 3406 N N . ASN A 1 434 ? -1.019 -9.597 -40.815 1.00 53.62 434 ASN A N 1
ATOM 3407 C CA . ASN A 1 434 ? -0.120 -10.740 -40.646 1.00 53.62 434 ASN A CA 1
ATOM 3408 C C . ASN A 1 434 ? 0.766 -10.604 -39.402 1.00 53.62 434 ASN A C 1
ATOM 3410 O O . ASN A 1 434 ? 0.950 -11.579 -38.683 1.00 53.62 434 ASN A O 1
ATOM 3414 N N . LEU A 1 435 ? 1.276 -9.402 -39.117 1.00 54.06 435 LEU A N 1
ATOM 3415 C CA . LEU A 1 435 ? 2.061 -9.151 -37.910 1.00 54.06 435 LEU A CA 1
ATOM 3416 C C . LEU A 1 435 ? 1.224 -9.314 -36.636 1.00 54.06 435 LEU A C 1
ATOM 3418 O O . LEU A 1 435 ? 1.668 -9.964 -35.695 1.00 54.06 435 LEU A O 1
ATOM 3422 N N . ALA A 1 436 ? 0.005 -8.778 -36.610 1.00 52.97 436 ALA A N 1
ATOM 3423 C CA . ALA A 1 436 ? -0.899 -8.951 -35.477 1.00 52.97 436 ALA A CA 1
ATOM 3424 C C . ALA A 1 436 ? -1.255 -10.432 -35.247 1.00 52.97 436 ALA A C 1
ATOM 3426 O O . ALA A 1 436 ? -1.252 -10.895 -34.108 1.00 52.97 436 ALA A O 1
ATOM 3427 N N . LEU A 1 437 ? -1.502 -11.192 -36.322 1.00 61.12 437 LEU A N 1
ATOM 3428 C CA . LEU A 1 437 ? -1.725 -12.642 -36.266 1.00 61.12 437 LEU A CA 1
ATOM 3429 C C . LEU A 1 437 ? -0.505 -13.400 -35.736 1.00 61.12 437 LEU A C 1
ATOM 3431 O O . LEU A 1 437 ? -0.653 -14.289 -34.904 1.00 61.12 437 LEU A O 1
ATOM 3435 N N . GLU A 1 438 ? 0.694 -13.048 -36.194 1.00 63.38 438 GLU A N 1
ATOM 3436 C CA . GLU A 1 438 ? 1.932 -13.709 -35.782 1.00 63.38 438 GLU A CA 1
ATOM 3437 C C . GLU A 1 438 ? 2.296 -13.402 -34.322 1.00 63.38 438 GLU A C 1
ATOM 3439 O O . GLU A 1 438 ? 2.697 -14.309 -33.595 1.00 63.38 438 GLU A O 1
ATOM 3444 N N . LEU A 1 439 ? 2.085 -12.164 -33.858 1.00 58.12 439 LEU A N 1
ATOM 3445 C CA . LEU A 1 439 ? 2.249 -11.800 -32.444 1.00 58.12 439 LEU A CA 1
ATOM 3446 C C . LEU A 1 439 ? 1.244 -12.529 -31.560 1.00 58.12 439 LEU A C 1
ATOM 3448 O O . LEU A 1 439 ? 1.631 -13.077 -30.536 1.00 58.12 439 LEU A O 1
ATOM 3452 N N . ARG A 1 440 ? -0.023 -12.598 -31.980 1.00 62.28 440 ARG A N 1
ATOM 3453 C CA . ARG A 1 440 ? -1.053 -13.347 -31.255 1.00 62.28 440 ARG A CA 1
ATOM 3454 C C . ARG A 1 440 ? -0.707 -14.833 -31.166 1.00 62.28 440 ARG A C 1
ATOM 3456 O O . ARG A 1 440 ? -0.839 -15.419 -30.100 1.00 62.28 440 ARG A O 1
ATOM 3463 N N . LYS A 1 441 ? -0.205 -15.416 -32.259 1.00 76.00 441 LYS A N 1
ATOM 3464 C CA . LYS A 1 441 ? 0.246 -16.810 -32.292 1.00 76.00 441 LYS A CA 1
ATOM 3465 C C . LYS A 1 441 ? 1.438 -17.051 -31.362 1.00 76.00 441 LYS A C 1
ATOM 3467 O O . LYS A 1 441 ? 1.430 -18.034 -30.635 1.00 76.00 441 LYS A O 1
ATOM 3472 N N . ARG A 1 442 ? 2.439 -16.162 -31.355 1.00 67.06 442 ARG A N 1
ATOM 3473 C CA . ARG A 1 442 ? 3.576 -16.257 -30.422 1.00 67.06 442 ARG A CA 1
ATOM 3474 C C . ARG A 1 442 ? 3.137 -16.161 -28.967 1.00 67.06 442 ARG A C 1
ATOM 3476 O O . ARG A 1 442 ? 3.604 -16.944 -28.157 1.00 67.06 442 ARG A O 1
ATOM 3483 N N . LEU A 1 443 ? 2.217 -15.251 -28.664 1.00 66.31 443 LEU A N 1
ATOM 3484 C CA . LEU A 1 443 ? 1.697 -15.063 -27.312 1.00 66.31 443 LEU A CA 1
ATOM 3485 C C . LEU A 1 443 ? 0.914 -16.304 -26.843 1.00 66.31 443 LEU A C 1
ATOM 3487 O O . LEU A 1 443 ? 1.093 -16.754 -25.717 1.00 66.31 443 LEU A O 1
ATOM 3491 N N . GLU A 1 444 ? 0.129 -16.932 -27.728 1.00 77.31 444 GLU A N 1
ATOM 3492 C CA . GLU A 1 444 ? -0.506 -18.233 -27.461 1.00 77.31 444 GLU A CA 1
ATOM 3493 C C . GLU A 1 444 ? 0.520 -19.371 -27.288 1.00 77.31 444 GLU A C 1
ATOM 3495 O O . GLU A 1 444 ? 0.344 -20.232 -26.427 1.00 77.31 444 GLU A O 1
ATOM 3500 N N . GLU A 1 445 ? 1.592 -19.402 -28.084 1.00 79.94 445 GLU A N 1
ATOM 3501 C CA . GLU A 1 445 ? 2.672 -20.393 -27.961 1.00 79.94 445 GLU A CA 1
ATOM 3502 C C . GLU A 1 445 ? 3.434 -20.242 -26.631 1.00 79.94 445 GLU A C 1
ATOM 3504 O O . GLU A 1 445 ? 3.630 -21.241 -25.939 1.00 79.94 445 GLU A O 1
ATOM 3509 N N . GLU A 1 446 ? 3.792 -19.019 -26.232 1.00 72.62 446 GLU A N 1
ATOM 3510 C CA . GLU A 1 446 ? 4.433 -18.711 -24.943 1.00 72.62 446 GLU A CA 1
ATOM 3511 C C . GLU A 1 446 ? 3.517 -19.059 -23.765 1.00 72.62 446 GLU A C 1
ATOM 3513 O O . GLU A 1 446 ? 3.939 -19.726 -22.823 1.00 72.62 446 GLU A O 1
ATOM 3518 N N . GLN A 1 447 ? 2.232 -18.704 -23.841 1.00 68.94 447 GLN A N 1
ATOM 3519 C CA . GLN A 1 447 ? 1.269 -19.024 -22.789 1.00 68.94 447 GLN A CA 1
ATOM 3520 C C . GLN A 1 447 ? 1.037 -20.538 -22.661 1.00 68.94 447 GLN A C 1
ATOM 3522 O O . GLN A 1 447 ? 0.900 -21.057 -21.554 1.00 68.94 447 GLN A O 1
ATOM 3527 N N . ASN A 1 448 ? 1.054 -21.277 -23.774 1.00 76.69 448 ASN A N 1
ATOM 3528 C CA . ASN A 1 448 ? 1.003 -22.739 -23.755 1.00 76.69 448 ASN A CA 1
ATOM 3529 C C . ASN A 1 448 ? 2.285 -23.366 -23.192 1.00 76.69 448 ASN A C 1
ATOM 3531 O O . ASN A 1 448 ? 2.199 -24.369 -22.489 1.00 76.69 448 ASN A O 1
ATOM 3535 N N . GLN A 1 449 ? 3.460 -22.795 -23.466 1.00 77.44 449 GLN A N 1
ATOM 3536 C CA . GLN A 1 449 ? 4.717 -23.241 -22.856 1.00 77.44 449 GLN A CA 1
ATOM 3537 C C . GLN A 1 449 ? 4.720 -23.003 -21.346 1.00 77.44 449 GLN A C 1
ATOM 3539 O O . GLN A 1 449 ? 5.072 -23.914 -20.600 1.00 77.44 449 GLN A O 1
ATOM 3544 N N . LEU A 1 450 ? 4.256 -21.834 -20.899 1.00 65.56 450 LEU A N 1
ATOM 3545 C CA . LEU A 1 450 ? 4.131 -21.494 -19.484 1.00 65.56 450 LEU A CA 1
ATOM 3546 C C . LEU A 1 450 ? 3.154 -22.437 -18.768 1.00 65.56 450 LEU A C 1
ATOM 3548 O O . LEU A 1 450 ? 3.470 -22.981 -17.714 1.00 65.56 450 LEU A O 1
ATOM 3552 N N . ASN A 1 451 ? 1.992 -22.692 -19.377 1.00 66.31 451 ASN A N 1
ATOM 3553 C CA . ASN A 1 451 ? 1.022 -23.653 -18.859 1.00 66.31 451 ASN A CA 1
ATOM 3554 C C . ASN A 1 451 ? 1.611 -25.066 -18.805 1.00 66.31 451 ASN A C 1
ATOM 3556 O O . ASN A 1 451 ? 1.430 -25.757 -17.809 1.00 66.31 451 ASN A O 1
ATOM 3560 N N . ASN A 1 452 ? 2.329 -25.501 -19.843 1.00 71.56 452 ASN A N 1
ATOM 3561 C CA . 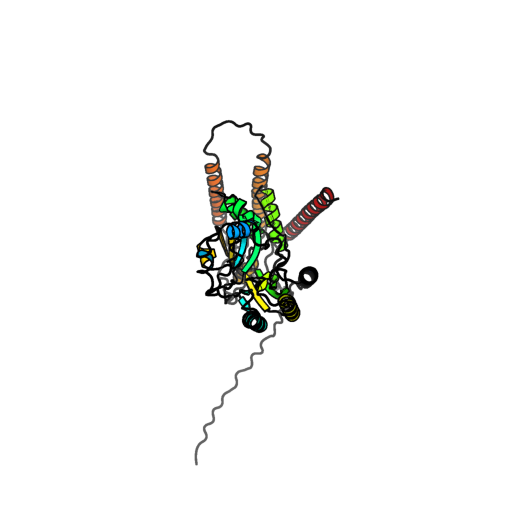ASN A 1 452 ? 2.977 -26.808 -19.841 1.00 71.56 452 ASN A CA 1
ATOM 3562 C C . ASN A 1 452 ? 4.019 -26.905 -18.725 1.00 71.56 452 ASN A C 1
ATOM 3564 O O . ASN A 1 452 ? 3.948 -27.858 -17.963 1.00 71.56 452 ASN A O 1
ATOM 3568 N N . LEU A 1 453 ? 4.913 -25.927 -18.558 1.00 65.44 453 LEU A N 1
ATOM 3569 C CA . LEU A 1 453 ? 5.857 -25.880 -17.430 1.00 65.44 453 LEU A CA 1
ATOM 3570 C C . LEU A 1 453 ? 5.122 -25.987 -16.088 1.00 65.44 453 LEU A C 1
ATOM 3572 O O . LEU A 1 453 ? 5.420 -26.869 -15.289 1.00 65.44 453 LEU A O 1
ATOM 3576 N N . TYR A 1 454 ? 4.065 -25.191 -15.904 1.00 59.84 454 TYR A N 1
ATOM 3577 C CA . TYR A 1 454 ? 3.235 -25.235 -14.702 1.00 59.84 454 TYR A CA 1
ATOM 3578 C C . TYR A 1 454 ? 2.627 -26.626 -14.445 1.00 59.84 454 TYR A C 1
ATOM 3580 O O . TYR A 1 454 ? 2.662 -27.115 -13.320 1.00 59.84 454 TYR A O 1
ATOM 3588 N N . TYR A 1 455 ? 2.109 -27.301 -15.475 1.00 59.25 455 TYR A N 1
ATOM 3589 C CA . TYR A 1 455 ? 1.550 -28.651 -15.344 1.00 59.25 455 TYR A CA 1
ATOM 3590 C C . TYR A 1 455 ? 2.602 -29.758 -15.221 1.00 59.25 455 TYR A C 1
ATOM 3592 O O . TYR A 1 455 ? 2.258 -30.826 -14.729 1.00 59.25 455 TYR A O 1
ATOM 3600 N N . THR A 1 456 ? 3.842 -29.539 -15.668 1.00 63.88 456 THR A N 1
ATOM 3601 C CA . THR A 1 456 ? 4.913 -30.552 -15.604 1.00 63.88 456 THR A CA 1
ATOM 3602 C C . THR A 1 456 ? 5.681 -30.495 -14.283 1.00 63.88 456 THR A C 1
ATOM 3604 O O . THR A 1 456 ? 6.202 -31.515 -13.845 1.00 63.88 456 THR A O 1
ATOM 3607 N N . ASP A 1 457 ? 5.741 -29.321 -13.647 1.00 48.34 457 ASP A N 1
ATOM 3608 C CA . ASP A 1 457 ? 6.500 -29.115 -12.408 1.00 48.34 457 ASP A CA 1
ATOM 3609 C C . ASP A 1 457 ? 5.638 -29.231 -11.136 1.00 48.34 457 ASP A C 1
ATOM 3611 O O . ASP A 1 457 ? 6.172 -29.473 -10.052 1.00 48.34 457 ASP A O 1
ATOM 3615 N N . PHE A 1 458 ? 4.308 -29.087 -11.241 1.00 43.50 458 PHE A N 1
ATOM 3616 C CA . PHE A 1 458 ? 3.391 -29.130 -10.087 1.00 43.50 458 PHE A CA 1
ATOM 3617 C C . PHE A 1 458 ? 2.439 -30.341 -10.037 1.00 43.50 458 PHE A C 1
ATOM 3619 O O . PHE A 1 458 ? 1.729 -30.498 -9.039 1.00 43.50 458 PHE A O 1
ATOM 3626 N N . TYR A 1 459 ? 2.443 -31.214 -11.049 1.00 40.84 459 TYR A N 1
ATOM 3627 C CA . TYR A 1 459 ? 1.752 -32.514 -11.065 1.00 40.84 459 TYR A CA 1
ATOM 3628 C C . TYR A 1 459 ? 2.710 -33.617 -11.503 1.00 40.84 459 TYR A C 1
ATOM 3630 O O . TYR A 1 459 ? 2.549 -34.752 -10.989 1.00 40.84 459 TYR A O 1
#

Secondary structure (DSSP, 8-state):
---------PPPP------------PPPPSHHHHHHHHHHHHHHHHHHHHHHHHHTSS---GGGS--HHHHHHHHH---TTTTTSSTTTT-------EEEEEEEE---TTTEEE-HHHHHHHHHHHHHHGGGEEEEESSPPSSS-EE-EEEEEEEE-TTTHIIIIIT-SS-GGGSHHHHHHHHHHHHHTT-SSPEEEEEEEEEEETTEEEEEEEESS-HHHHHHHHHHHHHHTT---B-S-----EEEEEEEE-S-GGGS-TTHHHHHHHHHHHTTT---EEEEE-EEEEEEEESS--HHHHHHS--SEEEE--SS-HHHHHHHHHS-TT----S------THHHHHHHHHHHHHHHHHHHHHHTTTT-----------SHHHHHHHHHHHHHHHHHHHHH---------------------------SHHHHHHHHHHHHHHHHHHHHHHHHHHHH--

Radius of gyration: 30.56 Å; Cα contacts (8 Å, |Δi|>4): 482; chains: 1; bounding box: 94×97×102 Å

Solvent-accessible surface area (backbone atoms only — not comparable to full-atom values): 27151 Å² total; per-residue (Å²): 134,88,83,90,82,87,82,90,76,83,80,78,84,84,80,80,79,81,84,78,81,78,84,69,84,76,72,81,75,66,58,69,60,56,50,53,49,52,51,54,50,52,51,51,42,52,53,32,50,51,51,32,62,76,64,63,40,50,65,67,42,81,89,61,55,74,50,67,64,58,54,50,53,62,66,66,61,80,54,74,72,72,66,63,78,54,74,85,77,66,74,62,82,71,83,76,63,38,24,30,28,35,34,31,72,49,68,46,78,89,43,44,48,72,34,74,62,35,54,54,48,53,50,47,46,50,75,78,39,41,93,46,28,34,51,35,32,53,61,76,52,92,71,86,38,18,31,27,37,35,67,79,43,50,49,26,26,58,91,47,24,53,76,57,45,72,73,38,96,78,31,65,81,75,34,66,68,46,48,48,52,47,51,52,23,31,39,72,35,69,51,53,26,32,42,40,31,39,27,43,16,31,40,45,45,37,47,33,33,33,36,36,34,51,58,76,57,68,62,60,59,19,49,49,40,30,54,50,53,32,54,78,67,76,44,92,75,45,55,76,68,94,69,95,70,51,48,28,62,40,34,36,60,50,78,60,78,89,80,48,64,81,56,48,50,59,54,47,46,52,51,20,62,73,33,43,79,38,64,33,31,38,38,53,49,34,49,43,33,35,28,57,37,52,94,34,61,43,67,70,56,40,70,74,37,54,57,78,42,74,52,72,35,46,74,53,39,73,67,52,50,48,50,50,71,75,60,46,89,82,71,72,79,77,70,86,74,84,75,69,63,63,73,60,32,53,46,52,52,50,50,50,51,53,53,52,52,54,52,55,54,58,57,66,67,61,80,74,66,88,77,77,92,72,98,81,76,88,81,61,68,69,55,55,57,53,53,52,55,51,50,55,50,52,55,49,49,56,62,71,65,62,74,78,74,86,76,77,76,89,73,82,86,81,92,76,96,70,92,83,77,86,89,73,94,69,69,72,57,74,68,32,54,50,49,54,52,51,52,52,49,50,53,52,50,51,51,49,50,52,50,48,51,53,56,67,76,74,106

Foldseek 3Di:
DDDDDDDDDDDDDDDDDDPPPPPDDDDDPCVVQVVVQVVVLVVVLVVQCVVCVVVLALAPPPVRPPPVVVVVVVVVPPDVVVVPPCPPVAPFVDPPQKFWFKKFFLQDPVFWFFDPVLVVLLVCCCPVPVVFWAFEDSHFDPPDHFHWMWTLFTQGDRVCCCVQPVVDPDHLCLDPVNVCLLVVLLCVLPVLAKKKWWFFAWGRHSFAIKGWTDIPHQSLSSVVSSVVSCVVVVHGGHTPDDDRTTIIGGIGGTDDPVPDDSCPSVVRRVSRVVGVGPTGIMGIGFKIFTWMDDSRRHPVSCVVTPTSDMDGHHNDDPLVVVVCVVCVPVPPPPDPPDDQADPRVVVVVVVVVVVVVVVVVVVVVVVPDPDDDDDDDDDPVVVVVVVVVVVVVVVVVVVVPPPPDPPDDPDDDDDDDDDDDDDDDFSDDPVRVVVVVVVVVVVVVVVVVVVVCVVVVVD

Organism: NCBI:txid426638

pLDDT: mean 73.53, std 22.55, range [29.42, 98.56]

Mean predicted aligned error: 15.96 Å